Protein AF-A0A1D3K6R0-F1 (afdb_monomer_lite)

pLDDT: mean 82.84, std 15.52, range [29.83, 98.75]

Organism: NCBI:txid1295141

Radius of gyration: 38.68 Å; chains: 1; bounding box: 105×64×89 Å

Structure (mmCIF, N/CA/C/O backbone):
data_AF-A0A1D3K6R0-F1
#
_entry.id   AF-A0A1D3K6R0-F1
#
loop_
_atom_site.group_PDB
_atom_site.id
_atom_site.type_symbol
_atom_site.label_atom_id
_atom_site.label_alt_id
_atom_site.label_comp_id
_atom_site.label_asym_id
_atom_site.label_entity_id
_atom_site.label_seq_id
_atom_site.pdbx_PDB_ins_code
_atom_site.Cartn_x
_atom_site.Cartn_y
_atom_site.Cartn_z
_atom_site.occupancy
_atom_site.B_iso_or_equiv
_atom_site.auth_seq_id
_atom_site.auth_comp_id
_atom_site.auth_asym_id
_atom_site.auth_atom_id
_atom_site.pdbx_PDB_model_num
ATOM 1 N N . MET A 1 1 ? 66.213 -3.043 39.499 1.00 48.00 1 MET A N 1
ATOM 2 C CA . MET A 1 1 ? 66.005 -4.502 39.394 1.00 48.00 1 MET A CA 1
ATOM 3 C C . MET A 1 1 ? 66.236 -4.867 37.939 1.00 48.00 1 MET A C 1
ATOM 5 O O . MET A 1 1 ? 65.585 -4.260 37.102 1.00 48.00 1 MET A O 1
ATOM 9 N N . LYS A 1 2 ? 67.214 -5.726 37.615 1.00 49.34 2 LYS A N 1
ATOM 10 C CA . LYS A 1 2 ? 67.353 -6.241 36.241 1.00 49.34 2 LYS A CA 1
ATOM 11 C C . LYS A 1 2 ? 66.073 -7.022 35.928 1.00 49.34 2 LYS A C 1
ATOM 13 O O . LYS A 1 2 ? 65.705 -7.872 36.737 1.00 49.34 2 LYS A O 1
ATOM 18 N N . ASN A 1 3 ? 65.381 -6.691 34.837 1.00 55.34 3 ASN A N 1
ATOM 19 C CA . ASN A 1 3 ? 64.232 -7.475 34.389 1.00 55.34 3 ASN A CA 1
ATOM 20 C C . ASN A 1 3 ? 64.679 -8.933 34.214 1.00 55.34 3 ASN A C 1
ATOM 22 O O . ASN A 1 3 ? 65.740 -9.199 33.649 1.00 55.34 3 ASN A O 1
ATOM 26 N N . THR A 1 4 ? 63.906 -9.869 34.758 1.00 80.00 4 THR A N 1
ATOM 27 C CA . THR A 1 4 ? 64.206 -11.307 34.707 1.00 80.00 4 THR A CA 1
ATOM 28 C C . THR A 1 4 ? 64.130 -11.865 33.287 1.00 80.00 4 THR A C 1
ATOM 30 O O . THR A 1 4 ? 64.812 -12.842 32.998 1.00 80.00 4 THR A O 1
ATOM 33 N N . PHE A 1 5 ? 63.370 -11.218 32.401 1.00 86.38 5 PHE A N 1
ATOM 34 C CA . PHE A 1 5 ? 63.304 -11.503 30.970 1.00 86.38 5 PHE A CA 1
ATOM 35 C C . PHE A 1 5 ? 62.966 -10.226 30.172 1.00 86.38 5 PHE A C 1
ATOM 37 O O . PHE A 1 5 ? 62.447 -9.267 30.752 1.00 86.38 5 PHE A O 1
ATOM 44 N N . ASP A 1 6 ? 63.238 -10.211 28.866 1.00 89.50 6 ASP A N 1
ATOM 45 C CA . ASP A 1 6 ? 62.620 -9.268 27.916 1.00 89.50 6 ASP A CA 1
ATOM 46 C C . ASP A 1 6 ? 61.654 -10.028 26.998 1.00 89.50 6 ASP A C 1
ATOM 48 O O . ASP A 1 6 ? 61.965 -11.134 26.553 1.00 89.50 6 ASP A O 1
ATOM 52 N N . ASP A 1 7 ? 60.464 -9.478 26.760 1.00 90.88 7 ASP A N 1
ATOM 53 C CA . ASP A 1 7 ? 59.445 -10.119 25.923 1.00 90.88 7 ASP A CA 1
ATOM 54 C C . ASP A 1 7 ? 59.658 -9.741 24.457 1.00 90.88 7 ASP A C 1
ATOM 56 O O . ASP A 1 7 ? 59.652 -8.559 24.099 1.00 90.88 7 ASP A O 1
ATOM 60 N N . VAL A 1 8 ? 59.883 -10.753 23.616 1.00 89.00 8 VAL A N 1
ATOM 61 C CA . VAL A 1 8 ? 60.192 -10.545 22.197 1.00 89.00 8 VAL A CA 1
ATOM 62 C C . VAL A 1 8 ? 58.989 -9.971 21.458 1.00 89.00 8 VAL A C 1
ATOM 64 O O . VAL A 1 8 ? 59.154 -9.103 20.602 1.00 89.00 8 VAL A O 1
ATOM 67 N N . GLY A 1 9 ? 57.778 -10.382 21.832 1.00 86.62 9 GLY A N 1
ATOM 68 C CA . GLY A 1 9 ? 56.550 -9.877 21.233 1.00 86.62 9 GLY A CA 1
ATOM 69 C C . GLY A 1 9 ? 56.269 -8.421 21.580 1.00 86.62 9 GLY A C 1
ATOM 70 O O . GLY A 1 9 ? 55.884 -7.639 20.709 1.00 86.62 9 GLY A O 1
ATOM 71 N N . ASP A 1 10 ? 56.496 -8.027 22.836 1.00 87.44 10 ASP A N 1
ATOM 72 C CA . ASP A 1 10 ? 56.376 -6.619 23.239 1.00 87.44 10 ASP A CA 1
ATOM 73 C C . ASP A 1 10 ? 57.410 -5.746 22.527 1.00 87.44 10 ASP A C 1
ATOM 75 O O . ASP A 1 10 ? 57.067 -4.673 22.038 1.00 87.44 10 ASP A O 1
ATOM 79 N N . ALA A 1 11 ? 58.656 -6.213 22.408 1.00 86.31 11 ALA A N 1
ATOM 80 C CA . ALA A 1 11 ? 59.698 -5.473 21.702 1.00 86.31 11 ALA A CA 1
ATOM 81 C C . ALA A 1 11 ? 59.359 -5.244 20.218 1.00 86.31 11 ALA A C 1
ATOM 83 O O . ALA A 1 11 ? 59.561 -4.138 19.718 1.00 86.31 11 ALA A O 1
ATOM 84 N N . ILE A 1 12 ? 58.791 -6.252 19.543 1.00 83.81 12 ILE A N 1
ATOM 85 C CA . ILE A 1 12 ? 58.320 -6.139 18.154 1.00 83.81 12 ILE A CA 1
ATOM 86 C C . ILE A 1 12 ? 57.152 -5.149 18.048 1.00 83.81 12 ILE A C 1
ATOM 88 O O . ILE A 1 12 ? 57.172 -4.277 17.183 1.00 83.81 12 ILE A O 1
ATOM 92 N N . ARG A 1 13 ? 56.144 -5.239 18.929 1.00 85.50 13 ARG A N 1
ATOM 93 C CA . ARG A 1 13 ? 54.983 -4.323 18.923 1.00 85.50 13 ARG A CA 1
ATOM 94 C C . ARG A 1 13 ? 55.358 -2.870 19.222 1.00 85.50 13 ARG A C 1
ATOM 96 O O . ARG A 1 13 ? 54.726 -1.960 18.694 1.00 85.50 13 ARG A O 1
ATOM 103 N N . GLU A 1 14 ? 56.350 -2.659 20.081 1.00 86.75 14 GLU A N 1
ATOM 104 C CA . GLU A 1 14 ? 56.861 -1.337 20.464 1.00 86.75 14 GLU A CA 1
ATOM 105 C C . GLU A 1 14 ? 57.912 -0.782 19.482 1.00 86.75 14 GLU A C 1
ATOM 107 O O . GLU A 1 14 ? 58.431 0.307 19.724 1.00 86.75 14 GLU A O 1
ATOM 112 N N . ASP A 1 15 ? 58.239 -1.517 18.409 1.00 83.12 15 ASP A N 1
ATOM 113 C CA . ASP A 1 15 ? 59.296 -1.196 17.434 1.00 83.12 15 ASP A CA 1
ATOM 114 C C . ASP A 1 15 ? 60.628 -0.811 18.107 1.00 83.12 15 ASP A C 1
ATOM 116 O O . ASP A 1 15 ? 61.254 0.216 17.826 1.00 83.12 15 ASP A O 1
ATOM 120 N N . ARG A 1 16 ? 61.053 -1.628 19.079 1.00 87.38 16 ARG A N 1
ATOM 121 C CA . ARG A 1 16 ? 62.276 -1.395 19.858 1.00 87.38 16 ARG A CA 1
ATOM 122 C C . ARG A 1 16 ? 63.221 -2.595 19.814 1.00 87.38 16 ARG A C 1
ATOM 124 O O . ARG A 1 16 ? 62.774 -3.738 19.737 1.00 87.38 16 ARG A O 1
ATOM 131 N N . PRO A 1 17 ? 64.539 -2.381 19.976 1.00 85.31 17 PRO A N 1
ATOM 132 C CA . PRO A 1 17 ? 65.470 -3.488 20.151 1.00 85.31 17 PRO A CA 1
ATOM 133 C C . PRO A 1 17 ? 65.205 -4.250 21.460 1.00 85.31 17 PRO A C 1
ATOM 135 O O . PRO A 1 17 ? 64.737 -3.680 22.459 1.00 85.31 17 PRO A O 1
ATOM 138 N N . LEU A 1 18 ? 65.568 -5.537 21.468 1.00 85.81 18 LEU A N 1
ATOM 139 C CA . LEU A 1 18 ? 65.603 -6.338 22.691 1.00 85.81 18 LEU A CA 1
ATOM 140 C C . LEU A 1 18 ? 66.608 -5.745 23.682 1.00 85.81 18 LEU A C 1
ATOM 142 O O . LEU A 1 18 ? 67.741 -5.400 23.337 1.00 85.81 18 LEU A O 1
ATOM 146 N N . ARG A 1 19 ? 66.177 -5.631 24.932 1.00 87.75 19 ARG A N 1
ATOM 147 C CA . ARG A 1 19 ? 66.988 -5.217 26.072 1.00 87.75 19 ARG A CA 1
ATOM 148 C C . ARG A 1 19 ? 67.791 -6.412 26.561 1.00 87.75 19 ARG A C 1
ATOM 150 O O . ARG A 1 19 ? 67.327 -7.546 26.526 1.00 87.75 19 ARG A O 1
ATOM 157 N N . GLU A 1 20 ? 68.979 -6.143 27.085 1.00 87.00 20 GLU A N 1
ATOM 158 C CA . GLU A 1 20 ? 69.785 -7.173 27.733 1.00 87.00 20 GLU A CA 1
ATOM 159 C C . GLU A 1 20 ? 69.036 -7.743 28.952 1.00 87.00 20 GLU A C 1
ATOM 161 O O . GLU A 1 20 ? 68.732 -7.021 29.909 1.00 87.00 20 GLU A O 1
ATOM 166 N N . ALA A 1 21 ? 68.740 -9.042 28.911 1.00 86.88 21 ALA A N 1
ATOM 167 C CA . ALA A 1 21 ? 68.003 -9.756 29.947 1.00 86.88 21 ALA A CA 1
ATOM 168 C C . ALA A 1 21 ? 68.593 -11.154 30.197 1.00 86.88 21 ALA A C 1
ATOM 170 O O . ALA A 1 21 ? 69.381 -11.662 29.402 1.00 86.88 21 ALA A O 1
ATOM 171 N N . LEU A 1 22 ? 68.217 -11.773 31.324 1.00 88.00 22 LEU A N 1
ATOM 172 C CA . LEU A 1 22 ? 68.637 -13.143 31.668 1.00 88.00 22 LEU A CA 1
ATOM 173 C C . LEU A 1 22 ? 67.940 -14.213 30.817 1.00 88.00 22 LEU A C 1
ATOM 175 O O . LEU A 1 22 ? 68.424 -15.339 30.739 1.00 88.00 22 LEU A O 1
ATOM 179 N N . ALA A 1 23 ? 66.804 -13.865 30.217 1.00 91.38 23 ALA A N 1
ATOM 180 C CA . ALA A 1 23 ? 66.082 -14.690 29.269 1.00 91.38 23 ALA A CA 1
ATOM 181 C C . ALA A 1 23 ? 65.251 -13.816 28.321 1.00 91.38 23 ALA A C 1
ATOM 183 O O . ALA A 1 23 ? 64.938 -12.663 28.626 1.00 91.38 23 ALA A O 1
ATOM 184 N N . TYR A 1 24 ? 64.862 -14.391 27.194 1.00 92.00 24 TYR A N 1
ATOM 185 C CA . TYR A 1 24 ? 64.034 -13.774 26.170 1.00 92.00 24 TYR A CA 1
ATOM 186 C C . TYR A 1 24 ? 62.774 -14.611 26.022 1.00 92.00 24 TYR A C 1
ATOM 188 O O . TYR A 1 24 ? 62.844 -15.821 25.787 1.00 92.00 24 TYR A O 1
ATOM 196 N N . ARG A 1 25 ? 61.623 -13.977 26.228 1.00 93.62 25 ARG A N 1
ATOM 197 C CA . ARG A 1 25 ? 60.336 -14.662 26.213 1.00 93.62 25 ARG A CA 1
ATOM 198 C C . ARG A 1 25 ? 59.778 -14.705 24.801 1.00 93.62 25 ARG A C 1
ATOM 200 O O . ARG A 1 25 ? 59.581 -13.660 24.185 1.00 93.62 25 ARG A O 1
ATOM 207 N N . ILE A 1 26 ? 59.497 -15.915 24.332 1.00 94.06 26 ILE A N 1
ATOM 208 C CA . ILE A 1 26 ? 58.866 -16.197 23.039 1.00 94.06 26 ILE A CA 1
ATOM 209 C C . ILE A 1 26 ? 57.601 -17.032 23.241 1.00 94.06 26 ILE A C 1
ATOM 211 O O . ILE A 1 26 ? 57.386 -17.636 24.298 1.00 94.06 26 ILE A O 1
ATOM 215 N N . ARG A 1 27 ? 56.760 -17.091 22.211 1.00 94.50 27 ARG A N 1
ATOM 216 C CA . ARG A 1 27 ? 55.559 -17.925 22.169 1.00 94.50 27 ARG A CA 1
ATOM 217 C C . ARG A 1 27 ? 55.847 -19.226 21.436 1.00 94.50 27 ARG A C 1
ATOM 219 O O . ARG A 1 27 ? 56.318 -19.215 20.306 1.00 94.50 27 ARG A O 1
ATOM 226 N N . PHE A 1 28 ? 55.528 -20.348 22.066 1.00 95.19 28 PHE A N 1
ATOM 227 C CA . PHE A 1 28 ? 55.797 -21.682 21.545 1.00 95.19 28 PHE A CA 1
ATOM 228 C C . PHE A 1 28 ? 54.526 -22.530 21.489 1.00 95.19 28 PHE A C 1
ATOM 230 O O . PHE A 1 28 ? 53.838 -22.679 22.503 1.00 95.19 28 PHE A O 1
ATOM 237 N N . GLY A 1 29 ? 54.231 -23.088 20.318 1.00 94.19 29 GLY A N 1
ATOM 238 C CA . GLY A 1 29 ? 53.160 -24.050 20.073 1.00 94.19 29 GLY A CA 1
ATOM 239 C C . GLY A 1 29 ? 53.719 -25.454 19.838 1.00 94.19 29 GLY A C 1
ATOM 240 O O . GLY A 1 29 ? 54.780 -25.616 19.237 1.00 94.19 29 GLY A O 1
ATOM 241 N N . LEU A 1 30 ? 53.008 -26.474 20.318 1.00 92.94 30 LEU A N 1
ATOM 242 C CA . LEU A 1 30 ? 53.326 -27.884 20.079 1.00 92.94 30 LEU A CA 1
ATOM 243 C C . LEU A 1 30 ? 52.147 -28.532 19.352 1.00 92.94 30 LEU A C 1
ATOM 245 O O . LEU A 1 30 ? 51.028 -28.493 19.862 1.00 92.94 30 LEU A O 1
ATOM 249 N N . GLU A 1 31 ? 52.401 -29.101 18.176 1.00 91.25 31 GLU A N 1
ATOM 250 C CA . GLU A 1 31 ? 51.401 -29.703 17.277 1.00 91.25 31 GLU A CA 1
ATOM 251 C C . GLU A 1 31 ? 50.277 -28.758 16.808 1.00 91.25 31 GLU A C 1
ATOM 253 O O . GLU A 1 31 ? 49.265 -29.207 16.269 1.00 91.25 31 GLU A O 1
ATOM 258 N N . GLY A 1 32 ? 50.420 -27.444 17.000 1.00 90.75 32 GLY A N 1
ATOM 259 C CA . GLY A 1 32 ? 49.407 -26.471 16.601 1.00 90.75 32 GLY A CA 1
ATOM 260 C C . GLY A 1 32 ? 49.644 -25.062 17.139 1.00 90.75 32 GLY A C 1
ATOM 261 O O . GLY A 1 32 ? 50.693 -24.757 17.704 1.00 90.75 32 GLY A O 1
ATOM 262 N N . LEU A 1 33 ? 48.630 -24.203 16.985 1.00 89.75 33 LEU A N 1
ATOM 263 C CA . LEU A 1 33 ? 48.684 -22.763 17.291 1.00 89.75 33 LEU A CA 1
ATOM 264 C C . LEU A 1 33 ? 48.341 -22.406 18.746 1.00 89.75 33 LEU A C 1
ATOM 266 O O . LEU A 1 33 ? 48.186 -21.236 19.091 1.00 89.75 33 LEU A O 1
ATOM 270 N N . ASN A 1 34 ? 48.243 -23.399 19.631 1.00 90.06 34 ASN A N 1
ATOM 271 C CA . ASN A 1 34 ? 48.051 -23.164 21.060 1.00 90.06 34 ASN A CA 1
ATOM 272 C C . ASN A 1 34 ? 49.378 -22.740 21.699 1.00 90.06 34 ASN A C 1
ATOM 274 O O . ASN A 1 34 ? 50.124 -23.560 22.238 1.00 90.06 34 ASN A O 1
ATOM 278 N N . PHE A 1 35 ? 49.684 -21.448 21.606 1.00 92.38 35 PHE A N 1
ATOM 279 C CA . PHE A 1 35 ? 50.942 -20.894 22.085 1.00 92.38 35 PHE A CA 1
ATOM 280 C C . PHE A 1 35 ? 50.978 -20.733 23.606 1.00 92.38 35 PHE A C 1
ATOM 282 O O . PHE A 1 35 ? 50.059 -20.194 24.224 1.00 92.38 35 PHE A O 1
ATOM 289 N N . ARG A 1 36 ? 52.111 -21.103 24.202 1.00 93.88 36 ARG A N 1
ATOM 290 C CA . ARG A 1 36 ? 52.482 -20.756 25.579 1.00 93.88 36 ARG A CA 1
ATOM 291 C C . ARG A 1 36 ? 53.799 -19.995 25.605 1.00 93.88 36 ARG A C 1
ATOM 293 O O . ARG A 1 36 ? 54.621 -20.140 24.706 1.00 93.88 36 ARG A O 1
ATOM 300 N N . ASN A 1 37 ? 54.021 -19.224 26.660 1.00 94.44 37 ASN A N 1
ATOM 301 C CA . ASN A 1 37 ? 55.286 -18.520 26.838 1.00 94.44 37 ASN A CA 1
ATOM 302 C C . ASN A 1 37 ? 56.386 -19.499 27.267 1.00 94.44 37 ASN A C 1
ATOM 304 O O . ASN A 1 37 ? 56.176 -20.300 28.184 1.00 94.44 37 ASN A O 1
ATOM 308 N N . ILE A 1 38 ? 57.549 -19.402 26.631 1.00 94.56 38 ILE A N 1
ATOM 309 C CA . ILE A 1 38 ? 58.787 -20.059 27.059 1.00 94.56 38 ILE A CA 1
ATOM 310 C C . ILE A 1 38 ? 59.907 -19.023 27.131 1.00 94.56 38 ILE A C 1
ATOM 312 O O . ILE A 1 38 ? 59.905 -18.045 26.384 1.00 94.56 38 ILE A O 1
ATOM 316 N N . ASP A 1 39 ? 60.861 -19.258 28.027 1.00 94.06 39 ASP A N 1
ATOM 317 C CA . ASP A 1 39 ? 61.979 -18.355 28.273 1.00 94.06 39 ASP A CA 1
ATOM 318 C C . ASP A 1 39 ? 63.267 -18.992 27.726 1.00 94.06 39 ASP A C 1
ATOM 320 O O . ASP A 1 39 ? 63.648 -20.108 28.103 1.00 94.06 39 ASP A O 1
ATOM 324 N N . VAL A 1 40 ? 63.928 -18.294 26.804 1.00 92.31 40 VAL A N 1
ATOM 325 C CA . VAL A 1 40 ? 65.156 -18.753 26.144 1.00 92.31 40 VAL A CA 1
ATOM 326 C C . VAL A 1 40 ? 66.347 -17.948 26.668 1.00 92.31 40 VAL A C 1
ATOM 328 O O . VAL A 1 40 ? 66.276 -16.723 26.702 1.00 92.31 40 VAL A O 1
ATOM 331 N N . PRO A 1 41 ? 67.443 -18.587 27.112 1.00 89.19 41 PRO A N 1
ATOM 332 C CA . PRO A 1 41 ? 68.535 -17.884 27.795 1.00 89.19 41 PRO A CA 1
ATOM 333 C C . PRO A 1 41 ? 69.440 -17.061 26.861 1.00 89.19 41 PRO A C 1
ATOM 335 O O . PRO A 1 41 ? 70.173 -16.195 27.329 1.00 89.19 41 PRO A O 1
ATOM 338 N N . ASP A 1 42 ? 69.409 -17.336 25.557 1.00 87.56 42 ASP A N 1
ATOM 339 C CA . ASP A 1 42 ? 70.242 -16.702 24.529 1.00 87.56 42 ASP A CA 1
ATOM 340 C C . ASP A 1 42 ? 69.330 -15.943 23.546 1.00 87.56 42 ASP A C 1
ATOM 342 O O . ASP A 1 42 ? 68.301 -16.505 23.163 1.00 87.56 42 ASP A O 1
ATOM 346 N N . PRO A 1 43 ? 69.639 -14.692 23.141 1.00 87.56 43 PRO A N 1
ATOM 347 C CA . PRO A 1 43 ? 68.876 -13.982 22.109 1.00 87.56 43 PRO A CA 1
ATOM 348 C C . PRO A 1 43 ? 69.129 -14.507 20.685 1.00 87.56 43 PRO A C 1
ATOM 350 O O . PRO A 1 43 ? 68.449 -14.075 19.754 1.00 87.56 43 PRO A O 1
ATOM 353 N N . VAL A 1 44 ? 70.104 -15.401 20.496 1.00 91.50 44 VAL A N 1
ATOM 354 C CA . VAL A 1 44 ? 70.429 -16.048 19.218 1.00 91.50 44 VAL A CA 1
ATOM 355 C C . VAL A 1 44 ? 70.412 -17.582 19.371 1.00 91.50 44 VAL A C 1
ATOM 357 O O . VAL A 1 44 ? 71.423 -18.246 19.123 1.00 91.50 44 VAL A O 1
ATOM 360 N N . PRO A 1 45 ? 69.299 -18.182 19.839 1.00 92.50 45 PRO A N 1
ATOM 361 C CA . PRO A 1 45 ? 69.264 -19.603 20.154 1.00 92.50 45 PRO A CA 1
ATOM 362 C C . PRO A 1 45 ? 69.308 -20.471 18.897 1.00 92.50 45 PRO A C 1
ATOM 364 O O . PRO A 1 45 ? 68.814 -20.089 17.837 1.00 92.50 45 PRO A O 1
ATOM 367 N N . THR A 1 46 ? 69.829 -21.688 19.019 1.00 92.94 46 THR A N 1
ATOM 368 C CA . THR A 1 46 ? 69.606 -22.725 18.010 1.00 92.94 46 THR A CA 1
ATOM 369 C C . THR A 1 46 ? 68.190 -23.283 18.089 1.00 92.94 46 THR A C 1
ATOM 371 O O . THR A 1 46 ? 67.554 -23.244 19.149 1.00 92.94 46 THR A O 1
ATOM 374 N N . GLY A 1 47 ? 67.701 -23.882 17.001 1.00 91.31 47 GLY A N 1
ATOM 375 C CA . GLY A 1 47 ? 66.415 -24.585 17.016 1.00 91.31 47 GLY A CA 1
ATOM 376 C C . GLY A 1 47 ? 66.311 -25.620 18.148 1.00 91.31 47 GLY A C 1
ATOM 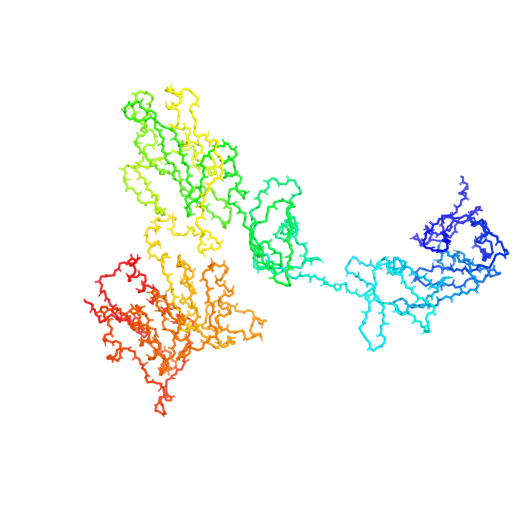377 O O . GLY A 1 47 ? 65.297 -25.674 18.844 1.00 91.31 47 GLY A O 1
ATOM 378 N N . ARG A 1 48 ? 67.390 -26.369 18.436 1.00 91.69 48 ARG A N 1
ATOM 379 C CA . ARG A 1 48 ? 67.454 -27.276 19.600 1.00 91.69 48 ARG A CA 1
ATOM 380 C C . ARG A 1 48 ? 67.210 -26.535 20.908 1.00 91.69 48 ARG A C 1
ATOM 382 O O . ARG A 1 48 ? 66.361 -26.966 21.676 1.00 91.69 48 ARG A O 1
ATOM 389 N N . GLN A 1 49 ? 67.909 -25.423 21.138 1.00 92.44 49 GLN A N 1
ATOM 390 C CA . GLN A 1 49 ? 67.766 -24.641 22.370 1.00 92.44 49 GLN A CA 1
ATOM 391 C C . GLN A 1 49 ? 66.333 -24.128 22.569 1.00 92.44 49 GLN A C 1
ATOM 393 O O . GLN A 1 49 ? 65.865 -24.084 23.706 1.00 92.44 49 GLN A O 1
ATOM 398 N N . ILE A 1 50 ? 65.613 -23.809 21.489 1.00 93.19 50 ILE A N 1
ATOM 399 C CA . ILE A 1 50 ? 64.188 -23.453 21.561 1.00 93.19 50 ILE A CA 1
ATOM 400 C C . ILE A 1 50 ? 63.345 -24.655 22.024 1.00 93.19 50 ILE A C 1
ATOM 402 O O . ILE A 1 50 ? 62.552 -24.520 22.959 1.00 93.19 50 ILE A O 1
ATOM 406 N N . LEU A 1 51 ? 63.552 -25.843 21.440 1.00 93.12 51 LEU A N 1
ATOM 407 C CA . LEU A 1 51 ? 62.866 -27.076 21.863 1.00 93.12 51 LEU A CA 1
ATOM 408 C C . LEU A 1 51 ? 63.169 -27.437 23.329 1.00 93.12 51 LEU A C 1
ATOM 410 O O . LEU A 1 51 ? 62.276 -27.857 24.067 1.00 93.12 51 LEU A O 1
ATOM 414 N N . ASP A 1 52 ? 64.405 -27.224 23.778 1.00 91.88 52 ASP A N 1
ATOM 415 C CA . ASP A 1 52 ? 64.822 -27.460 25.164 1.00 91.88 52 ASP A CA 1
ATOM 416 C C . ASP A 1 52 ? 64.147 -26.533 26.160 1.00 91.88 52 ASP A C 1
ATOM 418 O O . ASP A 1 52 ? 63.685 -26.983 27.209 1.00 91.88 52 ASP A O 1
ATOM 422 N N . SER A 1 53 ? 64.074 -25.242 25.832 1.00 93.56 53 SER A N 1
ATOM 423 C CA . SER A 1 53 ? 63.338 -24.256 26.626 1.00 93.56 53 SER A CA 1
ATOM 424 C C . SER A 1 53 ? 61.842 -24.579 26.678 1.00 93.56 53 SER A C 1
ATOM 426 O O . SER A 1 53 ? 61.177 -24.253 27.661 1.00 93.56 53 SER A O 1
ATOM 428 N N . ALA A 1 54 ? 61.312 -25.282 25.672 1.00 91.81 54 ALA A N 1
ATOM 429 C CA . ALA A 1 54 ? 59.968 -25.850 25.700 1.00 91.81 54 ALA A CA 1
ATOM 430 C C . ALA A 1 54 ? 59.865 -27.170 26.497 1.00 91.81 54 ALA A C 1
ATOM 432 O O . ALA A 1 54 ? 58.757 -27.658 26.724 1.00 91.81 54 ALA A O 1
ATOM 433 N N . GLY A 1 55 ? 60.969 -27.747 26.972 1.00 91.00 55 GLY A N 1
ATOM 434 C CA . GLY A 1 55 ? 60.984 -29.009 27.716 1.00 91.00 55 GLY A CA 1
ATOM 435 C C . GLY A 1 55 ? 60.824 -30.255 26.839 1.00 91.00 55 GLY A C 1
ATOM 436 O O . GLY A 1 55 ? 60.342 -31.278 27.326 1.00 91.00 55 GLY A O 1
ATOM 437 N N . LEU A 1 56 ? 61.188 -30.172 25.557 1.00 90.75 56 LEU A N 1
ATOM 438 C CA . LEU A 1 56 ? 61.150 -31.289 24.608 1.00 90.75 56 LEU A CA 1
ATOM 439 C C . LEU A 1 56 ? 62.523 -31.975 24.491 1.00 90.75 56 LEU A C 1
ATOM 441 O O . LEU A 1 56 ? 63.561 -31.376 24.758 1.00 90.75 56 LEU A O 1
ATOM 445 N N . ASP A 1 57 ? 62.536 -33.252 24.095 1.00 80.88 57 ASP A N 1
ATOM 446 C CA . ASP A 1 57 ? 63.774 -34.025 23.912 1.00 80.88 57 ASP A CA 1
ATOM 447 C C . ASP A 1 57 ? 64.530 -33.601 22.639 1.00 80.88 57 ASP A C 1
ATOM 449 O O . ASP A 1 57 ? 64.013 -33.741 21.529 1.00 80.88 57 ASP A O 1
ATOM 453 N N . ARG A 1 58 ? 65.795 -33.179 22.798 1.00 68.06 58 ARG A N 1
ATOM 454 C CA . ARG A 1 58 ? 66.745 -32.818 21.722 1.00 68.06 58 ARG A CA 1
ATOM 455 C C . ARG A 1 58 ? 66.962 -33.900 20.663 1.00 68.06 58 ARG A C 1
ATOM 457 O O . ARG A 1 58 ? 67.550 -33.597 19.623 1.00 68.06 58 ARG A O 1
ATOM 464 N N . ARG A 1 59 ? 66.635 -35.160 20.965 1.00 68.44 59 ARG A N 1
ATOM 465 C CA . ARG A 1 59 ? 66.794 -36.314 20.063 1.00 68.44 59 ARG A CA 1
ATOM 466 C C . ARG A 1 59 ? 65.507 -36.710 19.345 1.00 68.44 59 ARG A C 1
ATOM 468 O O . ARG A 1 59 ? 65.546 -37.656 18.567 1.00 68.44 59 ARG A O 1
ATOM 475 N N . GLY A 1 60 ? 64.390 -36.047 19.634 1.00 69.94 60 GLY A N 1
ATOM 476 C CA . GLY A 1 60 ? 63.139 -36.306 18.935 1.00 69.94 60 GLY A CA 1
ATOM 477 C C . GLY A 1 60 ? 63.182 -35.801 17.496 1.00 69.94 60 GLY A C 1
ATOM 478 O O . GLY A 1 60 ? 63.802 -34.775 17.214 1.00 69.94 60 GLY A O 1
ATOM 479 N N . ASP A 1 61 ? 62.486 -36.510 16.613 1.00 83.56 61 ASP A N 1
ATOM 480 C CA . ASP A 1 61 ? 62.230 -36.071 15.244 1.00 83.56 61 ASP A CA 1
ATOM 481 C C . ASP A 1 61 ? 61.193 -34.939 15.290 1.00 83.56 61 ASP A C 1
ATOM 483 O O . ASP A 1 61 ? 59.984 -35.180 15.345 1.00 83.56 61 ASP A O 1
ATOM 487 N N . TYR A 1 62 ? 61.686 -33.703 15.396 1.00 91.44 62 TYR A N 1
ATOM 488 C CA . TYR A 1 62 ? 60.872 -32.493 15.407 1.00 91.44 62 TYR A CA 1
ATOM 489 C C . TYR A 1 62 ? 61.173 -31.624 14.191 1.00 91.44 62 TYR A C 1
ATOM 491 O O . TYR A 1 62 ? 62.333 -31.346 13.883 1.00 91.44 62 TYR A O 1
ATOM 499 N N . LEU A 1 63 ? 60.108 -31.119 13.582 1.00 92.75 63 LEU A N 1
ATOM 500 C CA . LEU A 1 63 ? 60.139 -29.978 12.677 1.00 92.75 63 LEU A CA 1
ATOM 501 C C . LEU A 1 63 ? 59.895 -28.714 13.494 1.00 92.75 63 LEU A C 1
ATOM 503 O O . LEU A 1 63 ? 59.038 -28.726 14.382 1.00 92.75 63 LEU A O 1
ATOM 507 N N . LEU A 1 64 ? 60.623 -27.639 13.207 1.00 92.88 64 LEU A N 1
ATOM 508 C CA . LEU A 1 64 ? 60.488 -26.365 13.906 1.00 92.88 64 LEU A CA 1
ATOM 509 C C . LEU A 1 64 ? 60.296 -25.245 12.891 1.00 92.88 64 LEU A C 1
ATOM 511 O O . LEU A 1 64 ? 61.132 -25.054 12.016 1.00 92.88 64 LEU A O 1
ATOM 515 N N . TYR A 1 65 ? 59.228 -24.474 13.058 1.00 92.69 65 TYR A N 1
ATOM 516 C CA . TYR A 1 65 ? 58.932 -23.323 12.213 1.00 92.69 65 TYR A CA 1
ATOM 517 C C . TYR A 1 65 ? 58.845 -22.045 13.041 1.00 92.69 65 TYR A C 1
ATOM 519 O O . TYR A 1 65 ? 58.270 -22.049 14.133 1.00 92.69 65 TYR A O 1
ATOM 527 N N . ALA A 1 66 ? 59.372 -20.946 12.507 1.00 90.56 66 ALA A N 1
ATOM 528 C CA . ALA A 1 66 ? 59.061 -19.598 12.969 1.00 90.56 66 ALA A CA 1
ATOM 529 C C . ALA A 1 66 ? 57.878 -19.044 12.174 1.00 90.56 66 ALA A C 1
ATOM 531 O O . ALA A 1 66 ? 57.870 -19.107 10.946 1.00 90.56 66 ALA A O 1
ATOM 532 N N . LEU A 1 67 ? 56.902 -18.473 12.877 1.00 87.62 67 LEU A N 1
ATOM 533 C CA . LEU A 1 67 ? 55.817 -17.706 12.279 1.00 87.62 67 LEU A CA 1
ATOM 534 C C . LEU A 1 67 ? 56.219 -16.228 12.271 1.00 87.62 67 LEU A C 1
ATOM 536 O O . LEU A 1 67 ? 56.287 -15.587 13.326 1.00 87.62 67 LEU A O 1
ATOM 540 N N . LEU A 1 68 ? 56.527 -15.714 11.082 1.00 83.88 68 LEU A N 1
ATOM 541 C CA . LEU A 1 68 ? 56.954 -14.330 10.875 1.00 83.88 68 LEU A CA 1
ATOM 542 C C . LEU A 1 68 ? 55.768 -13.360 10.964 1.00 83.88 68 LEU A C 1
ATOM 544 O O . LEU A 1 68 ? 54.613 -13.761 10.836 1.00 83.88 68 LEU A O 1
ATOM 548 N N . VAL A 1 69 ? 56.044 -12.058 11.108 1.00 76.06 69 VAL A N 1
ATOM 549 C CA . VAL A 1 69 ? 55.003 -11.004 11.082 1.00 76.06 69 VAL A CA 1
ATOM 550 C C . VAL A 1 69 ? 54.232 -10.988 9.755 1.00 76.06 69 VAL A C 1
ATOM 552 O O . VAL A 1 69 ? 53.057 -10.641 9.736 1.00 76.06 69 VAL A O 1
ATOM 555 N N . SER A 1 70 ? 54.855 -11.408 8.647 1.00 74.56 70 SER A N 1
ATOM 556 C CA . SER A 1 70 ? 54.174 -11.587 7.353 1.00 74.56 70 SER A CA 1
ATOM 557 C C . SER A 1 70 ? 53.143 -12.727 7.353 1.00 74.56 70 SER A C 1
ATOM 559 O O . SER A 1 70 ? 52.365 -12.861 6.407 1.00 74.56 70 SER A O 1
ATOM 561 N N . GLY A 1 71 ? 53.142 -13.560 8.397 1.00 75.62 71 GLY A N 1
ATOM 562 C CA . GLY A 1 71 ? 52.379 -14.799 8.514 1.00 75.62 71 GLY A CA 1
ATOM 563 C C . GLY A 1 71 ? 52.987 -15.984 7.757 1.00 75.62 71 GLY A C 1
ATOM 564 O O . GLY A 1 71 ? 52.365 -17.042 7.702 1.00 75.62 71 GLY A O 1
ATOM 565 N N . ASP A 1 72 ? 54.192 -15.834 7.197 1.00 79.25 72 ASP A N 1
ATOM 566 C CA . ASP A 1 72 ? 54.927 -16.936 6.571 1.00 79.25 72 ASP A CA 1
ATOM 567 C C . ASP A 1 72 ? 55.551 -17.868 7.618 1.00 79.25 72 ASP A C 1
ATOM 569 O O . ASP A 1 72 ? 55.946 -17.441 8.708 1.00 79.25 72 ASP A O 1
ATOM 573 N N . PHE A 1 73 ? 55.674 -19.146 7.252 1.00 85.94 73 PHE A N 1
ATOM 574 C CA . PHE A 1 73 ? 56.404 -20.148 8.025 1.00 85.94 73 PHE A CA 1
ATOM 575 C C . PHE A 1 73 ? 57.841 -20.234 7.509 1.00 85.94 73 PHE A C 1
ATOM 577 O O . PHE A 1 73 ? 58.074 -20.633 6.367 1.00 85.94 73 PHE A O 1
ATOM 584 N N . GLU A 1 74 ? 58.809 -19.912 8.360 1.00 87.75 74 GLU A N 1
ATOM 585 C CA . GLU A 1 74 ? 60.231 -20.133 8.094 1.00 87.75 74 GLU A CA 1
ATOM 586 C C . GLU A 1 74 ? 60.667 -21.448 8.751 1.00 87.75 74 GLU A C 1
ATOM 588 O O . GLU A 1 74 ? 60.541 -21.605 9.965 1.00 87.75 74 GLU A O 1
ATOM 593 N N . ASP A 1 75 ? 61.155 -22.401 7.952 1.00 89.88 75 ASP A N 1
ATOM 594 C CA . ASP A 1 75 ? 61.733 -23.657 8.451 1.00 89.88 75 ASP A CA 1
ATOM 595 C C . ASP A 1 75 ? 63.050 -23.380 9.183 1.00 89.88 75 ASP A C 1
ATOM 597 O O . ASP A 1 75 ? 63.957 -22.757 8.627 1.00 89.88 75 ASP A O 1
ATOM 601 N N . ILE A 1 76 ? 63.159 -23.852 10.424 1.00 90.56 76 ILE A N 1
ATOM 602 C CA . ILE A 1 76 ? 64.343 -23.688 11.262 1.00 90.56 76 ILE A CA 1
ATOM 603 C C . ILE A 1 76 ? 64.988 -25.047 11.461 1.00 90.56 76 ILE A C 1
ATOM 605 O O . ILE A 1 76 ? 64.503 -25.910 12.202 1.00 90.56 76 ILE A O 1
ATOM 609 N N . ARG A 1 77 ? 66.178 -25.203 10.884 1.00 90.19 77 ARG A N 1
ATOM 610 C CA . ARG A 1 77 ? 67.007 -26.375 11.155 1.00 90.19 77 ARG A CA 1
ATOM 611 C C . ARG A 1 77 ? 67.425 -26.374 12.620 1.00 90.19 77 ARG A C 1
ATOM 613 O O . ARG A 1 77 ? 67.846 -25.359 13.164 1.00 90.19 77 ARG A O 1
ATOM 620 N N . LEU A 1 78 ? 67.384 -27.540 13.259 1.00 89.00 78 LEU A N 1
ATOM 621 C CA . LEU A 1 78 ? 67.631 -27.645 14.701 1.00 89.00 78 LEU A CA 1
ATOM 622 C C . LEU A 1 78 ? 69.027 -27.148 15.127 1.00 89.00 78 LEU A C 1
ATOM 624 O O . LEU A 1 78 ? 69.184 -26.635 16.234 1.00 89.00 78 LEU A O 1
ATOM 628 N N . ASP A 1 79 ? 70.025 -27.269 14.252 1.00 89.38 79 ASP A N 1
ATOM 629 C CA . ASP A 1 79 ? 71.400 -26.813 14.500 1.00 89.38 79 ASP A CA 1
ATOM 630 C C . ASP A 1 79 ? 71.679 -25.388 13.973 1.00 89.38 79 ASP A C 1
ATOM 632 O O . ASP A 1 79 ? 72.782 -24.871 14.143 1.00 89.38 79 ASP A O 1
ATOM 636 N N . GLU A 1 80 ? 70.694 -24.738 13.349 1.00 89.31 80 GLU A N 1
ATOM 637 C CA . GLU A 1 80 ? 70.778 -23.347 12.900 1.00 89.31 80 GLU A CA 1
ATOM 638 C C . GLU A 1 80 ? 70.403 -22.384 14.029 1.00 89.31 80 GLU A C 1
ATOM 640 O O . GLU A 1 80 ? 69.505 -22.656 14.827 1.00 89.31 80 GLU A O 1
ATOM 645 N N . THR A 1 81 ? 71.103 -21.251 14.091 1.00 89.81 81 THR A N 1
ATOM 646 C CA . THR A 1 81 ? 70.833 -20.156 15.026 1.00 89.81 81 THR A CA 1
ATOM 647 C C . THR A 1 81 ? 69.769 -19.202 14.494 1.00 89.81 81 THR A C 1
ATOM 649 O O . THR A 1 81 ? 69.859 -18.741 13.355 1.00 89.81 81 THR A O 1
ATOM 652 N N . VAL A 1 82 ? 68.830 -18.811 15.348 1.00 88.25 82 VAL A N 1
ATOM 653 C CA . VAL A 1 82 ? 67.766 -17.850 15.050 1.00 88.25 82 VAL A CA 1
ATOM 654 C C . VAL A 1 82 ? 68.046 -16.556 15.797 1.00 88.25 82 VAL A C 1
ATOM 656 O O . VAL A 1 82 ? 68.082 -16.560 17.017 1.00 88.25 82 VAL A O 1
ATOM 659 N N . ASP A 1 83 ? 68.223 -15.432 15.103 1.00 88.31 83 ASP A N 1
ATOM 660 C CA . ASP A 1 83 ? 68.415 -14.141 15.775 1.00 88.31 83 ASP A CA 1
ATOM 661 C C . ASP A 1 83 ? 67.066 -13.506 16.151 1.00 88.31 83 ASP A C 1
ATOM 663 O O . ASP A 1 83 ? 66.387 -12.906 15.307 1.00 88.31 83 ASP A O 1
ATOM 667 N N . LEU A 1 84 ? 66.695 -13.598 17.432 1.00 85.62 84 LEU A N 1
ATOM 668 C CA . LEU A 1 84 ? 65.455 -13.019 17.965 1.00 85.62 84 LEU A CA 1
ATOM 669 C C . LEU A 1 84 ? 65.460 -11.482 17.930 1.00 85.62 84 LEU A C 1
ATOM 671 O O . LEU A 1 84 ? 64.408 -10.864 18.072 1.00 85.62 84 LEU A O 1
ATOM 675 N N . ARG A 1 85 ? 66.620 -10.844 17.721 1.00 80.00 85 ARG A N 1
ATOM 676 C CA . ARG A 1 85 ? 66.756 -9.378 17.679 1.00 80.00 85 ARG A CA 1
ATOM 677 C C . ARG A 1 85 ? 66.419 -8.787 16.311 1.00 80.00 85 ARG A C 1
ATOM 679 O O . ARG A 1 85 ? 66.175 -7.588 16.236 1.00 80.00 85 ARG A O 1
ATOM 686 N N . GLY A 1 86 ? 66.469 -9.588 15.242 1.00 65.06 86 GLY A N 1
ATOM 687 C CA . GLY A 1 86 ? 66.418 -9.091 13.860 1.00 65.06 86 GLY A CA 1
ATOM 688 C C . GLY A 1 86 ? 65.358 -9.718 12.953 1.00 65.06 86 GLY A C 1
ATOM 689 O O . GLY A 1 86 ? 65.028 -9.114 11.937 1.00 65.06 86 GLY A O 1
ATOM 690 N N . LYS A 1 87 ? 64.816 -10.900 13.283 1.00 60.00 87 LYS A N 1
ATOM 691 C CA . LYS A 1 87 ? 63.905 -11.637 12.381 1.00 60.00 87 LYS A CA 1
ATOM 692 C C . LYS A 1 87 ? 62.404 -11.401 12.612 1.00 60.00 87 LYS A C 1
ATOM 694 O O . LYS A 1 87 ? 61.595 -11.922 11.857 1.00 60.00 87 LYS A O 1
ATOM 699 N N . GLY A 1 88 ? 62.006 -10.636 13.631 1.00 63.50 88 GLY A N 1
ATOM 700 C CA . GLY A 1 88 ? 60.586 -10.343 13.888 1.00 63.50 88 GLY A CA 1
ATOM 701 C C . GLY A 1 88 ? 59.722 -11.571 14.227 1.00 63.50 88 GLY A C 1
ATOM 702 O O . GLY A 1 88 ? 58.500 -11.491 14.176 1.00 63.50 88 GLY A O 1
ATOM 703 N N . ALA A 1 89 ? 60.326 -12.713 14.568 1.00 73.38 89 ALA A N 1
ATOM 704 C CA . ALA A 1 89 ? 59.608 -13.933 14.921 1.00 73.38 89 ALA A CA 1
ATOM 705 C C . ALA A 1 89 ? 59.401 -14.020 16.442 1.00 73.38 89 ALA A C 1
ATOM 707 O O . ALA A 1 89 ? 60.321 -14.373 17.181 1.00 73.38 89 ALA A O 1
ATOM 708 N N . GLU A 1 90 ? 58.190 -13.716 16.921 1.00 85.19 90 GLU A N 1
ATOM 709 C CA . GLU A 1 90 ? 57.800 -13.968 18.323 1.00 85.19 90 GLU A CA 1
ATOM 710 C C . GLU A 1 90 ? 57.239 -15.382 18.549 1.00 85.19 90 GLU A C 1
ATOM 712 O O . GLU A 1 90 ? 57.173 -15.835 19.694 1.00 85.19 90 GLU A O 1
ATOM 717 N N . ARG A 1 91 ? 56.810 -16.076 17.485 1.00 91.81 91 ARG A N 1
ATOM 718 C CA . ARG A 1 91 ? 56.055 -17.335 17.550 1.00 91.81 91 ARG A CA 1
ATOM 719 C C . ARG A 1 91 ? 56.800 -18.470 16.861 1.00 91.81 91 ARG A C 1
ATOM 721 O O . ARG A 1 91 ? 57.211 -18.342 15.713 1.00 91.81 91 ARG A O 1
ATOM 728 N N . PHE A 1 92 ? 56.897 -19.598 17.552 1.00 93.81 92 PHE A N 1
ATOM 729 C CA . PHE A 1 92 ? 57.533 -20.819 17.071 1.00 93.81 92 PHE A CA 1
ATOM 730 C C . PHE A 1 92 ? 56.584 -21.998 17.242 1.00 93.81 92 PHE A C 1
ATOM 732 O O . PHE A 1 92 ? 55.896 -22.095 18.259 1.00 93.81 92 PHE A O 1
ATOM 739 N N . ILE A 1 93 ? 56.545 -22.899 16.266 1.00 93.88 93 ILE A N 1
ATOM 740 C CA . ILE A 1 93 ? 55.692 -24.089 16.297 1.00 93.88 93 ILE A CA 1
ATOM 741 C C . ILE A 1 93 ? 56.563 -25.307 16.034 1.00 93.88 93 ILE A C 1
ATOM 743 O O . ILE A 1 93 ? 57.296 -25.340 15.045 1.00 93.88 93 ILE A O 1
ATOM 747 N N . ALA A 1 94 ? 56.468 -26.303 16.910 1.00 93.88 94 ALA A N 1
ATOM 748 C CA . ALA A 1 94 ? 57.113 -27.590 16.714 1.00 93.88 94 ALA A CA 1
ATOM 749 C C . ALA A 1 94 ? 56.091 -28.687 16.419 1.00 93.88 94 ALA A C 1
ATOM 751 O O . ALA A 1 94 ? 55.042 -28.756 17.066 1.00 93.88 94 ALA A O 1
ATOM 752 N N . PHE A 1 95 ? 56.448 -29.581 15.503 1.00 93.62 95 PHE A N 1
ATOM 753 C CA . PHE A 1 95 ? 55.689 -30.790 15.200 1.00 93.62 95 PHE A CA 1
ATOM 754 C C . PHE A 1 95 ? 56.575 -32.007 15.382 1.00 93.62 95 PHE A C 1
ATOM 756 O O . PHE A 1 95 ? 57.686 -32.035 14.850 1.00 93.62 95 PHE A O 1
ATOM 763 N N . LYS A 1 96 ? 56.104 -33.020 16.105 1.00 91.88 96 LYS A N 1
ATOM 764 C CA . LYS A 1 96 ? 56.798 -34.302 16.199 1.00 91.88 96 LYS A CA 1
ATOM 765 C C . LYS A 1 96 ? 56.473 -35.136 14.963 1.00 91.88 96 LYS A C 1
ATOM 767 O O . LYS A 1 96 ? 55.510 -35.902 14.957 1.00 91.88 96 LYS A O 1
ATOM 772 N N . SER A 1 97 ? 57.265 -34.959 13.915 1.00 89.81 97 SER A N 1
ATOM 773 C CA . SER A 1 97 ? 57.049 -35.582 12.612 1.00 89.81 97 SER A CA 1
ATOM 774 C C . SER A 1 97 ? 58.365 -35.750 11.856 1.00 89.81 97 SER A C 1
ATOM 776 O O . SER A 1 97 ? 59.322 -35.008 12.078 1.00 89.81 97 SER A O 1
ATOM 778 N N . ASP A 1 98 ? 58.398 -36.725 10.947 1.00 83.75 98 ASP A N 1
ATOM 779 C CA . ASP A 1 98 ? 59.510 -36.968 10.022 1.00 83.75 98 ASP A CA 1
ATOM 780 C C . ASP A 1 98 ? 59.372 -36.190 8.701 1.00 83.75 98 ASP A C 1
ATOM 782 O O . ASP A 1 98 ? 60.305 -36.175 7.895 1.00 83.75 98 ASP A O 1
ATOM 786 N N . ARG A 1 99 ? 58.209 -35.569 8.461 1.00 87.19 99 ARG A N 1
ATOM 787 C CA . ARG A 1 99 ? 57.863 -34.891 7.206 1.00 87.19 99 ARG A CA 1
ATOM 788 C C . ARG A 1 99 ? 56.873 -33.754 7.409 1.00 87.19 99 ARG A C 1
ATOM 790 O O . ARG A 1 99 ? 56.074 -33.766 8.346 1.00 87.19 99 ARG A O 1
ATOM 797 N N . ASP A 1 100 ? 56.892 -32.814 6.479 1.00 90.50 100 ASP A N 1
ATOM 798 C CA . ASP A 1 100 ? 55.933 -31.727 6.393 1.00 90.50 100 ASP A CA 1
ATOM 799 C C . ASP A 1 100 ? 55.017 -31.854 5.174 1.00 90.50 100 ASP A C 1
ATOM 801 O O . ASP A 1 100 ? 55.369 -32.425 4.141 1.00 90.50 100 ASP A O 1
ATOM 805 N N . PHE A 1 101 ? 53.827 -31.282 5.304 1.00 93.38 101 PHE A N 1
ATOM 806 C CA . PHE A 1 101 ? 52.800 -31.232 4.275 1.00 93.38 101 PHE A CA 1
ATOM 807 C C . PHE A 1 101 ? 52.621 -29.780 3.844 1.00 93.38 101 PHE A C 1
ATOM 809 O O . PHE A 1 101 ? 52.337 -28.905 4.667 1.00 93.38 101 PHE A O 1
ATOM 816 N N . LYS A 1 102 ? 52.848 -29.503 2.558 1.00 91.50 102 LYS A N 1
ATOM 817 C CA . LYS A 1 102 ? 52.787 -28.143 2.013 1.00 91.50 102 LYS A CA 1
ATOM 818 C C . LYS A 1 102 ? 51.359 -27.793 1.610 1.00 91.50 102 LYS A C 1
ATOM 820 O O . LYS A 1 102 ? 50.720 -28.553 0.897 1.00 91.50 102 LYS A O 1
ATOM 825 N N . PHE A 1 103 ? 50.920 -26.595 1.971 1.00 93.69 103 PHE A N 1
ATOM 826 C CA . PHE A 1 103 ? 49.668 -26.001 1.499 1.00 93.69 103 PHE A CA 1
ATOM 827 C C . PHE A 1 103 ? 49.899 -24.529 1.148 1.00 93.69 103 PHE A C 1
ATOM 829 O O . PHE A 1 103 ? 50.928 -23.957 1.512 1.00 93.69 103 PHE A O 1
ATOM 836 N N . ALA A 1 104 ? 48.975 -23.907 0.423 1.00 92.38 104 ALA A N 1
ATOM 837 C CA . ALA A 1 104 ? 49.001 -22.471 0.166 1.00 92.38 104 ALA A CA 1
ATOM 838 C C . ALA A 1 104 ? 47.799 -21.786 0.823 1.00 92.38 104 ALA A C 1
ATOM 840 O O . ALA A 1 104 ? 46.697 -22.315 0.749 1.00 92.38 104 ALA A O 1
ATOM 841 N N . LEU A 1 105 ? 47.991 -20.614 1.426 1.00 92.94 105 LEU A N 1
ATOM 842 C CA . LEU A 1 105 ? 46.927 -19.797 2.017 1.00 92.94 105 LEU A CA 1
ATOM 843 C C . LEU A 1 105 ? 47.114 -18.334 1.606 1.00 92.94 105 LEU A C 1
ATOM 845 O O . LEU A 1 105 ? 48.107 -17.712 1.988 1.00 92.94 105 LEU A O 1
ATOM 849 N N . ASN A 1 106 ? 46.171 -17.787 0.834 1.00 90.62 106 ASN A N 1
ATOM 850 C CA . ASN A 1 106 ? 46.273 -16.452 0.226 1.00 90.62 106 ASN A CA 1
ATOM 851 C C . ASN A 1 106 ? 47.600 -16.277 -0.535 1.00 90.62 106 ASN A C 1
ATOM 853 O O . ASN A 1 106 ? 48.358 -15.343 -0.289 1.00 90.62 106 ASN A O 1
ATOM 857 N N . ASP A 1 107 ? 47.910 -17.256 -1.391 1.00 84.88 107 ASP A N 1
ATOM 858 C CA . ASP A 1 107 ? 49.151 -17.388 -2.171 1.00 84.88 107 ASP A CA 1
ATOM 859 C C . ASP A 1 107 ? 50.461 -17.544 -1.373 1.00 84.88 107 ASP A C 1
ATOM 861 O O . ASP A 1 107 ? 51.515 -17.778 -1.972 1.00 84.88 107 ASP A O 1
ATOM 865 N N . ARG A 1 108 ? 50.419 -17.525 -0.034 1.00 86.06 108 ARG A N 1
ATOM 866 C CA . ARG A 1 108 ? 51.577 -17.843 0.817 1.00 86.06 108 ARG A CA 1
ATOM 867 C C . ARG A 1 108 ? 51.753 -19.349 0.917 1.00 86.06 108 ARG A C 1
ATOM 869 O O . ARG A 1 108 ? 50.810 -20.059 1.257 1.00 86.06 108 ARG A O 1
ATOM 876 N N . GLN A 1 109 ? 52.956 -19.846 0.643 1.00 86.19 109 GLN A N 1
ATOM 877 C CA . GLN A 1 109 ? 53.267 -21.267 0.777 1.00 86.19 109 GLN A CA 1
ATOM 878 C C . GLN A 1 109 ? 53.654 -21.586 2.225 1.00 86.19 109 GLN A C 1
ATOM 880 O O . GLN A 1 109 ? 54.616 -21.041 2.758 1.00 86.19 109 GLN A O 1
ATOM 885 N N . MET A 1 110 ? 52.910 -22.494 2.846 1.00 89.00 110 MET A N 1
ATOM 886 C CA . MET A 1 110 ? 53.029 -22.864 4.253 1.00 89.00 110 MET A CA 1
ATOM 887 C C . MET A 1 110 ? 53.311 -24.364 4.397 1.00 89.00 110 MET A C 1
ATOM 889 O O . MET A 1 110 ? 53.267 -25.123 3.423 1.00 89.00 110 MET A O 1
ATOM 893 N N . ALA A 1 111 ? 53.637 -24.788 5.616 1.00 89.31 111 ALA A N 1
ATOM 894 C CA . ALA A 1 111 ? 53.933 -26.175 5.945 1.00 89.31 111 ALA A CA 1
ATOM 895 C C . ALA A 1 111 ? 53.247 -26.578 7.253 1.00 89.31 111 ALA A C 1
ATOM 897 O O . ALA A 1 111 ? 53.210 -25.797 8.205 1.00 89.31 111 ALA A O 1
ATOM 898 N N . TRP A 1 112 ? 52.720 -27.799 7.300 1.00 93.00 112 TRP A N 1
ATOM 899 C CA . TRP A 1 112 ? 52.106 -28.387 8.486 1.00 93.00 112 TRP A CA 1
ATOM 900 C C . TRP A 1 112 ? 52.749 -29.735 8.807 1.00 93.00 112 TRP A C 1
ATOM 902 O O . TRP A 1 112 ? 53.087 -30.486 7.897 1.00 93.00 112 TRP A O 1
ATOM 912 N N . GLY A 1 113 ? 52.924 -30.065 10.087 1.00 90.12 113 GLY A N 1
ATOM 913 C CA . GLY A 1 113 ? 53.596 -31.311 10.480 1.00 90.12 113 GLY A CA 1
ATOM 914 C C . GLY A 1 113 ? 52.736 -32.574 10.411 1.00 90.12 113 GLY A C 1
ATOM 915 O O . GLY A 1 113 ? 53.263 -33.664 10.609 1.00 90.12 113 GLY A O 1
ATOM 916 N N . HIS A 1 114 ? 51.434 -32.446 10.131 1.00 91.62 114 HIS A N 1
ATOM 917 C CA . HIS A 1 114 ? 50.484 -33.563 10.072 1.00 91.62 114 HIS A CA 1
ATOM 918 C C . HIS A 1 114 ? 49.734 -33.608 8.740 1.00 91.62 114 HIS A C 1
ATOM 920 O O . HIS A 1 114 ? 49.468 -32.555 8.163 1.00 91.62 114 HIS A O 1
ATOM 926 N N . PRO A 1 115 ? 49.323 -34.805 8.283 1.00 91.69 115 PRO A N 1
ATOM 927 C CA . PRO A 1 115 ? 48.534 -34.950 7.061 1.00 91.69 115 PRO A CA 1
ATOM 928 C C . PRO A 1 115 ? 47.105 -34.412 7.214 1.00 91.69 115 PRO A C 1
ATOM 930 O O . PRO A 1 115 ? 46.452 -34.136 6.217 1.00 91.69 115 PRO A O 1
ATOM 933 N N . GLU A 1 116 ? 46.599 -34.266 8.444 1.00 92.38 116 GLU A N 1
ATOM 934 C CA . GLU A 1 116 ? 45.284 -33.683 8.722 1.00 92.38 116 GLU A CA 1
ATOM 935 C C . GLU A 1 116 ? 45.436 -32.273 9.315 1.00 92.38 116 GLU A C 1
ATOM 937 O O . GLU A 1 116 ? 46.118 -32.078 10.325 1.00 92.38 116 GLU A O 1
ATOM 942 N N . LEU A 1 117 ? 44.769 -31.297 8.699 1.00 92.94 117 LEU A N 1
ATOM 943 C CA . LEU A 1 117 ? 44.699 -29.906 9.140 1.00 92.94 117 LEU A CA 1
ATOM 944 C C . LEU A 1 117 ? 43.248 -29.555 9.483 1.00 92.94 117 LEU A C 1
ATOM 946 O O . LEU A 1 117 ? 42.341 -29.819 8.699 1.00 92.94 117 LEU A O 1
ATOM 950 N N . ASN A 1 118 ? 43.010 -28.964 10.654 1.00 92.56 118 ASN A N 1
ATOM 951 C CA . ASN A 1 118 ? 41.672 -28.508 11.028 1.00 92.56 118 ASN A CA 1
ATOM 952 C C . ASN A 1 118 ? 41.373 -27.139 10.394 1.00 92.56 118 ASN A C 1
ATOM 954 O O . ASN A 1 118 ? 42.249 -26.275 10.368 1.00 92.56 118 ASN A O 1
ATOM 958 N N . GLY A 1 119 ? 40.141 -26.926 9.931 1.00 92.06 119 GLY A N 1
ATOM 959 C CA . GLY A 1 119 ? 39.690 -25.663 9.353 1.00 92.06 119 GLY A CA 1
ATOM 960 C C . GLY A 1 119 ? 39.962 -24.466 10.261 1.00 92.06 119 GLY A C 1
ATOM 961 O O . GLY A 1 119 ? 40.449 -23.450 9.774 1.00 92.06 119 GLY A O 1
ATOM 962 N N . SER A 1 120 ? 39.765 -24.586 11.579 1.00 91.62 120 SER A N 1
ATOM 963 C CA . SER A 1 120 ? 40.030 -23.492 12.527 1.00 91.62 120 SER A CA 1
ATOM 964 C C . SER A 1 120 ? 41.464 -22.958 12.450 1.00 91.62 120 SER A C 1
ATOM 966 O O . SER A 1 120 ? 41.673 -21.756 12.568 1.00 91.62 120 SER A O 1
ATOM 968 N N . VAL A 1 121 ? 42.440 -23.826 12.165 1.00 91.50 121 VAL A N 1
ATOM 969 C CA . VAL A 1 121 ? 43.847 -23.436 12.006 1.00 91.50 121 VAL A CA 1
ATOM 970 C C . VAL A 1 121 ? 44.024 -22.514 10.801 1.00 91.50 121 VAL A C 1
ATOM 972 O O . VAL A 1 121 ? 44.767 -21.543 10.883 1.00 91.50 121 VAL A O 1
ATOM 975 N N . LEU A 1 122 ? 43.329 -22.775 9.691 1.00 93.12 122 LEU A N 1
ATOM 976 C CA . LEU A 1 122 ? 43.374 -21.901 8.516 1.00 93.12 122 LEU A CA 1
ATOM 977 C C . LEU A 1 122 ? 42.791 -20.517 8.837 1.00 93.12 122 LEU A C 1
ATOM 979 O O . LEU A 1 122 ? 43.359 -19.513 8.414 1.00 93.12 122 LEU A O 1
ATOM 983 N N . TYR A 1 123 ? 41.703 -20.461 9.614 1.00 91.75 123 TYR A N 1
ATOM 984 C CA . TYR A 1 123 ? 41.088 -19.201 10.054 1.00 91.75 123 TYR A CA 1
ATOM 985 C C . TYR A 1 123 ? 42.023 -18.391 10.957 1.00 91.75 123 TYR A C 1
ATOM 987 O O . TYR A 1 123 ? 42.174 -17.188 10.746 1.00 91.75 123 TYR A O 1
ATOM 995 N N . ASP A 1 124 ? 42.698 -19.054 11.897 1.00 88.25 124 ASP A N 1
ATOM 996 C CA . ASP A 1 124 ? 43.681 -18.421 12.781 1.00 88.25 124 ASP A CA 1
ATOM 997 C C . ASP A 1 124 ? 44.903 -17.895 12.002 1.00 88.25 124 ASP A C 1
ATOM 999 O O . ASP A 1 124 ? 45.416 -16.822 12.313 1.00 88.25 124 ASP A O 1
ATOM 1003 N N . LEU A 1 125 ? 45.368 -18.617 10.972 1.00 88.69 125 LEU A N 1
ATOM 1004 C CA . LEU A 1 125 ? 46.515 -18.217 10.136 1.00 88.69 125 LEU A CA 1
ATOM 1005 C C . LEU A 1 125 ? 46.192 -17.112 9.118 1.00 88.69 125 LEU A C 1
ATOM 1007 O O . LEU A 1 125 ? 47.090 -16.373 8.699 1.00 88.69 125 LEU A O 1
ATOM 1011 N N . ALA A 1 126 ? 44.939 -17.030 8.666 1.00 88.00 126 ALA A N 1
ATOM 1012 C CA . ALA A 1 126 ? 44.483 -16.011 7.722 1.00 88.00 126 ALA A CA 1
ATOM 1013 C C . ALA A 1 126 ? 43.961 -14.736 8.398 1.00 88.00 126 ALA A C 1
ATOM 1015 O O . ALA A 1 126 ? 43.742 -13.762 7.686 1.00 88.00 126 ALA A O 1
ATOM 1016 N N . GLU A 1 127 ? 43.764 -14.737 9.723 1.00 84.94 127 GLU A N 1
ATOM 1017 C CA . GLU A 1 127 ? 43.170 -13.618 10.478 1.00 84.94 127 GLU A CA 1
ATOM 1018 C C . GLU A 1 127 ? 41.842 -13.129 9.855 1.00 84.94 127 GLU A C 1
ATOM 1020 O O . GLU A 1 127 ? 41.605 -11.937 9.679 1.00 84.94 127 GLU A O 1
ATOM 1025 N N . VAL A 1 128 ? 40.977 -14.083 9.488 1.00 85.06 128 VAL A N 1
ATOM 1026 C CA . VAL A 1 128 ? 39.752 -13.863 8.693 1.00 85.06 128 VAL A CA 1
ATOM 1027 C C . VAL A 1 128 ? 38.755 -12.936 9.403 1.00 85.06 128 VAL A C 1
ATOM 1029 O O . VAL A 1 128 ? 38.423 -13.154 10.573 1.00 85.06 128 VAL A O 1
ATOM 1032 N N . LEU A 1 129 ? 38.210 -11.948 8.683 1.00 82.88 129 LEU A N 1
ATOM 1033 C CA . LEU A 1 129 ? 37.167 -11.051 9.201 1.00 82.88 129 LEU A CA 1
ATOM 1034 C C . LEU A 1 129 ? 35.795 -11.758 9.330 1.00 82.88 129 LEU A C 1
ATOM 1036 O O . LEU A 1 129 ? 35.540 -12.751 8.645 1.00 82.88 129 LEU A O 1
ATOM 1040 N N . PRO A 1 130 ? 34.862 -11.273 10.179 1.00 74.19 130 PRO A N 1
ATOM 1041 C CA . PRO A 1 130 ? 33.547 -11.907 10.379 1.00 74.19 130 PRO A CA 1
ATOM 1042 C C . PRO A 1 130 ? 32.728 -12.150 9.097 1.00 74.19 130 PRO A C 1
ATOM 1044 O O . PRO A 1 130 ? 31.965 -13.118 9.017 1.00 74.19 130 PRO A O 1
ATOM 1047 N N . GLU A 1 131 ? 32.879 -11.276 8.108 1.00 78.06 131 GLU A N 1
ATOM 1048 C CA . GLU A 1 131 ? 32.219 -11.286 6.802 1.00 78.06 131 GLU A CA 1
ATOM 1049 C C . GLU A 1 131 ? 32.922 -12.153 5.744 1.00 78.06 131 GLU A C 1
ATOM 1051 O O . GLU A 1 131 ? 32.396 -12.337 4.644 1.00 78.06 131 GLU A O 1
ATOM 1056 N N . GLU A 1 132 ? 34.079 -12.723 6.069 1.00 87.12 132 GLU A N 1
ATOM 1057 C CA . GLU A 1 132 ? 34.885 -13.550 5.178 1.00 87.12 132 GLU A CA 1
ATOM 1058 C C . GLU A 1 132 ? 34.799 -15.043 5.553 1.00 87.12 132 GLU A C 1
ATOM 1060 O O . GLU A 1 132 ? 34.326 -15.452 6.627 1.00 87.12 132 GLU A O 1
ATOM 1065 N N . ALA A 1 133 ? 35.207 -15.895 4.617 1.00 89.88 133 ALA A N 1
ATOM 1066 C CA . ALA A 1 133 ? 35.359 -17.327 4.816 1.00 89.88 133 ALA A CA 1
ATOM 1067 C C . ALA A 1 133 ? 36.526 -17.880 3.992 1.00 89.88 133 ALA A C 1
ATOM 1069 O O . ALA A 1 133 ? 36.996 -17.237 3.051 1.00 89.88 133 ALA A O 1
ATOM 1070 N N . ILE A 1 134 ? 36.984 -19.077 4.358 1.00 93.56 134 ILE A N 1
ATOM 1071 C CA . ILE A 1 134 ? 38.073 -19.765 3.664 1.00 93.56 134 ILE A CA 1
ATOM 1072 C C . ILE A 1 134 ? 37.502 -20.743 2.649 1.00 93.56 134 ILE A C 1
ATOM 1074 O O . ILE A 1 134 ? 36.574 -21.497 2.940 1.00 93.56 134 ILE A O 1
ATOM 1078 N N . PHE A 1 135 ? 38.097 -20.756 1.465 1.00 93.88 135 PHE A N 1
ATOM 1079 C CA . PHE A 1 135 ? 37.747 -21.652 0.376 1.00 93.88 135 PHE A CA 1
ATOM 1080 C C . PHE A 1 135 ? 38.950 -22.478 -0.035 1.00 93.88 135 PHE A C 1
ATOM 1082 O O . PHE A 1 135 ? 40.054 -21.953 -0.119 1.00 93.88 135 PHE A O 1
ATOM 1089 N N . LEU A 1 136 ? 38.731 -23.757 -0.321 1.00 94.25 136 LEU A N 1
ATOM 1090 C CA . LEU A 1 136 ? 39.674 -24.610 -1.031 1.00 94.25 136 LEU A CA 1
ATOM 1091 C C . LEU A 1 136 ? 39.459 -24.435 -2.536 1.00 94.25 136 LEU A C 1
ATOM 1093 O O . LEU A 1 136 ? 38.378 -24.744 -3.041 1.00 94.25 136 LEU A O 1
ATOM 1097 N N . GLU A 1 137 ? 40.496 -23.983 -3.235 1.00 92.12 137 GLU A N 1
ATOM 1098 C CA . GLU A 1 137 ? 40.501 -23.797 -4.684 1.00 92.12 137 GLU A CA 1
ATOM 1099 C C . GLU A 1 137 ? 40.448 -25.159 -5.390 1.00 92.12 137 GLU A C 1
ATOM 1101 O O . GLU A 1 137 ? 41.335 -26.007 -5.226 1.00 92.12 137 GLU A O 1
ATOM 1106 N N . VAL A 1 138 ? 39.409 -25.380 -6.199 1.00 88.06 138 VAL A N 1
ATOM 1107 C CA . VAL A 1 138 ? 39.232 -26.630 -6.955 1.00 88.06 138 VAL A CA 1
ATOM 1108 C C . VAL A 1 138 ? 39.484 -26.358 -8.433 1.00 88.06 138 VAL A C 1
ATOM 1110 O O . VAL A 1 138 ? 38.659 -25.777 -9.133 1.00 88.06 138 VAL A O 1
ATOM 1113 N N . ARG A 1 139 ? 40.627 -26.822 -8.952 1.00 77.94 139 ARG A N 1
ATOM 1114 C CA . ARG A 1 139 ? 41.001 -26.602 -10.360 1.00 77.94 139 ARG A CA 1
ATOM 1115 C C . ARG A 1 139 ? 39.941 -27.144 -11.323 1.00 77.94 139 ARG A C 1
ATOM 1117 O O . ARG A 1 139 ? 39.749 -28.354 -11.423 1.00 77.94 139 ARG A O 1
ATOM 1124 N N . GLY A 1 140 ? 39.317 -26.242 -12.082 1.00 75.25 140 GLY A N 1
ATOM 1125 C CA . GLY A 1 140 ? 38.280 -26.577 -13.063 1.00 75.25 140 GLY A CA 1
ATOM 1126 C C . GLY A 1 140 ? 36.905 -26.889 -12.458 1.00 75.25 140 GLY A C 1
ATOM 1127 O O . GLY A 1 140 ? 36.046 -27.391 -13.181 1.00 75.25 140 GLY A O 1
ATOM 1128 N N . GLY A 1 141 ? 36.699 -26.612 -11.166 1.00 79.25 141 GLY A N 1
ATOM 1129 C CA . GLY A 1 141 ? 35.434 -26.771 -10.448 1.00 79.25 141 GLY A CA 1
ATOM 1130 C C . GLY A 1 141 ? 35.063 -25.521 -9.645 1.00 79.25 141 GLY A C 1
ATOM 1131 O O . GLY A 1 141 ? 35.676 -24.471 -9.806 1.00 79.25 141 GLY A O 1
ATOM 1132 N N . GLU A 1 142 ? 34.037 -25.637 -8.802 1.00 80.19 142 GLU A N 1
ATOM 1133 C CA . GLU A 1 142 ? 33.667 -24.588 -7.844 1.00 80.19 142 GLU A CA 1
ATOM 1134 C C . GLU A 1 142 ? 34.502 -24.709 -6.565 1.00 80.19 142 GLU A C 1
ATOM 1136 O O . GLU A 1 142 ? 34.686 -25.812 -6.041 1.00 80.19 142 GLU A O 1
ATOM 1141 N N . ASP A 1 143 ? 34.959 -23.571 -6.044 1.00 88.44 143 ASP A N 1
ATOM 1142 C CA . ASP A 1 143 ? 35.722 -23.518 -4.802 1.00 88.44 143 ASP A CA 1
ATOM 1143 C C . ASP A 1 143 ? 34.884 -23.997 -3.612 1.00 88.44 143 ASP A C 1
ATOM 1145 O O . ASP A 1 143 ? 33.714 -23.636 -3.431 1.00 88.44 143 ASP A O 1
ATOM 1149 N N . ARG A 1 144 ? 35.488 -24.832 -2.768 1.00 91.31 144 ARG A N 1
ATOM 1150 C CA . ARG A 1 144 ? 34.796 -25.470 -1.646 1.00 91.31 144 ARG A CA 1
ATOM 1151 C C . ARG A 1 144 ? 34.956 -24.634 -0.381 1.00 91.31 144 ARG A C 1
ATOM 1153 O O . ARG A 1 144 ? 36.067 -24.514 0.120 1.00 91.31 144 ARG A O 1
ATOM 1160 N N . LEU A 1 145 ? 33.850 -24.139 0.175 1.00 89.62 145 LEU A N 1
ATOM 1161 C CA . LEU A 1 145 ? 33.824 -23.511 1.503 1.00 89.62 145 LEU A CA 1
ATOM 1162 C C . LEU A 1 145 ? 34.382 -24.473 2.566 1.00 89.62 145 LEU A C 1
ATOM 1164 O O . LEU A 1 145 ? 33.985 -25.639 2.601 1.00 89.62 145 LEU A O 1
ATOM 1168 N N . ILE A 1 146 ? 35.289 -23.976 3.403 1.00 92.88 146 ILE A N 1
ATOM 1169 C CA . ILE A 1 146 ? 35.885 -24.687 4.533 1.00 92.88 146 ILE A CA 1
ATOM 1170 C C . ILE A 1 146 ? 35.317 -24.107 5.819 1.00 92.88 146 ILE A C 1
ATOM 1172 O O . ILE A 1 146 ? 35.525 -22.935 6.116 1.00 92.88 146 ILE A O 1
ATOM 1176 N N . GLU A 1 147 ? 34.626 -24.928 6.598 1.00 88.69 147 GLU A N 1
ATOM 1177 C CA . GLU A 1 147 ? 34.121 -24.533 7.908 1.00 88.69 147 GLU A CA 1
ATOM 1178 C C . GLU A 1 147 ? 35.193 -24.733 8.998 1.00 88.69 147 GLU A C 1
ATOM 1180 O O . GLU A 1 147 ? 36.030 -25.633 8.888 1.00 88.69 147 GLU A O 1
ATOM 1185 N N . PRO A 1 148 ? 35.163 -23.984 10.120 1.00 87.50 148 PRO A N 1
ATOM 1186 C CA . PRO A 1 148 ? 36.169 -24.102 11.183 1.00 87.50 148 PRO A CA 1
ATOM 1187 C C . PRO A 1 148 ? 36.294 -25.483 11.841 1.00 87.50 148 PRO A C 1
ATOM 1189 O O . PRO A 1 148 ? 37.224 -25.701 12.600 1.00 87.50 148 PRO A O 1
ATOM 1192 N N . HIS A 1 149 ? 35.350 -26.394 11.614 1.00 88.12 149 HIS A N 1
ATOM 1193 C CA . HIS A 1 149 ? 35.347 -27.749 12.168 1.00 88.12 149 HIS A CA 1
ATOM 1194 C C . HIS A 1 149 ? 35.713 -28.816 11.126 1.00 88.12 149 HIS A C 1
ATOM 1196 O O . HIS A 1 149 ? 35.791 -30.001 11.468 1.00 88.12 149 HIS A O 1
ATOM 1202 N N . ASP A 1 150 ? 35.944 -28.411 9.875 1.00 90.88 150 ASP A N 1
ATOM 1203 C CA . ASP A 1 150 ? 36.320 -29.319 8.804 1.00 90.88 150 ASP A CA 1
ATOM 1204 C C . ASP A 1 150 ? 37.716 -29.897 9.032 1.00 90.88 150 ASP A C 1
ATOM 1206 O O . ASP A 1 150 ? 38.614 -29.264 9.591 1.00 90.88 150 ASP A O 1
ATOM 1210 N N . LYS A 1 151 ? 37.905 -31.123 8.551 1.00 92.25 151 LYS A N 1
ATOM 1211 C CA . LYS A 1 151 ? 39.195 -31.811 8.525 1.00 92.25 151 LYS A CA 1
ATOM 1212 C C . LYS A 1 151 ? 39.686 -31.877 7.088 1.00 92.25 151 LYS A C 1
ATOM 1214 O O . LYS A 1 151 ? 39.051 -32.493 6.231 1.00 92.25 151 LYS A O 1
ATOM 1219 N N . ILE A 1 152 ? 40.807 -31.224 6.824 1.00 94.56 152 ILE A N 1
ATOM 1220 C CA . ILE A 1 152 ? 41.460 -31.175 5.524 1.00 94.56 152 ILE A CA 1
ATOM 1221 C C . ILE A 1 152 ? 42.558 -32.237 5.489 1.00 94.56 152 ILE A C 1
ATOM 1223 O O . ILE A 1 152 ? 43.392 -32.288 6.386 1.00 94.56 152 ILE A O 1
ATOM 1227 N N . ASN A 1 153 ? 42.578 -33.046 4.429 1.00 92.81 153 ASN A N 1
ATOM 1228 C CA . ASN A 1 153 ? 43.690 -33.942 4.127 1.00 92.81 153 ASN A CA 1
ATOM 1229 C C . ASN A 1 153 ? 44.710 -33.222 3.228 1.00 92.81 153 ASN A C 1
ATOM 1231 O O . ASN A 1 153 ? 44.337 -32.812 2.132 1.00 92.81 153 ASN A O 1
ATOM 1235 N N . LEU A 1 154 ? 45.953 -33.097 3.691 1.00 93.88 154 LEU A N 1
ATOM 1236 C CA . LEU A 1 154 ? 47.101 -32.516 2.982 1.00 93.88 154 LEU A CA 1
ATOM 1237 C C . LEU A 1 154 ? 48.038 -33.578 2.367 1.00 93.88 154 LEU A C 1
ATOM 1239 O O . LEU A 1 154 ? 49.057 -33.238 1.776 1.00 93.88 154 LEU A O 1
ATOM 1243 N N . ASP A 1 155 ? 47.745 -34.872 2.537 1.00 91.62 155 ASP A N 1
ATOM 1244 C CA . ASP A 1 155 ? 48.543 -35.985 1.983 1.00 91.62 155 ASP A CA 1
ATOM 1245 C C . ASP A 1 155 ? 48.082 -36.395 0.569 1.00 91.62 155 ASP A C 1
ATOM 1247 O O . ASP A 1 155 ? 48.516 -37.402 0.005 1.00 91.62 155 ASP A O 1
ATOM 1251 N N . ALA A 1 156 ? 47.150 -35.644 -0.025 1.00 87.50 156 ALA A N 1
ATOM 1252 C CA . ALA A 1 156 ? 46.728 -35.887 -1.396 1.00 87.50 156 ALA A CA 1
ATOM 1253 C C . ALA A 1 156 ? 47.800 -35.398 -2.398 1.00 87.50 156 ALA A C 1
ATOM 1255 O O . ALA A 1 156 ? 48.558 -34.473 -2.111 1.00 87.50 156 ALA A O 1
ATOM 1256 N N . PRO A 1 157 ? 47.894 -35.989 -3.608 1.00 86.56 157 PRO A N 1
ATOM 1257 C CA . PRO A 1 157 ? 48.847 -35.524 -4.611 1.00 86.56 157 PRO A CA 1
ATOM 1258 C C . PRO A 1 157 ? 48.571 -34.076 -5.045 1.00 86.56 157 PRO A C 1
ATOM 1260 O O . PRO A 1 157 ? 47.590 -33.807 -5.740 1.00 86.56 157 PRO A O 1
ATOM 1263 N N . GLY A 1 158 ? 49.474 -33.158 -4.707 1.00 87.06 158 GLY A N 1
ATOM 1264 C CA . GLY A 1 158 ? 49.372 -31.749 -5.081 1.00 87.06 158 GLY A CA 1
ATOM 1265 C C . GLY A 1 158 ? 49.774 -30.822 -3.941 1.00 87.06 158 GLY A C 1
ATOM 1266 O O . GLY A 1 158 ? 50.490 -31.221 -3.033 1.00 87.06 158 GLY A O 1
ATOM 1267 N N . ILE A 1 159 ? 49.350 -29.565 -4.048 1.00 90.31 159 ILE A N 1
ATOM 1268 C CA . ILE A 1 159 ? 49.374 -28.594 -2.952 1.00 90.31 159 ILE A CA 1
ATOM 1269 C C . ILE A 1 159 ? 47.950 -28.058 -2.865 1.00 90.31 159 ILE A C 1
ATOM 1271 O O . ILE A 1 159 ? 47.472 -27.463 -3.838 1.00 90.31 159 ILE A O 1
ATOM 1275 N N . GLU A 1 160 ? 47.278 -28.268 -1.740 1.00 94.19 160 GLU A N 1
ATOM 1276 C CA . GLU A 1 160 ? 45.980 -27.664 -1.453 1.00 94.19 160 GLU A CA 1
ATOM 1277 C C . GLU A 1 160 ? 46.139 -26.143 -1.370 1.00 94.19 160 GLU A C 1
ATOM 1279 O O . GLU A 1 160 ? 47.034 -25.633 -0.690 1.00 94.19 160 GLU A O 1
ATOM 1284 N N . ARG A 1 161 ? 45.288 -25.404 -2.087 1.00 94.50 161 ARG A N 1
ATOM 1285 C CA . ARG A 1 161 ? 45.335 -23.939 -2.152 1.00 94.50 161 ARG A CA 1
ATOM 1286 C C . ARG A 1 161 ? 44.079 -23.372 -1.514 1.00 94.50 161 ARG A C 1
ATOM 1288 O O . ARG A 1 161 ? 42.975 -23.699 -1.934 1.00 94.50 161 ARG A O 1
ATOM 1295 N N . PHE A 1 162 ? 44.261 -22.536 -0.504 1.00 95.81 162 PHE A N 1
ATOM 1296 C CA . PHE A 1 162 ? 43.199 -21.884 0.240 1.00 95.81 162 PHE A CA 1
ATOM 1297 C C . PHE A 1 162 ? 43.203 -20.385 -0.028 1.00 95.81 162 PHE A C 1
ATOM 1299 O O . PHE A 1 162 ? 44.264 -19.755 -0.051 1.00 95.81 162 PHE A O 1
ATOM 1306 N N . ILE A 1 163 ? 42.017 -19.813 -0.190 1.00 93.62 163 ILE A N 1
ATOM 1307 C CA . ILE A 1 163 ? 41.820 -18.376 -0.375 1.00 93.62 163 ILE A CA 1
ATOM 1308 C C . ILE A 1 163 ? 40.779 -17.853 0.613 1.00 93.62 163 ILE A C 1
ATOM 1310 O O . ILE A 1 163 ? 39.817 -18.549 0.945 1.00 93.62 163 ILE A O 1
ATOM 1314 N N . THR A 1 164 ? 40.959 -16.620 1.065 1.00 92.56 164 THR A N 1
ATOM 1315 C CA . THR A 1 164 ? 39.941 -15.863 1.792 1.00 92.56 164 THR A CA 1
ATOM 1316 C C . THR A 1 164 ? 39.048 -15.139 0.785 1.00 92.56 164 THR A C 1
ATOM 1318 O O . THR A 1 164 ? 39.544 -14.448 -0.105 1.00 92.56 164 THR A O 1
ATOM 1321 N N . ALA A 1 165 ? 37.731 -15.285 0.913 1.00 87.19 165 ALA A N 1
ATOM 1322 C CA . ALA A 1 165 ? 36.757 -14.573 0.085 1.00 87.19 165 ALA A CA 1
ATOM 1323 C C . ALA A 1 165 ? 35.500 -14.207 0.900 1.00 87.19 165 ALA A C 1
ATOM 1325 O O . ALA A 1 165 ? 35.278 -14.786 1.970 1.00 87.19 165 ALA A O 1
ATOM 1326 N N . PRO A 1 166 ? 34.654 -13.269 0.422 1.00 81.94 166 PRO A N 1
ATOM 1327 C CA . PRO A 1 166 ? 33.414 -12.911 1.102 1.00 81.94 166 PRO A CA 1
ATOM 1328 C C . PRO A 1 166 ? 32.544 -14.139 1.358 1.00 81.94 166 PRO A C 1
ATOM 1330 O O . PRO A 1 166 ? 32.327 -14.961 0.464 1.00 81.94 166 PRO A O 1
ATOM 1333 N N . ARG A 1 167 ? 32.027 -14.263 2.580 1.00 76.62 167 ARG A N 1
ATOM 1334 C CA . ARG A 1 167 ? 31.208 -15.404 2.978 1.00 76.62 167 ARG A CA 1
ATOM 1335 C C . ARG A 1 167 ? 29.922 -15.436 2.137 1.00 76.62 167 ARG A C 1
ATOM 1337 O O . ARG A 1 167 ? 29.116 -14.507 2.231 1.00 76.62 167 ARG A O 1
ATOM 1344 N N . PRO A 1 168 ? 29.671 -16.492 1.341 1.00 61.22 168 PRO A N 1
ATOM 1345 C CA . PRO A 1 168 ? 28.456 -16.625 0.569 1.00 61.22 168 PRO A CA 1
ATOM 1346 C C . PRO A 1 168 ? 27.306 -16.767 1.553 1.00 61.22 168 PRO A C 1
ATOM 1348 O O . PRO A 1 168 ? 27.254 -17.707 2.347 1.00 61.22 168 PRO A O 1
ATOM 1351 N N . GLN A 1 169 ? 26.374 -15.822 1.499 1.00 54.06 169 GLN A N 1
ATOM 1352 C CA . GLN A 1 169 ? 25.132 -15.886 2.251 1.00 54.06 169 GLN A CA 1
ATOM 1353 C C . GLN A 1 169 ? 24.260 -17.008 1.669 1.00 54.06 169 GLN A C 1
ATOM 1355 O O . GLN A 1 169 ? 23.341 -16.769 0.889 1.00 54.06 169 GLN A O 1
ATOM 1360 N N . LYS A 1 170 ? 24.547 -18.269 2.012 1.00 50.41 170 LYS A N 1
ATOM 1361 C CA . LYS A 1 170 ? 23.625 -19.386 1.771 1.00 50.41 170 LYS A CA 1
ATOM 1362 C C . LYS A 1 170 ? 22.522 -19.336 2.825 1.00 50.41 170 LYS A C 1
ATOM 1364 O O . LYS A 1 170 ? 22.513 -20.121 3.764 1.00 50.41 170 LYS A O 1
ATOM 1369 N N . GLY A 1 171 ? 21.618 -18.377 2.668 1.00 59.19 171 GLY A N 1
ATOM 1370 C CA . GLY A 1 171 ? 20.379 -18.302 3.429 1.00 59.19 171 GLY A CA 1
ATOM 1371 C C . GLY A 1 171 ? 19.175 -18.748 2.604 1.00 59.19 171 GLY A C 1
ATOM 1372 O O . GLY A 1 171 ? 19.184 -18.692 1.372 1.00 59.19 171 GLY A O 1
ATOM 1373 N N . TYR A 1 172 ? 18.118 -19.186 3.281 1.00 64.06 172 TYR A N 1
ATOM 1374 C CA . TYR A 1 172 ? 16.782 -19.177 2.691 1.00 64.06 172 TYR A CA 1
ATOM 1375 C C . TYR A 1 172 ? 16.308 -17.722 2.651 1.00 64.06 172 TYR A C 1
ATOM 1377 O O . TYR A 1 172 ? 16.593 -16.954 3.566 1.00 64.06 172 TYR A O 1
ATOM 1385 N N . VAL A 1 173 ? 15.594 -17.339 1.596 1.00 65.56 173 VAL A N 1
ATOM 1386 C CA . VAL A 1 173 ? 14.961 -16.021 1.524 1.00 65.56 173 VAL A CA 1
ATOM 1387 C C . VAL A 1 173 ? 13.545 -16.158 2.065 1.00 65.56 173 VAL A C 1
ATOM 1389 O O . VAL A 1 173 ? 12.760 -16.994 1.605 1.00 65.56 173 VAL A O 1
ATOM 1392 N N . ILE A 1 174 ? 13.218 -15.364 3.074 1.00 73.75 174 ILE A N 1
ATOM 1393 C CA . ILE A 1 174 ? 11.852 -15.215 3.568 1.00 73.75 174 ILE A CA 1
ATOM 1394 C C . ILE A 1 174 ? 11.374 -13.800 3.298 1.00 73.75 174 ILE A C 1
ATOM 1396 O O . ILE A 1 174 ? 12.165 -12.870 3.233 1.00 73.75 174 ILE A O 1
ATOM 1400 N N . VAL A 1 175 ? 10.068 -13.623 3.144 1.00 63.28 175 VAL A N 1
ATOM 1401 C CA . VAL A 1 175 ? 9.476 -12.293 2.990 1.00 63.28 175 VAL A CA 1
ATOM 1402 C C . VAL A 1 175 ? 8.866 -11.889 4.322 1.00 63.28 175 VAL A C 1
ATOM 1404 O O . VAL A 1 175 ? 7.867 -12.486 4.721 1.00 63.28 175 VAL A O 1
ATOM 1407 N N . VAL A 1 176 ? 9.419 -10.883 4.992 1.00 65.44 176 VAL A N 1
ATOM 1408 C CA . VAL A 1 176 ? 8.900 -10.326 6.249 1.00 65.44 176 VAL A CA 1
ATOM 1409 C C . VAL A 1 176 ? 8.315 -8.946 5.962 1.00 65.44 176 VAL A C 1
ATOM 1411 O O . VAL A 1 176 ? 9.030 -8.046 5.544 1.00 65.44 176 VAL A O 1
ATOM 1414 N N . ASN A 1 177 ? 7.002 -8.757 6.147 1.00 50.34 177 ASN A N 1
ATOM 1415 C CA . ASN A 1 177 ? 6.329 -7.466 5.898 1.00 50.34 177 ASN A CA 1
ATOM 1416 C C . ASN A 1 177 ? 6.619 -6.855 4.506 1.00 50.34 177 ASN A C 1
ATOM 1418 O O . ASN A 1 177 ? 6.757 -5.643 4.370 1.00 50.34 177 ASN A O 1
ATOM 1422 N N . ALA A 1 178 ? 6.676 -7.711 3.478 1.00 48.94 178 ALA A N 1
ATOM 1423 C CA . ALA A 1 178 ? 7.001 -7.375 2.084 1.00 48.94 178 ALA A CA 1
ATOM 1424 C C . ALA A 1 178 ? 8.474 -7.011 1.796 1.00 48.94 178 ALA A C 1
ATOM 1426 O O . ALA A 1 178 ? 8.775 -6.591 0.683 1.00 48.94 178 ALA A O 1
ATOM 1427 N N . VAL A 1 179 ? 9.385 -7.235 2.747 1.00 54.28 179 VAL A N 1
ATOM 1428 C CA . VAL A 1 179 ? 10.840 -7.137 2.550 1.00 54.28 179 VAL A CA 1
ATOM 1429 C C . VAL A 1 179 ? 11.436 -8.541 2.473 1.00 54.28 179 VAL A C 1
ATOM 1431 O O . VAL A 1 179 ? 11.065 -9.410 3.262 1.00 54.28 179 VAL A O 1
ATOM 1434 N N . GLU A 1 180 ? 12.313 -8.788 1.500 1.00 66.00 180 GLU A N 1
ATOM 1435 C CA . GLU A 1 180 ? 13.072 -10.038 1.414 1.00 66.00 180 GLU A CA 1
ATOM 1436 C C . GLU A 1 180 ? 14.222 -10.025 2.420 1.00 66.00 180 GLU A C 1
ATOM 1438 O O . GLU A 1 180 ? 15.068 -9.137 2.403 1.00 66.00 180 GLU A O 1
ATOM 1443 N N . GLU A 1 181 ? 14.244 -11.025 3.293 1.00 72.12 181 GLU A N 1
ATOM 1444 C CA . GLU A 1 181 ? 15.197 -11.169 4.383 1.00 72.12 181 GLU A CA 1
ATOM 1445 C C . GLU A 1 181 ? 15.888 -12.531 4.293 1.00 72.12 181 GLU A C 1
ATOM 1447 O O . GLU A 1 181 ? 15.252 -13.569 4.074 1.00 72.12 181 GLU A O 1
ATOM 1452 N N . GLY A 1 182 ? 17.206 -12.534 4.478 1.00 69.06 182 GLY A N 1
ATOM 1453 C CA . GLY A 1 182 ? 18.003 -13.756 4.507 1.00 69.06 182 GLY A CA 1
ATOM 1454 C C . GLY A 1 182 ? 17.970 -14.412 5.885 1.00 69.06 182 GLY A C 1
ATOM 1455 O O . GLY A 1 182 ? 18.296 -13.779 6.888 1.00 69.06 182 GLY A O 1
ATOM 1456 N N . VAL A 1 183 ? 17.638 -15.702 5.943 1.00 73.94 183 VAL A N 1
ATOM 1457 C CA . VAL A 1 183 ? 17.740 -16.519 7.163 1.00 73.94 183 VAL A CA 1
ATOM 1458 C C . VAL A 1 183 ? 18.732 -17.668 6.979 1.00 73.94 183 VAL A C 1
ATOM 1460 O O . VAL A 1 183 ? 18.767 -18.280 5.912 1.00 73.94 183 VAL A O 1
ATOM 1463 N N . PRO A 1 184 ? 19.535 -17.997 8.005 1.00 62.38 184 PRO A N 1
ATOM 1464 C CA . PRO A 1 184 ? 20.608 -18.986 7.887 1.00 62.38 184 PRO A CA 1
ATOM 1465 C C . PRO A 1 184 ? 20.110 -20.440 7.822 1.00 62.38 184 PRO A C 1
ATOM 1467 O O . PRO A 1 184 ? 20.835 -21.301 7.338 1.00 62.38 184 PRO A O 1
ATOM 1470 N N . ASP A 1 185 ? 18.887 -20.723 8.289 1.00 74.38 185 ASP A N 1
ATOM 1471 C CA . ASP A 1 185 ? 18.294 -22.067 8.326 1.00 74.38 185 ASP A CA 1
ATOM 1472 C C . ASP A 1 185 ? 16.850 -22.051 7.796 1.00 74.38 185 ASP A C 1
ATOM 1474 O O . ASP A 1 185 ? 16.188 -21.011 7.772 1.00 74.38 185 ASP A O 1
ATOM 1478 N N . LYS A 1 186 ? 16.345 -23.219 7.383 1.00 76.69 186 LYS A N 1
ATOM 1479 C CA . LYS A 1 186 ? 14.941 -23.398 6.982 1.00 76.69 186 LYS A CA 1
ATOM 1480 C C . LYS A 1 186 ? 13.969 -23.357 8.161 1.00 76.69 186 LYS A C 1
ATOM 1482 O O . LYS A 1 186 ? 12.778 -23.198 7.936 1.00 76.69 186 LYS A O 1
ATOM 1487 N N . HIS A 1 187 ? 14.419 -23.526 9.396 1.00 82.44 187 HIS A N 1
ATOM 1488 C CA . HIS A 1 187 ? 13.600 -23.373 10.592 1.00 82.44 187 HIS A CA 1
ATOM 1489 C C . HIS A 1 187 ? 13.718 -21.942 11.091 1.00 82.44 187 HIS A C 1
ATOM 1491 O O . HIS A 1 187 ? 14.718 -21.552 11.690 1.00 82.44 187 HIS A O 1
ATOM 1497 N N . VAL A 1 188 ? 12.675 -21.167 10.831 1.00 79.88 188 VAL A N 1
ATOM 1498 C CA . VAL A 1 188 ? 12.597 -19.760 11.198 1.00 79.88 188 VAL A CA 1
ATOM 1499 C C . VAL A 1 188 ? 11.803 -19.635 12.491 1.00 79.88 188 VAL A C 1
ATOM 1501 O O . VAL A 1 188 ? 10.649 -20.069 12.560 1.00 79.88 188 VAL A O 1
ATOM 1504 N N . THR A 1 189 ? 12.423 -19.064 13.522 1.00 82.94 189 THR A N 1
ATOM 1505 C CA . THR A 1 189 ? 11.791 -18.857 14.833 1.00 82.94 189 THR A CA 1
ATOM 1506 C C . THR A 1 189 ? 11.091 -17.509 14.927 1.00 82.94 189 THR A C 1
ATOM 1508 O O . THR A 1 189 ? 11.368 -16.579 14.163 1.00 82.94 189 THR A O 1
ATOM 1511 N N . PHE A 1 190 ? 10.206 -17.386 15.914 1.00 72.88 190 PHE A N 1
ATOM 1512 C CA . PHE A 1 190 ? 9.554 -16.126 16.245 1.00 72.88 190 PHE A CA 1
ATOM 1513 C C . PHE A 1 190 ? 10.543 -14.985 16.481 1.00 72.88 190 PHE A C 1
ATOM 1515 O O . PHE A 1 190 ? 10.442 -13.920 15.870 1.00 72.88 190 PHE A O 1
ATOM 1522 N N . GLU A 1 191 ? 11.560 -15.233 17.291 1.00 78.75 191 GLU A N 1
ATOM 1523 C CA . GLU A 1 191 ? 12.558 -14.245 17.690 1.00 78.75 191 GLU A CA 1
ATOM 1524 C C . GLU A 1 191 ? 13.436 -13.827 16.506 1.00 78.75 191 GLU A C 1
ATOM 1526 O O . GLU A 1 191 ? 13.845 -12.669 16.416 1.00 78.75 191 GLU A O 1
ATOM 1531 N N . GLN A 1 192 ? 13.691 -14.737 15.560 1.00 74.94 192 GLN A N 1
ATOM 1532 C CA . GLN A 1 192 ? 14.422 -14.422 14.334 1.00 74.94 192 GLN A CA 1
ATOM 1533 C C . GLN A 1 192 ? 13.638 -13.454 13.442 1.00 74.94 192 GLN A C 1
ATOM 1535 O O . GLN A 1 192 ? 14.202 -12.453 13.004 1.00 74.94 192 GLN A O 1
ATOM 1540 N N . VAL A 1 193 ? 12.338 -13.682 13.221 1.00 73.06 193 VAL A N 1
ATOM 1541 C CA . VAL A 1 193 ? 11.499 -12.765 12.421 1.00 73.06 193 VAL A CA 1
ATOM 1542 C C . VAL A 1 193 ? 11.331 -11.410 13.116 1.00 73.06 193 VAL A C 1
ATOM 1544 O O . VAL A 1 193 ? 11.372 -10.362 12.461 1.00 73.06 193 VAL A O 1
ATOM 1547 N N . VAL A 1 194 ? 11.210 -11.400 14.447 1.00 68.50 194 VAL A N 1
ATOM 1548 C CA . VAL A 1 194 ? 11.195 -10.160 15.242 1.00 68.50 194 VAL A CA 1
ATOM 1549 C C . VAL A 1 194 ? 12.510 -9.396 15.080 1.00 68.50 194 VAL A C 1
ATOM 1551 O O . VAL A 1 194 ? 12.482 -8.193 14.836 1.00 68.50 194 VAL A O 1
ATOM 1554 N N . LYS A 1 195 ? 13.661 -10.075 15.143 1.00 73.75 195 LYS A N 1
ATOM 1555 C CA . LYS A 1 195 ? 14.977 -9.443 14.972 1.00 73.75 195 LYS A CA 1
ATOM 1556 C C . LYS A 1 195 ? 15.189 -8.890 13.560 1.00 73.75 195 LYS A C 1
ATOM 1558 O O . LYS A 1 195 ? 15.765 -7.817 13.429 1.00 73.75 195 LYS A O 1
ATOM 1563 N N . LEU A 1 196 ? 14.717 -9.586 12.526 1.00 71.88 196 LEU A N 1
ATOM 1564 C CA . LEU A 1 196 ? 14.812 -9.125 11.133 1.00 71.88 196 LEU A CA 1
ATOM 1565 C C . LEU A 1 196 ? 13.941 -7.888 10.887 1.00 71.88 196 LEU A C 1
ATOM 1567 O O . LEU A 1 196 ? 14.404 -6.886 10.359 1.00 71.88 196 LEU A O 1
ATOM 1571 N N . SER A 1 197 ? 12.694 -7.916 11.353 1.00 57.91 197 SER A N 1
ATOM 1572 C CA . SER A 1 197 ? 11.775 -6.780 11.211 1.00 57.91 197 SER A CA 1
ATOM 1573 C C . SER A 1 197 ? 12.098 -5.593 12.130 1.00 57.91 197 SER A C 1
ATOM 1575 O O . SER A 1 197 ? 11.734 -4.460 11.817 1.00 57.91 197 SER A O 1
ATOM 1577 N N . HIS A 1 198 ? 12.734 -5.837 13.281 1.00 60.03 198 HIS A N 1
ATOM 1578 C CA . HIS A 1 198 ? 13.066 -4.835 14.298 1.00 60.03 198 HIS A CA 1
ATOM 1579 C C . HIS A 1 198 ? 14.470 -5.073 14.887 1.00 60.03 198 HIS A C 1
ATOM 1581 O O . HIS A 1 198 ? 14.596 -5.439 16.059 1.00 60.03 198 HIS A O 1
ATOM 1587 N N . PRO A 1 199 ? 15.545 -4.788 14.129 1.00 59.62 199 PRO A N 1
ATOM 1588 C CA . PRO A 1 199 ? 16.927 -5.066 14.543 1.00 59.62 199 PRO A CA 1
ATOM 1589 C C . PRO A 1 199 ? 17.377 -4.316 15.808 1.00 59.62 199 PRO A C 1
ATOM 1591 O O . PRO A 1 199 ? 18.329 -4.732 16.461 1.00 59.62 199 PRO A O 1
ATOM 1594 N N . ASN A 1 200 ? 16.660 -3.252 16.190 1.00 56.41 200 ASN A N 1
ATOM 1595 C CA . ASN A 1 200 ? 16.923 -2.437 17.381 1.00 56.41 200 ASN A CA 1
ATOM 1596 C C . ASN A 1 200 ? 15.937 -2.701 18.543 1.00 56.41 200 ASN A C 1
ATOM 1598 O O . ASN A 1 200 ? 15.818 -1.867 19.444 1.00 56.41 200 ASN A O 1
ATOM 1602 N N . ALA A 1 201 ? 15.168 -3.797 18.521 1.00 52.12 201 ALA A N 1
ATOM 1603 C CA . ALA A 1 201 ? 14.245 -4.125 19.610 1.00 52.12 201 ALA A CA 1
ATOM 1604 C C . ALA A 1 201 ? 15.018 -4.502 20.900 1.00 52.12 201 ALA A C 1
ATOM 1606 O O . ALA A 1 201 ? 15.910 -5.348 20.840 1.00 52.12 201 ALA A O 1
ATOM 1607 N N . PRO A 1 202 ? 14.703 -3.910 22.072 1.00 47.97 202 PRO A N 1
ATOM 1608 C CA . PRO A 1 202 ? 15.344 -4.281 23.335 1.00 47.97 202 PRO A CA 1
ATOM 1609 C C . PRO A 1 202 ? 15.016 -5.729 23.718 1.00 47.97 202 PRO A C 1
ATOM 1611 O O . PRO A 1 202 ? 13.859 -6.134 23.620 1.00 47.97 202 PRO A O 1
ATOM 1614 N N . ALA A 1 203 ? 16.002 -6.472 24.232 1.00 42.41 203 ALA A N 1
ATOM 1615 C CA . ALA A 1 203 ? 15.861 -7.881 24.629 1.00 42.41 203 ALA A CA 1
ATOM 1616 C C . ALA A 1 203 ? 14.857 -8.135 25.780 1.00 42.41 203 ALA A C 1
ATOM 1618 O O . ALA A 1 203 ? 14.510 -9.280 26.039 1.00 42.41 203 ALA A O 1
ATOM 1619 N N . GLU A 1 204 ? 14.373 -7.082 26.450 1.00 39.22 204 GLU A N 1
ATOM 1620 C CA . GLU A 1 204 ? 13.462 -7.154 27.607 1.00 39.22 204 GLU A CA 1
ATOM 1621 C C . GLU A 1 204 ? 12.136 -6.395 27.394 1.00 39.22 204 GLU A C 1
ATOM 1623 O O . GLU A 1 204 ? 11.416 -6.081 28.343 1.00 39.22 204 GLU A O 1
ATOM 1628 N N . ALA A 1 205 ? 11.789 -6.041 26.154 1.00 32.44 205 ALA A N 1
ATOM 1629 C CA . ALA A 1 205 ? 10.547 -5.322 25.904 1.00 32.44 205 ALA A CA 1
ATOM 1630 C C . ALA A 1 205 ? 9.354 -6.298 25.892 1.00 32.44 205 ALA A C 1
ATOM 1632 O O . ALA A 1 205 ? 9.276 -7.158 25.021 1.00 32.44 205 ALA A O 1
ATOM 1633 N N . ASN A 1 206 ? 8.395 -6.108 26.812 1.00 35.50 206 ASN A N 1
ATOM 1634 C CA . ASN A 1 206 ? 7.055 -6.730 26.850 1.00 35.50 206 ASN A CA 1
ATOM 1635 C C . ASN A 1 206 ? 6.189 -6.353 25.619 1.00 35.50 206 ASN A C 1
ATOM 1637 O O . ASN A 1 206 ? 5.046 -5.908 25.743 1.00 35.50 206 ASN A O 1
ATOM 1641 N N . VAL A 1 207 ? 6.737 -6.459 24.412 1.00 40.81 207 VAL A N 1
ATOM 1642 C CA . VAL A 1 207 ? 6.058 -6.177 23.152 1.00 40.81 207 VAL A CA 1
ATOM 1643 C C . VAL A 1 207 ? 5.507 -7.499 22.648 1.00 40.81 207 VAL A C 1
ATOM 1645 O O . VAL A 1 207 ? 6.236 -8.322 22.107 1.00 40.81 207 VAL A O 1
ATOM 1648 N N . LYS A 1 208 ? 4.201 -7.711 22.825 1.00 45.31 208 LYS A N 1
ATOM 1649 C CA . LYS A 1 208 ? 3.515 -8.831 22.179 1.00 45.31 208 LYS A CA 1
ATOM 1650 C C . LYS A 1 208 ? 3.411 -8.538 20.683 1.00 45.31 208 LYS A C 1
ATOM 1652 O O . LYS A 1 208 ? 2.726 -7.595 20.281 1.00 45.31 208 LYS A O 1
ATOM 1657 N N . PHE A 1 209 ? 4.124 -9.315 19.873 1.00 49.31 209 PHE A N 1
ATOM 1658 C CA . PHE A 1 209 ? 4.003 -9.282 18.419 1.00 49.31 209 PHE A CA 1
ATOM 1659 C C . PHE A 1 209 ? 2.965 -10.314 17.978 1.00 49.31 209 PHE A C 1
ATOM 1661 O O . PHE A 1 209 ? 3.030 -11.473 18.380 1.00 49.31 209 PHE A O 1
ATOM 1668 N N . SER A 1 210 ? 2.021 -9.896 17.134 1.00 46.03 210 SER A N 1
ATOM 1669 C CA . SER A 1 210 ? 1.188 -10.830 16.375 1.00 46.03 210 SER A CA 1
ATOM 1670 C C . SER A 1 210 ? 1.942 -11.197 15.101 1.00 46.03 210 SER A C 1
ATOM 1672 O O . SER A 1 210 ? 2.299 -10.305 14.322 1.00 46.03 210 SER A O 1
ATOM 1674 N N . MET A 1 211 ? 2.217 -12.483 14.895 1.00 56.97 211 MET A N 1
ATOM 1675 C CA . MET A 1 211 ? 2.897 -12.961 13.699 1.00 56.97 211 MET A CA 1
ATOM 1676 C C . MET A 1 211 ? 2.094 -14.071 13.040 1.00 56.97 211 MET A C 1
ATOM 1678 O O . MET A 1 211 ? 1.704 -15.055 13.664 1.00 56.97 211 MET A O 1
ATOM 1682 N N . THR A 1 212 ? 1.896 -13.919 11.739 1.00 51.81 212 THR A N 1
ATOM 1683 C CA . THR A 1 212 ? 1.291 -14.935 10.886 1.00 51.81 212 THR A CA 1
ATOM 1684 C C . THR A 1 212 ? 2.287 -15.351 9.822 1.00 51.81 212 THR A C 1
ATOM 1686 O O . THR A 1 212 ? 3.081 -14.540 9.341 1.00 51.81 212 THR A O 1
ATOM 1689 N N . TYR A 1 213 ? 2.240 -16.617 9.435 1.00 66.44 213 TYR A N 1
ATOM 1690 C CA . TYR A 1 213 ? 3.045 -17.150 8.347 1.00 66.44 213 TYR A CA 1
ATOM 1691 C C . TYR A 1 213 ? 2.151 -17.768 7.276 1.00 66.44 213 TYR A C 1
ATOM 1693 O O . TYR A 1 213 ? 1.042 -18.234 7.547 1.00 66.44 213 TYR A O 1
ATOM 1701 N N . ARG A 1 214 ? 2.628 -17.754 6.033 1.00 56.97 214 ARG A N 1
ATOM 1702 C CA . ARG A 1 214 ? 2.011 -18.392 4.866 1.00 56.97 214 ARG A CA 1
ATOM 1703 C C . ARG A 1 214 ? 3.097 -18.991 3.981 1.00 56.97 214 ARG A C 1
ATOM 1705 O O . ARG A 1 214 ? 4.227 -18.507 3.954 1.00 56.97 214 ARG A O 1
ATOM 1712 N N . ASN A 1 215 ? 2.727 -20.004 3.200 1.00 61.03 215 ASN A N 1
ATOM 1713 C CA . ASN A 1 215 ? 3.634 -20.708 2.288 1.00 61.03 215 ASN A CA 1
ATOM 1714 C C . ASN A 1 215 ? 4.786 -21.441 3.011 1.00 61.03 215 ASN A C 1
ATOM 1716 O O . ASN A 1 215 ? 5.895 -21.553 2.483 1.00 61.03 215 ASN A O 1
ATOM 1720 N N . ALA A 1 216 ? 4.528 -21.934 4.227 1.00 70.06 216 ALA A N 1
ATOM 1721 C CA . ALA A 1 216 ? 5.481 -22.754 4.971 1.00 70.06 216 ALA A CA 1
ATOM 1722 C C . ALA A 1 216 ? 5.628 -24.161 4.366 1.00 70.06 216 ALA A C 1
ATOM 1724 O O . ALA A 1 216 ? 4.727 -24.679 3.698 1.00 70.06 216 ALA A O 1
ATOM 1725 N N . ALA A 1 217 ? 6.780 -24.789 4.603 1.00 69.94 217 ALA A N 1
ATOM 1726 C CA . ALA A 1 217 ? 7.001 -26.205 4.328 1.00 69.94 217 ALA A CA 1
ATOM 1727 C C . ALA A 1 217 ? 6.277 -27.097 5.351 1.00 69.94 217 ALA A C 1
ATOM 1729 O O . ALA A 1 217 ? 5.776 -28.155 4.973 1.00 69.94 217 ALA A O 1
ATOM 1730 N N . SER A 1 218 ? 6.160 -26.644 6.605 1.00 69.81 218 SER A N 1
ATOM 1731 C CA . SER A 1 218 ? 5.446 -27.348 7.676 1.00 69.81 218 SER A CA 1
ATOM 1732 C C . SER A 1 218 ? 3.921 -27.345 7.488 1.00 69.81 218 SER A C 1
ATOM 1734 O O . SER A 1 218 ? 3.366 -26.508 6.772 1.00 69.81 218 SER A O 1
ATOM 1736 N N . HIS A 1 219 ? 3.231 -28.281 8.152 1.00 53.38 219 HIS A N 1
ATOM 1737 C CA . HIS A 1 219 ? 1.776 -28.259 8.322 1.00 53.38 219 HIS A CA 1
ATOM 1738 C C . HIS A 1 219 ? 1.415 -27.671 9.701 1.00 53.38 219 HIS A C 1
ATOM 1740 O O . HIS A 1 219 ? 1.979 -28.125 10.696 1.00 53.38 219 HIS A O 1
ATOM 1746 N N . PRO A 1 220 ? 0.466 -26.721 9.786 1.00 54.88 220 PRO A N 1
ATOM 1747 C CA . PRO A 1 220 ? -0.281 -26.132 8.673 1.00 54.88 220 PRO A CA 1
ATOM 1748 C C . PRO A 1 220 ? 0.600 -25.201 7.816 1.00 54.88 220 PRO A C 1
ATOM 1750 O O . PRO A 1 220 ? 1.515 -24.569 8.320 1.00 54.88 220 PRO A O 1
ATOM 1753 N N . HIS A 1 221 ? 0.328 -25.100 6.508 1.00 58.09 221 HIS A N 1
ATOM 1754 C CA . HIS A 1 221 ? 1.122 -24.263 5.581 1.00 58.09 221 HIS A CA 1
ATOM 1755 C C . HIS A 1 221 ? 0.937 -22.749 5.790 1.00 58.09 221 HIS A C 1
ATOM 1757 O O . HIS A 1 221 ? 1.616 -21.932 5.158 1.00 58.09 221 HIS A O 1
ATOM 1763 N N . ALA A 1 222 ? -0.022 -22.384 6.635 1.00 56.28 222 ALA A N 1
ATOM 1764 C CA . ALA A 1 222 ? -0.303 -21.039 7.085 1.00 56.28 222 ALA A CA 1
ATOM 1765 C C . ALA A 1 222 ? -0.910 -21.100 8.489 1.00 56.28 222 ALA A C 1
ATOM 1767 O O . ALA A 1 222 ? -1.661 -22.028 8.792 1.00 56.28 222 ALA A O 1
ATOM 1768 N N . GLY A 1 223 ? -0.619 -20.108 9.319 1.00 54.06 223 GLY A N 1
ATOM 1769 C CA . GLY A 1 223 ? -1.123 -20.049 10.686 1.00 54.06 223 GLY A CA 1
ATOM 1770 C C . GLY A 1 223 ? -0.520 -18.894 11.470 1.00 54.06 223 GLY A C 1
ATOM 1771 O O . GLY A 1 223 ? 0.200 -18.058 10.919 1.00 54.06 223 GLY A O 1
ATOM 1772 N N . GLU A 1 224 ? -0.822 -18.857 12.760 1.00 60.56 224 GLU A N 1
ATOM 1773 C CA . GLU A 1 224 ? -0.180 -17.953 13.711 1.00 60.56 224 GLU A CA 1
ATOM 1774 C C . GLU A 1 224 ? 1.093 -18.591 14.262 1.00 60.56 224 GLU A C 1
ATOM 1776 O O . GLU A 1 224 ? 1.143 -19.796 14.523 1.00 60.56 224 GLU A O 1
ATOM 1781 N N . LEU A 1 225 ? 2.133 -17.778 14.416 1.00 60.78 225 LEU A N 1
ATOM 1782 C CA . LEU A 1 225 ? 3.384 -18.165 15.046 1.00 60.78 225 LEU A CA 1
ATOM 1783 C C . LEU A 1 225 ? 3.515 -17.372 16.343 1.00 60.78 225 LEU A C 1
ATOM 1785 O O . LEU A 1 225 ? 3.752 -16.167 16.319 1.00 60.78 225 LEU A O 1
ATOM 1789 N N . ALA A 1 226 ? 3.293 -18.057 17.462 1.00 61.19 226 ALA A N 1
ATOM 1790 C CA . ALA A 1 226 ? 3.404 -17.489 18.799 1.00 61.19 226 ALA A CA 1
ATOM 1791 C C . ALA A 1 226 ? 4.870 -17.413 19.264 1.00 61.19 226 ALA A C 1
ATOM 1793 O O . ALA A 1 226 ? 5.753 -18.047 18.681 1.00 61.19 226 ALA A O 1
ATOM 1794 N N . GLU A 1 227 ? 5.106 -16.649 20.330 1.00 63.00 227 GLU A N 1
ATOM 1795 C CA . GLU A 1 227 ? 6.405 -16.509 21.000 1.00 63.00 227 GLU A CA 1
ATOM 1796 C C . GLU A 1 227 ? 7.010 -17.878 21.365 1.00 63.00 227 GLU A C 1
ATOM 1798 O O . GLU A 1 227 ? 6.299 -18.774 21.831 1.00 63.00 227 GLU A O 1
ATOM 1803 N N . GLY A 1 228 ? 8.309 -18.067 21.105 1.00 69.25 228 GLY A N 1
ATOM 1804 C CA . GLY A 1 228 ? 9.006 -19.349 21.253 1.00 69.25 228 GLY A CA 1
ATOM 1805 C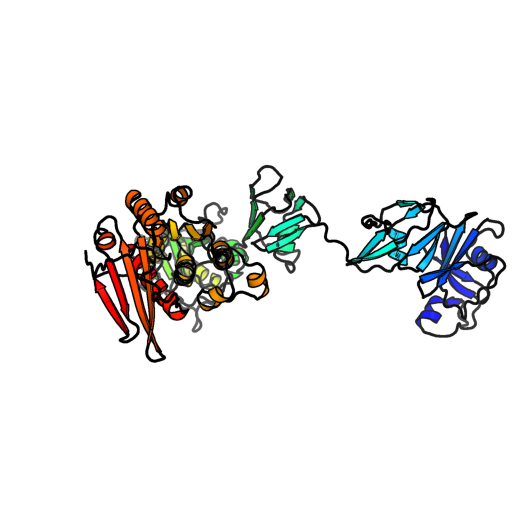 C . GLY A 1 228 ? 8.680 -20.405 20.186 1.00 69.25 228 GLY A C 1
ATOM 1806 O O . GLY A 1 228 ? 9.207 -21.518 20.246 1.00 69.25 228 GLY A O 1
ATOM 1807 N N . GLY A 1 229 ? 7.811 -20.099 19.220 1.00 72.38 229 GLY A N 1
ATOM 1808 C CA . GLY A 1 229 ? 7.453 -21.005 18.134 1.00 72.38 229 GLY A CA 1
ATOM 1809 C C . GLY A 1 229 ? 8.443 -20.989 16.964 1.00 72.38 229 GLY A C 1
ATOM 1810 O O . GLY A 1 229 ? 9.143 -20.005 16.717 1.00 72.38 229 GLY A O 1
ATOM 1811 N N . THR A 1 230 ? 8.428 -22.070 16.177 1.00 82.62 230 THR A N 1
ATOM 1812 C CA . THR A 1 230 ? 9.284 -22.254 14.993 1.00 82.62 230 THR A CA 1
ATOM 1813 C C . THR A 1 230 ? 8.476 -22.767 13.804 1.00 82.62 230 THR A C 1
ATOM 1815 O O . THR A 1 230 ? 7.585 -23.600 13.971 1.00 82.62 230 THR A O 1
ATOM 1818 N N . VAL A 1 231 ? 8.803 -22.304 12.594 1.00 79.56 231 VAL A N 1
ATOM 1819 C CA . VAL A 1 231 ? 8.180 -22.729 11.329 1.00 79.56 231 VAL A CA 1
ATOM 1820 C C . VAL A 1 231 ? 9.249 -23.143 10.325 1.00 79.56 231 VAL A C 1
ATOM 1822 O O . VAL A 1 231 ? 10.240 -22.443 10.140 1.00 79.56 231 VAL A O 1
ATOM 1825 N N . GLU A 1 232 ? 9.034 -24.264 9.635 1.00 82.62 232 GLU A N 1
ATOM 1826 C CA . GLU A 1 232 ? 9.902 -24.686 8.531 1.00 82.62 232 GLU A CA 1
ATOM 1827 C C . GLU A 1 232 ? 9.479 -23.976 7.232 1.00 82.62 232 GLU A C 1
ATOM 1829 O O . GLU A 1 232 ? 8.328 -24.087 6.797 1.00 82.62 232 GLU A O 1
ATOM 1834 N N . VAL A 1 233 ? 10.387 -23.237 6.597 1.00 74.00 233 VAL A N 1
ATOM 1835 C CA . VAL A 1 233 ? 10.132 -22.387 5.427 1.00 74.00 233 VAL A CA 1
ATOM 1836 C C . VAL A 1 233 ? 10.650 -23.019 4.136 1.00 74.00 233 VAL A C 1
ATOM 1838 O O . VAL A 1 233 ? 11.653 -23.730 4.110 1.00 74.00 233 VAL A O 1
ATOM 1841 N N . LYS A 1 234 ? 9.971 -22.733 3.021 1.00 70.81 234 LYS A N 1
ATOM 1842 C CA . LYS A 1 234 ? 10.520 -22.944 1.670 1.00 70.81 234 LYS A CA 1
ATOM 1843 C C . LYS A 1 234 ? 11.398 -21.742 1.298 1.00 70.81 234 LYS A C 1
ATOM 1845 O O . LYS A 1 234 ? 11.340 -20.723 1.977 1.00 70.81 234 LYS A O 1
ATOM 1850 N N . LYS A 1 235 ? 12.118 -21.807 0.167 1.00 55.22 235 LYS A N 1
ATOM 1851 C CA . LYS A 1 235 ? 12.924 -20.693 -0.396 1.00 55.22 235 LYS A CA 1
ATOM 1852 C C . LYS A 1 235 ? 12.186 -19.335 -0.544 1.00 55.22 235 LYS A C 1
ATOM 1854 O O . LYS A 1 235 ? 12.841 -18.379 -0.924 1.00 55.22 235 LYS A O 1
ATOM 1859 N N . GLN A 1 236 ? 10.865 -19.272 -0.304 1.00 56.19 236 GLN A N 1
ATOM 1860 C CA . GLN A 1 236 ? 10.012 -18.071 -0.318 1.00 56.19 236 GLN A CA 1
ATOM 1861 C C . GLN A 1 236 ? 8.842 -18.168 0.700 1.00 56.19 236 GLN A C 1
ATOM 1863 O O . GLN A 1 236 ? 7.666 -17.992 0.353 1.00 56.19 236 GLN A O 1
ATOM 1868 N N . GLY A 1 237 ? 9.121 -18.533 1.956 1.00 54.34 237 GLY A N 1
ATOM 1869 C CA . GLY A 1 237 ? 8.124 -18.451 3.038 1.00 54.34 237 GLY A CA 1
ATOM 1870 C C . GLY A 1 237 ? 7.762 -16.991 3.346 1.00 54.34 237 GLY A C 1
ATOM 1871 O O . GLY A 1 237 ? 8.635 -16.127 3.297 1.00 54.34 237 GLY A O 1
ATOM 1872 N N . ARG A 1 238 ? 6.491 -16.684 3.638 1.00 59.47 238 ARG A N 1
ATOM 1873 C CA . ARG A 1 238 ? 6.041 -15.305 3.913 1.00 59.47 238 ARG A CA 1
ATOM 1874 C C . ARG A 1 238 ? 5.592 -15.167 5.359 1.00 59.47 238 ARG A C 1
ATOM 1876 O O . ARG A 1 238 ? 4.731 -15.921 5.803 1.00 59.47 238 ARG A O 1
ATOM 1883 N N . PHE A 1 239 ? 6.110 -14.161 6.044 1.00 54.66 239 PHE A N 1
ATOM 1884 C CA . PHE A 1 239 ? 5.730 -13.769 7.391 1.00 54.66 239 PHE A CA 1
ATOM 1885 C C . PHE A 1 239 ? 5.144 -12.359 7.353 1.00 54.66 239 PHE A C 1
ATOM 1887 O O . PHE A 1 239 ? 5.693 -11.443 6.738 1.00 54.66 239 PHE A O 1
ATOM 1894 N N . SER A 1 240 ? 3.998 -12.190 8.000 1.00 38.78 240 SER A N 1
ATOM 1895 C CA . SER A 1 240 ? 3.381 -10.890 8.227 1.00 38.78 240 SER A CA 1
ATOM 1896 C C . SER A 1 240 ? 3.326 -10.662 9.721 1.00 38.78 240 SER A C 1
ATOM 1898 O O . SER A 1 240 ? 2.767 -11.471 10.465 1.00 38.78 240 SER A O 1
ATOM 1900 N N . MET A 1 241 ? 3.896 -9.549 10.147 1.00 47.44 241 MET A N 1
ATOM 1901 C CA . MET A 1 241 ? 3.982 -9.174 11.539 1.00 47.44 241 MET A CA 1
ATOM 1902 C C . MET A 1 241 ? 3.511 -7.735 11.685 1.00 47.44 241 MET A C 1
ATOM 1904 O O . MET A 1 241 ? 4.189 -6.783 11.296 1.00 47.44 241 MET A O 1
ATOM 1908 N N . SER A 1 242 ? 2.330 -7.583 12.266 1.00 38.91 242 SER A N 1
ATOM 1909 C CA . SER A 1 242 ? 1.794 -6.291 12.664 1.00 38.91 242 SER A CA 1
ATOM 1910 C C . SER A 1 242 ? 2.069 -6.061 14.138 1.00 38.91 242 SER A C 1
ATOM 1912 O O . SER A 1 242 ? 1.917 -6.956 14.973 1.00 38.91 242 SER A O 1
ATOM 1914 N N . ARG A 1 243 ? 2.450 -4.831 14.464 1.00 45.66 243 ARG A N 1
ATOM 1915 C CA . ARG A 1 243 ? 2.425 -4.352 15.840 1.00 45.66 243 ARG A CA 1
ATOM 1916 C C . ARG A 1 243 ? 1.015 -3.842 16.094 1.00 45.66 243 ARG A C 1
ATOM 1918 O O . ARG A 1 243 ? 0.528 -2.991 15.352 1.00 45.66 243 ARG A O 1
ATOM 1925 N N . GLU A 1 244 ? 0.339 -4.380 17.100 1.00 57.81 244 GLU A N 1
ATOM 1926 C CA . GLU A 1 244 ? -0.945 -3.823 17.511 1.00 57.81 244 GLU A CA 1
ATOM 1927 C C . GLU A 1 244 ? -0.745 -2.351 17.907 1.00 57.81 244 GLU A C 1
ATOM 1929 O O . GLU A 1 244 ? 0.173 -2.021 18.654 1.00 57.81 244 GLU A O 1
ATOM 1934 N N . LEU A 1 245 ? -1.599 -1.438 17.437 1.00 62.97 245 LEU A N 1
ATOM 1935 C CA . LEU A 1 245 ? -1.496 -0.005 17.772 1.00 62.97 245 LEU A CA 1
ATOM 1936 C C . LEU A 1 245 ? -1.455 0.250 19.283 1.00 62.97 245 LEU A C 1
ATOM 1938 O O . LEU A 1 245 ? -0.822 1.201 19.737 1.00 62.97 245 LEU A O 1
ATOM 1942 N N . PHE A 1 246 ? -2.094 -0.625 20.060 1.00 63.38 246 PHE A N 1
ATOM 1943 C CA . PHE A 1 246 ? -2.042 -0.603 21.513 1.00 63.38 246 PHE A CA 1
ATOM 1944 C C . PHE A 1 246 ? -0.663 -0.937 22.085 1.00 63.38 246 PHE A C 1
ATOM 1946 O O . PHE A 1 246 ? -0.354 -0.428 23.148 1.00 63.38 246 PHE A O 1
ATOM 1953 N N . SER A 1 247 ? 0.176 -1.745 21.430 1.00 59.69 247 SER A N 1
ATOM 1954 C CA . SER A 1 247 ? 1.541 -2.028 21.904 1.00 59.69 247 SER A CA 1
ATOM 1955 C C . SER A 1 247 ? 2.562 -0.980 21.445 1.00 59.69 247 SER A C 1
ATOM 1957 O O . SER A 1 247 ? 3.605 -0.811 22.073 1.00 59.69 247 SER A O 1
ATOM 1959 N N . LEU A 1 248 ? 2.252 -0.236 20.381 1.00 64.69 248 LEU A N 1
ATOM 1960 C CA . LEU A 1 248 ? 3.095 0.833 19.838 1.00 64.69 248 LEU A CA 1
ATOM 1961 C C . LEU A 1 248 ? 3.002 2.163 20.581 1.00 64.69 248 LEU A C 1
ATOM 1963 O O . LEU A 1 248 ? 3.923 2.981 20.512 1.00 64.69 248 LEU A O 1
ATOM 1967 N N . ASN A 1 249 ? 1.878 2.404 21.243 1.00 77.38 249 ASN A N 1
ATOM 1968 C CA . ASN A 1 249 ? 1.525 3.707 21.778 1.00 77.38 249 ASN A CA 1
ATOM 1969 C C . ASN A 1 249 ? 1.332 3.591 23.279 1.00 77.38 249 ASN A C 1
ATOM 1971 O O . ASN A 1 249 ? 0.414 2.914 23.727 1.00 77.38 249 ASN A O 1
ATOM 1975 N N . ALA A 1 250 ? 2.225 4.219 24.048 1.00 83.56 250 ALA A N 1
ATOM 1976 C CA . ALA A 1 250 ? 2.260 4.079 25.502 1.00 83.56 250 ALA A CA 1
ATOM 1977 C C . ALA A 1 250 ? 0.928 4.475 26.158 1.00 83.56 250 ALA A C 1
ATOM 1979 O O . ALA A 1 250 ? 0.490 3.823 27.099 1.00 83.56 250 ALA A O 1
ATOM 1980 N N . ASP A 1 251 ? 0.249 5.486 25.620 1.00 88.44 251 ASP A N 1
ATOM 1981 C CA . ASP A 1 251 ? -1.062 5.933 26.079 1.00 88.44 251 ASP A CA 1
ATOM 1982 C C . ASP A 1 251 ? -2.162 4.885 25.816 1.00 88.44 251 ASP A C 1
ATOM 1984 O O . ASP A 1 251 ? -2.935 4.531 26.708 1.00 88.44 251 ASP A O 1
ATOM 1988 N N . LEU A 1 252 ? -2.203 4.300 24.621 1.00 85.25 252 LEU A N 1
ATOM 1989 C CA . LEU A 1 252 ? -3.141 3.215 24.318 1.00 85.25 252 LEU A CA 1
ATOM 1990 C C . LEU A 1 252 ? -2.821 1.945 25.128 1.00 85.25 252 LEU A C 1
ATOM 1992 O O . LEU A 1 252 ? -3.728 1.329 25.697 1.00 85.25 252 LEU A O 1
ATOM 1996 N N . ALA A 1 253 ? -1.540 1.580 25.234 1.00 74.31 253 ALA A N 1
ATOM 1997 C CA . ALA A 1 253 ? -1.050 0.454 26.031 1.00 74.31 253 ALA A CA 1
ATOM 1998 C C . ALA A 1 253 ? -1.489 0.581 27.489 1.00 74.31 253 ALA A C 1
ATOM 2000 O O . ALA A 1 253 ? -1.946 -0.391 28.098 1.00 74.31 253 ALA A O 1
ATOM 2001 N N . GLN A 1 254 ? -1.386 1.795 28.033 1.00 83.44 254 GLN A N 1
ATOM 2002 C CA . GLN A 1 254 ? -1.754 2.098 29.404 1.00 83.44 254 GLN A CA 1
ATOM 2003 C C . GLN A 1 254 ? -3.255 1.912 29.632 1.00 83.44 254 GLN A C 1
ATOM 2005 O O . GLN A 1 254 ? -3.629 1.309 30.634 1.00 83.44 254 GLN A O 1
ATOM 2010 N N . LEU A 1 255 ? -4.120 2.315 28.691 1.00 84.44 255 LEU A N 1
ATOM 2011 C CA . LEU A 1 255 ? -5.562 2.050 28.801 1.00 84.44 255 LEU A CA 1
ATOM 2012 C C . LEU A 1 255 ? -5.858 0.548 28.944 1.00 84.44 255 LEU A C 1
ATOM 2014 O O . LEU A 1 255 ? -6.627 0.151 29.818 1.00 84.44 255 LEU A O 1
ATOM 2018 N N . ARG A 1 256 ? -5.220 -0.307 28.138 1.00 74.12 256 ARG A N 1
ATOM 2019 C CA . ARG A 1 256 ? -5.392 -1.765 28.267 1.00 74.12 256 ARG A CA 1
ATOM 2020 C C . ARG A 1 256 ? -4.792 -2.309 29.561 1.00 74.12 256 ARG A C 1
ATOM 2022 O O . ARG A 1 256 ? -5.437 -3.094 30.247 1.00 74.12 256 ARG A O 1
ATOM 2029 N N . THR A 1 257 ? -3.580 -1.880 29.903 1.00 72.50 257 THR A N 1
ATOM 2030 C CA . THR A 1 257 ? -2.856 -2.343 31.101 1.00 72.50 257 THR A CA 1
ATOM 2031 C C . THR A 1 257 ? -3.605 -1.992 32.382 1.00 72.50 257 THR A C 1
ATOM 2033 O O . THR A 1 257 ? -3.642 -2.782 33.320 1.00 72.50 257 THR A O 1
ATOM 2036 N N . GLU A 1 258 ? -4.263 -0.835 32.410 1.00 79.94 258 GLU A N 1
ATOM 2037 C CA . GLU A 1 258 ? -5.109 -0.418 33.527 1.00 79.94 258 GLU A CA 1
ATOM 2038 C C . GLU A 1 258 ? -6.503 -1.059 33.519 1.00 79.94 258 GLU A C 1
ATOM 2040 O O . GLU A 1 258 ? -7.304 -0.794 34.415 1.00 79.94 258 GLU A O 1
ATOM 2045 N N . GLY A 1 259 ? -6.795 -1.925 32.549 1.00 72.25 259 GLY A N 1
ATOM 2046 C CA . GLY A 1 259 ? -8.009 -2.730 32.503 1.00 72.25 259 GLY A CA 1
ATOM 2047 C C . GLY A 1 259 ? -9.205 -2.044 31.853 1.00 72.25 259 GLY A C 1
ATOM 2048 O O . GLY A 1 259 ? -10.322 -2.512 32.038 1.00 72.25 259 GLY A O 1
ATOM 2049 N N . TYR A 1 260 ? -9.032 -0.948 31.111 1.00 82.06 260 TYR A N 1
ATOM 2050 C CA . TYR A 1 260 ? -10.137 -0.396 30.326 1.00 82.06 260 TYR A CA 1
ATOM 2051 C C . TYR A 1 260 ? -10.441 -1.293 29.122 1.00 82.06 260 TYR A C 1
ATOM 2053 O O . TYR A 1 260 ? -9.530 -1.728 28.413 1.00 82.06 260 TYR A O 1
ATOM 2061 N N . PHE A 1 261 ? -11.726 -1.520 28.836 1.00 81.19 261 PHE A N 1
ATOM 2062 C CA . PHE A 1 261 ? -12.126 -2.301 27.668 1.00 81.19 261 PHE A CA 1
ATOM 2063 C C . PHE A 1 261 ? -12.129 -1.426 26.410 1.00 81.19 261 PHE A C 1
ATOM 2065 O O . PHE A 1 261 ? -13.135 -0.806 26.057 1.00 81.19 261 PHE A O 1
ATOM 2072 N N . VAL A 1 262 ? -10.965 -1.345 25.763 1.00 81.56 262 VAL A N 1
ATOM 2073 C CA . VAL A 1 262 ? -10.704 -0.463 24.619 1.00 81.56 262 VAL A CA 1
ATOM 2074 C C . VAL A 1 262 ? -10.386 -1.231 23.338 1.00 81.56 262 VAL A C 1
ATOM 2076 O O . VAL A 1 262 ? -9.632 -2.205 23.348 1.00 81.56 262 VAL A O 1
ATOM 2079 N N . ARG A 1 263 ? -10.918 -0.744 22.216 1.00 77.94 263 ARG A N 1
ATOM 2080 C CA . ARG A 1 263 ? -10.619 -1.231 20.863 1.00 77.94 263 ARG A CA 1
ATOM 2081 C C . ARG A 1 263 ? -10.482 -0.080 19.879 1.00 77.94 263 ARG A C 1
ATOM 2083 O O . ARG A 1 263 ? -10.938 1.032 20.152 1.00 77.94 263 ARG A O 1
ATOM 2090 N N . ILE A 1 264 ? -9.877 -0.364 18.735 1.00 76.00 264 ILE A N 1
ATOM 2091 C CA . ILE A 1 264 ? -9.803 0.572 17.617 1.00 76.00 264 ILE A CA 1
ATOM 2092 C C . ILE A 1 264 ? -10.746 0.060 16.541 1.00 76.00 264 ILE A C 1
ATOM 2094 O O . ILE A 1 264 ? -10.743 -1.121 16.233 1.00 76.00 264 ILE A O 1
ATOM 2098 N N . GLN A 1 265 ? -11.585 0.933 15.999 1.00 68.88 265 GLN A N 1
ATOM 2099 C CA . GLN A 1 265 ? -12.501 0.571 14.925 1.00 68.88 265 GLN A CA 1
ATOM 2100 C C . GLN A 1 265 ? -12.462 1.657 13.856 1.00 68.88 265 GLN A C 1
ATOM 2102 O O . GLN A 1 265 ? -12.861 2.797 14.104 1.00 68.88 265 GLN A O 1
ATOM 2107 N N . GLY A 1 266 ? -11.894 1.328 12.695 1.00 67.25 266 GLY A N 1
ATOM 2108 C CA . GLY A 1 266 ? -11.430 2.348 11.758 1.00 67.25 266 GLY A CA 1
ATOM 2109 C C . GLY A 1 266 ? -10.351 3.211 12.418 1.00 67.25 266 GLY A C 1
ATOM 2110 O O . GLY A 1 266 ? -9.318 2.706 12.843 1.00 67.25 266 GLY A O 1
ATOM 2111 N N . ASN A 1 267 ? -10.612 4.507 12.566 1.00 69.50 267 ASN A N 1
ATOM 2112 C CA . ASN A 1 267 ? -9.767 5.451 13.310 1.00 69.50 267 ASN A CA 1
ATOM 2113 C C . ASN A 1 267 ? -10.433 5.923 14.622 1.00 69.50 267 ASN A C 1
ATOM 2115 O O . ASN A 1 267 ? -10.160 7.025 15.096 1.00 69.50 267 ASN A O 1
ATOM 2119 N N . LEU A 1 268 ? -11.385 5.168 15.164 1.00 80.31 268 LEU A N 1
ATOM 2120 C CA . LEU A 1 268 ? -12.067 5.529 16.401 1.00 80.31 268 LEU A CA 1
ATOM 2121 C C . LEU A 1 268 ? -11.486 4.716 17.550 1.00 80.31 268 LEU A C 1
ATOM 2123 O O . LEU A 1 268 ? -11.411 3.490 17.469 1.00 80.31 268 LEU A O 1
ATOM 2127 N N . LEU A 1 269 ? -11.108 5.395 18.632 1.00 91.00 269 LEU A N 1
ATOM 2128 C CA . LEU A 1 269 ? -10.800 4.756 19.904 1.00 91.00 269 LEU A CA 1
ATOM 2129 C C . LEU A 1 269 ? -12.105 4.589 20.682 1.00 91.00 269 LEU A C 1
ATOM 2131 O O . LEU A 1 269 ? -12.733 5.569 21.093 1.00 91.00 269 LEU A O 1
ATOM 2135 N N . VAL A 1 270 ? -12.510 3.337 20.864 1.00 89.75 270 VAL A N 1
ATOM 2136 C CA . VAL A 1 270 ? -13.788 2.949 21.461 1.00 89.75 270 VAL A CA 1
ATOM 2137 C C . VAL A 1 270 ? -13.524 2.320 22.821 1.00 89.75 270 VAL A C 1
ATOM 2139 O O . VAL A 1 270 ? -12.817 1.320 22.899 1.00 89.75 270 VAL A O 1
ATOM 2142 N N . MET A 1 271 ? -14.114 2.870 23.880 1.00 93.12 271 MET A N 1
ATOM 2143 C CA . MET A 1 271 ? -14.091 2.309 25.232 1.00 93.12 271 MET A CA 1
ATOM 2144 C C . MET A 1 271 ? -15.498 1.865 25.625 1.00 93.12 271 MET A C 1
ATOM 2146 O O . MET A 1 271 ? -16.414 2.683 25.716 1.00 93.12 271 MET A O 1
ATOM 2150 N N . ARG A 1 272 ? -15.669 0.564 25.839 1.00 88.56 272 ARG A N 1
ATOM 2151 C CA . ARG A 1 272 ? -16.952 -0.066 26.166 1.00 88.56 272 ARG A CA 1
ATOM 2152 C C . ARG A 1 272 ? -17.093 -0.294 27.665 1.00 88.56 272 ARG A C 1
ATOM 2154 O O . ARG A 1 272 ? -16.122 -0.236 28.410 1.00 88.56 272 ARG A O 1
ATOM 2161 N N . GLU A 1 273 ? -18.321 -0.596 28.073 1.00 88.12 273 GLU A N 1
ATOM 2162 C CA . GLU A 1 273 ? -18.665 -0.978 29.449 1.00 88.12 273 GLU A CA 1
ATOM 2163 C C . GLU A 1 273 ? -18.349 0.107 30.487 1.00 88.12 273 GLU A C 1
ATOM 2165 O O . GLU A 1 273 ? -18.077 -0.187 31.646 1.00 88.12 273 GLU A O 1
ATOM 2170 N N . VAL A 1 274 ? -18.444 1.379 30.089 1.00 95.19 274 VAL A N 1
ATOM 2171 C CA . VAL A 1 274 ? -18.256 2.511 31.002 1.00 95.19 274 VAL A CA 1
ATOM 2172 C C . VAL A 1 274 ? -19.522 2.662 31.850 1.00 95.19 274 VAL A C 1
ATOM 2174 O O . VAL A 1 274 ? -20.581 2.963 31.287 1.00 95.19 274 VAL A O 1
ATOM 2177 N N . PRO A 1 275 ? -19.467 2.444 33.176 1.00 95.25 275 PRO A N 1
ATOM 2178 C CA . PRO A 1 275 ? -20.636 2.574 34.025 1.00 95.25 275 PRO A CA 1
ATOM 2179 C C . PRO A 1 275 ? -21.041 4.043 34.177 1.00 95.25 275 PRO A C 1
ATOM 2181 O O . PRO A 1 275 ? -20.192 4.931 34.222 1.00 95.25 275 PRO A O 1
ATOM 2184 N N . TYR A 1 276 ? -22.341 4.297 34.273 1.00 96.75 276 TYR A N 1
ATOM 2185 C CA . TYR A 1 276 ? -22.927 5.615 34.518 1.00 96.75 276 TYR A CA 1
ATOM 2186 C C . TYR A 1 276 ? -24.298 5.469 35.190 1.00 96.75 276 TYR A C 1
ATOM 2188 O O . TYR A 1 276 ? -24.843 4.368 35.264 1.00 96.75 276 TYR A O 1
ATOM 2196 N N . VAL A 1 277 ? -24.865 6.570 35.685 1.00 97.38 277 VAL A N 1
ATOM 2197 C CA . VAL A 1 277 ? -26.208 6.589 36.291 1.00 97.38 277 VAL A CA 1
ATOM 2198 C C . VAL A 1 277 ? -27.202 7.219 35.319 1.00 97.38 277 VAL A C 1
ATOM 2200 O O . VAL A 1 277 ? -26.914 8.273 34.760 1.00 97.38 277 VAL A O 1
ATOM 2203 N N . ASP A 1 278 ? -28.356 6.586 35.109 1.00 94.94 278 ASP A N 1
ATOM 2204 C CA . ASP A 1 278 ? -29.450 7.140 34.301 1.00 94.94 278 ASP A CA 1
ATOM 2205 C C . ASP A 1 278 ? -30.358 8.094 35.111 1.00 94.94 278 ASP A C 1
ATOM 2207 O O . ASP A 1 278 ? -30.229 8.244 36.328 1.00 94.94 278 ASP A O 1
ATOM 2211 N N . SER A 1 279 ? -31.327 8.734 34.448 1.00 94.31 279 SER A N 1
ATOM 2212 C CA . SER A 1 279 ? -32.286 9.655 35.088 1.00 94.31 279 SER A CA 1
ATOM 2213 C C . SER A 1 279 ? -33.218 8.997 36.114 1.00 94.31 279 SER A C 1
ATOM 2215 O O . SER A 1 279 ? -33.943 9.690 36.824 1.00 94.31 279 SER A O 1
ATOM 2217 N N . GLN A 1 280 ? -33.210 7.666 36.200 1.00 95.12 280 GLN A N 1
ATOM 2218 C CA . GLN A 1 280 ? -33.994 6.869 37.142 1.00 95.12 280 GLN A CA 1
ATOM 2219 C C . GLN A 1 280 ? -33.124 6.350 38.298 1.00 95.12 280 GLN A C 1
ATOM 2221 O O . GLN A 1 280 ? -33.546 5.453 39.027 1.00 95.12 280 GLN A O 1
ATOM 2226 N N . CYS A 1 281 ? -31.921 6.910 38.473 1.00 93.12 281 CYS A N 1
ATOM 2227 C CA . CYS A 1 281 ? -30.944 6.524 39.492 1.00 93.12 281 CYS A CA 1
ATOM 2228 C C . CYS A 1 281 ? -30.497 5.059 39.381 1.00 93.12 281 CYS A C 1
ATOM 2230 O O . CYS A 1 281 ? -30.183 4.426 40.390 1.00 93.12 281 CYS A O 1
ATOM 2232 N N . ARG A 1 282 ? -30.472 4.495 38.168 1.00 95.31 282 ARG A N 1
ATOM 2233 C CA . ARG A 1 282 ? -29.973 3.136 37.932 1.00 95.31 282 ARG A CA 1
ATOM 2234 C C . ARG A 1 282 ? -28.607 3.177 37.284 1.00 95.31 282 ARG A C 1
ATOM 2236 O O . ARG A 1 282 ? -28.356 3.973 36.382 1.00 95.31 282 ARG A O 1
ATOM 2243 N N . VAL A 1 283 ? -27.751 2.260 37.712 1.00 95.50 283 VAL A N 1
ATOM 2244 C CA . VAL A 1 283 ? -26.445 2.055 37.100 1.00 95.50 283 VAL A CA 1
ATOM 2245 C C . VAL A 1 283 ? -26.620 1.307 35.776 1.00 95.50 283 VAL A C 1
ATOM 2247 O O . VAL A 1 283 ? -27.222 0.234 35.731 1.00 95.50 283 VAL A O 1
ATOM 2250 N N . ARG A 1 284 ? -26.113 1.892 34.693 1.00 94.62 284 ARG A N 1
ATOM 2251 C CA . ARG A 1 284 ? -26.077 1.340 33.332 1.00 94.62 284 ARG A CA 1
ATOM 2252 C C . ARG A 1 284 ? -24.644 1.361 32.812 1.00 94.62 284 ARG A C 1
ATOM 2254 O O . ARG A 1 284 ? -23.774 1.979 33.417 1.00 94.62 284 ARG A O 1
ATOM 2261 N N . THR A 1 285 ? -24.400 0.723 31.674 1.00 93.81 285 THR A N 1
ATOM 2262 C CA . THR A 1 285 ? -23.131 0.810 30.944 1.00 93.81 285 THR A CA 1
ATOM 2263 C C . THR A 1 285 ? -23.336 1.456 29.580 1.00 93.81 285 THR A C 1
ATOM 2265 O O . THR A 1 285 ? -24.387 1.295 28.956 1.00 93.81 285 THR A O 1
ATOM 2268 N N . GLY A 1 286 ? -22.355 2.238 29.141 1.00 93.50 286 GLY A N 1
ATOM 2269 C CA . GLY A 1 286 ? -22.346 2.900 27.840 1.00 93.50 286 GLY A CA 1
ATOM 2270 C C . GLY A 1 286 ? -20.979 2.820 27.168 1.00 93.50 286 GLY A C 1
ATOM 2271 O O . GLY A 1 286 ? -20.051 2.182 27.681 1.00 93.50 286 GLY A O 1
ATOM 2272 N N . THR A 1 287 ? -20.870 3.453 26.003 1.00 95.06 287 THR A N 1
ATOM 2273 C CA . THR A 1 287 ? -19.657 3.441 25.176 1.00 95.06 287 THR A CA 1
ATOM 2274 C C . THR A 1 287 ? -19.141 4.858 24.948 1.00 95.06 287 THR A C 1
ATOM 2276 O O . THR A 1 287 ? -19.871 5.720 24.455 1.00 95.06 287 THR A O 1
ATOM 2279 N N . LEU A 1 288 ? -17.866 5.085 25.270 1.00 95.19 288 LEU A N 1
ATOM 2280 C CA . LEU A 1 288 ? -17.126 6.294 24.910 1.00 95.19 288 LEU A CA 1
ATOM 2281 C C . LEU A 1 288 ? -16.429 6.102 23.568 1.00 95.19 288 LEU A C 1
ATOM 2283 O O . LEU A 1 288 ? -15.746 5.100 23.358 1.00 95.19 288 LEU A O 1
ATOM 2287 N N . VAL A 1 289 ? -16.550 7.086 22.683 1.00 94.69 289 VAL A N 1
ATOM 2288 C CA . VAL A 1 289 ? -15.915 7.057 21.363 1.00 94.69 289 VAL A CA 1
ATOM 2289 C C . VAL A 1 289 ? -15.184 8.371 21.107 1.00 94.69 289 VAL A C 1
ATOM 2291 O O . VAL A 1 289 ? -15.788 9.443 21.136 1.00 94.69 289 VAL A O 1
ATOM 2294 N N . SER A 1 290 ? -13.881 8.301 20.841 1.00 93.56 290 SER A N 1
ATOM 2295 C CA . SER A 1 290 ? -13.061 9.442 20.413 1.00 93.56 290 SER A CA 1
ATOM 2296 C C . SER A 1 290 ? -12.481 9.186 19.026 1.00 93.56 290 SER A C 1
ATOM 2298 O O . SER A 1 290 ? -12.110 8.057 18.715 1.00 93.56 290 SER A O 1
ATOM 2300 N N . SER A 1 291 ? -12.309 10.240 18.225 1.00 87.75 291 SER A N 1
ATOM 2301 C CA . SER A 1 291 ? -11.400 10.192 17.075 1.00 87.75 291 SER A CA 1
ATOM 2302 C C . SER A 1 291 ? -9.976 9.881 17.542 1.00 87.75 291 SER A C 1
ATOM 2304 O O . SER A 1 291 ? -9.560 10.385 18.590 1.00 87.75 291 SER A O 1
ATOM 2306 N N . LEU A 1 292 ? -9.252 9.052 16.788 1.00 85.06 292 LEU A N 1
ATOM 2307 C CA . LEU A 1 292 ? -7.856 8.679 17.009 1.00 85.06 292 LEU A CA 1
ATOM 2308 C C . LEU A 1 292 ? -6.974 9.314 15.925 1.00 85.06 292 LEU A C 1
ATOM 2310 O O . LEU A 1 292 ? -7.067 8.970 14.745 1.00 85.06 292 LEU A O 1
ATOM 2314 N N . ASP A 1 293 ? -6.106 10.227 16.339 1.00 80.44 293 ASP A N 1
ATOM 2315 C CA . ASP A 1 293 ? -5.173 10.953 15.493 1.00 80.44 293 ASP A CA 1
ATOM 2316 C C . ASP A 1 293 ? -3.822 10.235 15.522 1.00 80.44 293 ASP A C 1
ATOM 2318 O O . ASP A 1 293 ? -3.194 10.097 16.575 1.00 80.44 293 ASP A O 1
ATOM 2322 N N . LEU A 1 294 ? -3.370 9.772 14.354 1.00 75.56 294 LEU A N 1
ATOM 2323 C CA . LEU A 1 294 ? -2.116 9.037 14.196 1.00 75.56 294 LEU A CA 1
ATOM 2324 C C . LEU A 1 294 ? -1.169 9.751 13.223 1.00 75.56 294 LEU A C 1
ATOM 2326 O O . LEU A 1 294 ? -1.598 10.363 12.242 1.00 75.56 294 LEU A O 1
ATOM 2330 N N . ALA A 1 295 ? 0.131 9.640 13.480 1.00 69.81 295 ALA A N 1
ATOM 2331 C CA . ALA A 1 295 ? 1.202 9.898 12.527 1.00 69.81 295 ALA A CA 1
ATOM 2332 C C . ALA A 1 295 ? 1.843 8.552 12.162 1.00 69.81 295 ALA A C 1
ATOM 2334 O O . ALA A 1 295 ? 2.672 8.033 12.908 1.00 69.81 295 ALA A O 1
ATOM 2335 N N . GLY A 1 296 ? 1.405 7.964 11.045 1.00 72.25 296 GLY A N 1
ATOM 2336 C CA . GLY A 1 296 ? 1.705 6.568 10.731 1.00 72.25 296 GLY A CA 1
ATOM 2337 C C . GLY A 1 296 ? 1.027 5.642 11.742 1.00 72.25 296 GLY A C 1
ATOM 2338 O O . GLY A 1 296 ? -0.199 5.578 11.799 1.00 72.25 296 GLY A O 1
ATOM 2339 N N . ASP A 1 297 ? 1.828 4.968 12.558 1.00 68.19 297 ASP A N 1
ATOM 2340 C CA . ASP A 1 297 ? 1.404 4.030 13.599 1.00 68.19 297 ASP A CA 1
ATOM 2341 C C . ASP A 1 297 ? 1.552 4.596 15.031 1.00 68.19 297 ASP A C 1
ATOM 2343 O O . ASP A 1 297 ? 1.318 3.884 16.013 1.00 68.19 297 ASP A O 1
ATOM 2347 N N . ARG A 1 298 ? 1.904 5.886 15.164 1.00 77.25 298 ARG A N 1
ATOM 2348 C CA . ARG A 1 298 ? 2.085 6.581 16.450 1.00 77.25 298 ARG A CA 1
ATOM 2349 C C . ARG A 1 298 ? 0.942 7.534 16.782 1.00 77.25 298 ARG A C 1
ATOM 2351 O O . ARG A 1 298 ? 0.549 8.333 15.933 1.00 77.25 298 ARG A O 1
ATOM 2358 N N . THR A 1 299 ? 0.453 7.515 18.021 1.00 83.94 299 THR A N 1
ATOM 2359 C CA . THR A 1 299 ? -0.540 8.468 18.520 1.00 83.94 299 THR A CA 1
ATOM 2360 C C . THR A 1 299 ? 0.003 9.885 18.503 1.00 83.94 299 THR A C 1
ATOM 2362 O O . THR A 1 299 ? 1.162 10.169 18.818 1.00 83.94 299 THR A O 1
ATOM 2365 N N . ARG A 1 300 ? -0.863 10.806 18.095 1.00 86.69 300 ARG A N 1
ATOM 2366 C CA . ARG A 1 300 ? -0.675 12.241 18.257 1.00 86.69 300 ARG A CA 1
ATOM 2367 C C . ARG A 1 300 ? -1.522 12.713 19.428 1.00 86.69 300 ARG A C 1
ATOM 2369 O O . ARG A 1 300 ? -2.478 12.061 19.835 1.00 86.69 300 ARG A O 1
ATOM 2376 N N . LYS A 1 301 ? -1.172 13.884 19.952 1.00 88.38 301 LYS A N 1
ATOM 2377 C CA . LYS A 1 301 ? -2.022 14.595 20.903 1.00 88.38 301 LYS A CA 1
ATOM 2378 C C . LYS A 1 301 ? -3.437 14.743 20.312 1.00 88.38 301 LYS A C 1
ATOM 2380 O O . LYS A 1 301 ? -3.518 15.206 19.172 1.00 88.38 301 LYS A O 1
ATOM 2385 N N . PRO A 1 302 ? -4.513 14.408 21.052 1.00 89.56 302 PRO A N 1
ATOM 2386 C CA . PRO A 1 302 ? -5.876 14.538 20.546 1.00 89.56 302 PRO A CA 1
ATOM 2387 C C . PRO A 1 302 ? -6.171 15.973 20.095 1.00 89.56 302 PRO A C 1
ATOM 2389 O O . PRO A 1 302 ? -6.009 16.908 20.885 1.00 89.56 302 PRO A O 1
ATOM 2392 N N . GLU A 1 303 ? -6.634 16.163 18.856 1.00 82.19 303 GLU A N 1
ATOM 2393 C CA . GLU A 1 303 ? -6.922 17.510 18.331 1.00 82.19 303 GLU A CA 1
ATOM 2394 C C . GLU A 1 303 ? -8.125 18.163 19.027 1.00 82.19 303 GLU A C 1
ATOM 2396 O O . GLU A 1 303 ? -8.164 19.374 19.252 1.00 82.19 303 GLU A O 1
ATOM 2401 N N . THR A 1 304 ? -9.109 17.346 19.408 1.00 85.06 304 THR A N 1
ATOM 2402 C CA . THR A 1 304 ? -10.332 17.789 20.078 1.00 85.06 304 THR A CA 1
ATOM 2403 C C . THR A 1 304 ? -10.462 17.204 21.480 1.00 85.06 304 THR A C 1
ATOM 2405 O O . THR A 1 304 ? -10.100 16.057 21.752 1.00 85.06 304 THR A O 1
ATOM 2408 N N . HIS A 1 305 ? -11.047 17.993 22.380 1.00 87.94 305 HIS A N 1
ATOM 2409 C CA . HIS A 1 305 ? -11.429 17.571 23.727 1.00 87.94 305 HIS A CA 1
ATOM 2410 C C . HIS A 1 305 ? -12.839 16.968 23.768 1.00 87.94 305 HIS A C 1
ATOM 2412 O O . HIS A 1 305 ? -13.203 16.363 24.773 1.00 87.94 305 HIS A O 1
ATOM 2418 N N . VAL A 1 306 ? -13.608 17.079 22.679 1.00 91.69 306 VAL A N 1
ATOM 2419 C CA . VAL A 1 306 ? -14.945 16.487 22.558 1.00 91.69 306 VAL A CA 1
ATOM 2420 C C . VAL A 1 306 ? -14.839 14.962 22.470 1.00 91.69 306 VAL A C 1
ATOM 2422 O O . VAL A 1 306 ? -13.904 14.425 21.863 1.00 91.69 306 VAL A O 1
ATOM 2425 N N . ILE A 1 307 ? -15.790 14.267 23.088 1.00 94.62 307 ILE A N 1
ATOM 2426 C CA . ILE A 1 307 ? -15.979 12.819 22.978 1.00 94.62 307 ILE A CA 1
ATOM 2427 C C . ILE A 1 307 ? -17.438 12.509 22.648 1.00 94.62 307 ILE A C 1
ATOM 2429 O O . ILE A 1 307 ? -18.338 13.279 22.986 1.00 94.62 307 ILE A O 1
ATOM 2433 N N . HIS A 1 308 ? -17.675 11.377 22.002 1.00 95.56 308 HIS A N 1
ATOM 2434 C CA . HIS A 1 308 ? -19.008 10.885 21.696 1.00 95.56 308 HIS A CA 1
ATOM 2435 C C . HIS A 1 308 ? -19.427 9.803 22.689 1.00 95.56 308 HIS A C 1
ATOM 2437 O O . HIS A 1 308 ? -18.595 9.055 23.208 1.00 95.56 308 HIS A O 1
ATOM 2443 N N . TRP A 1 309 ? -20.727 9.741 22.958 1.00 96.44 309 TRP A N 1
ATOM 2444 C CA . TRP A 1 309 ? -21.319 8.865 23.955 1.00 96.44 309 TRP A CA 1
ATOM 2445 C C . TRP A 1 309 ? -22.520 8.115 23.392 1.00 96.44 309 TRP A C 1
ATOM 2447 O O . TRP A 1 309 ? -23.487 8.720 22.911 1.00 96.44 309 TRP A O 1
ATOM 2457 N N . ASP A 1 310 ? -22.461 6.793 23.506 1.00 94.25 310 ASP A N 1
ATOM 2458 C CA . ASP A 1 310 ? -23.583 5.901 23.250 1.00 94.25 310 ASP A CA 1
ATOM 2459 C C . ASP A 1 310 ? -24.110 5.317 24.563 1.00 94.25 310 ASP A C 1
ATOM 2461 O O . ASP A 1 310 ? -23.476 4.483 25.213 1.00 94.25 310 ASP A O 1
ATOM 2465 N N . GLY A 1 311 ? -25.268 5.821 24.969 1.00 92.19 311 GLY A N 1
ATOM 2466 C CA . GLY A 1 311 ? -25.922 5.562 26.243 1.00 92.19 311 GLY A CA 1
ATOM 2467 C C . GLY A 1 311 ? -26.989 6.625 26.488 1.00 92.19 311 GLY A C 1
ATOM 2468 O O . GLY A 1 311 ? -27.092 7.591 25.732 1.00 92.19 311 GLY A O 1
ATOM 2469 N N . ASP A 1 312 ? -27.797 6.457 27.529 1.00 94.25 312 ASP A N 1
ATOM 2470 C CA . ASP A 1 312 ? -28.675 7.532 27.989 1.00 94.25 312 ASP A CA 1
ATOM 2471 C C . ASP A 1 312 ? -27.831 8.676 28.575 1.00 94.25 312 ASP A C 1
ATOM 2473 O O . ASP A 1 312 ? -26.645 8.502 28.884 1.00 94.25 312 ASP A O 1
ATOM 2477 N N . PHE A 1 313 ? -28.427 9.861 28.723 1.00 95.19 313 PHE A N 1
ATOM 2478 C CA . PHE A 1 313 ? -27.712 11.007 29.278 1.00 95.19 313 PHE A CA 1
ATOM 2479 C C . PHE A 1 313 ? -27.290 10.717 30.733 1.00 95.19 313 PHE A C 1
ATOM 2481 O O . PHE A 1 313 ? -28.145 10.356 31.546 1.00 95.19 313 PHE A O 1
ATOM 2488 N N . PRO A 1 314 ? -26.003 10.874 31.085 1.00 95.50 314 PRO A N 1
ATOM 2489 C CA . PRO A 1 314 ? -25.489 10.504 32.393 1.00 95.50 314 PRO A CA 1
ATOM 2490 C C . PRO A 1 314 ? -25.894 11.499 33.485 1.00 95.50 314 PRO A C 1
ATOM 2492 O O . PRO A 1 314 ? -25.892 12.719 33.294 1.00 95.50 314 PRO A O 1
ATOM 2495 N N . CYS A 1 315 ? -26.209 10.961 34.657 1.00 96.06 315 CYS A N 1
ATOM 2496 C CA . CYS A 1 315 ? -26.705 11.672 35.827 1.00 96.06 315 CYS A CA 1
ATOM 2497 C C . CYS A 1 315 ? -25.786 11.486 37.046 1.00 96.06 315 CYS A C 1
ATOM 2499 O O . CYS A 1 315 ? -24.927 10.606 37.099 1.00 96.06 315 CYS A O 1
ATOM 2501 N N . SER A 1 316 ? -25.980 12.333 38.054 1.00 95.50 316 SER A N 1
ATOM 2502 C CA . SER A 1 316 ? -25.452 12.161 39.402 1.00 95.50 316 SER A CA 1
ATOM 2503 C C . SER A 1 316 ? -26.120 10.970 40.102 1.00 95.50 316 SER A C 1
ATOM 2505 O O . SER A 1 316 ? -27.147 10.457 39.658 1.00 95.50 316 SER A O 1
ATOM 2507 N N . ALA A 1 317 ? -25.604 10.590 41.275 1.00 92.88 317 ALA A N 1
ATOM 2508 C CA . ALA A 1 317 ? -26.212 9.558 42.119 1.00 92.88 317 ALA A CA 1
ATOM 2509 C C . ALA A 1 317 ? -27.637 9.918 42.599 1.00 92.88 317 ALA A C 1
ATOM 2511 O O . ALA A 1 317 ? -28.370 9.052 43.064 1.00 92.88 317 ALA A O 1
ATOM 2512 N N . THR A 1 318 ? -28.043 11.187 42.480 1.00 93.00 318 THR A N 1
ATOM 2513 C CA . THR A 1 318 ? -29.390 11.675 42.817 1.00 93.00 318 THR A CA 1
ATOM 2514 C C . THR A 1 318 ? -30.303 11.824 41.594 1.00 93.00 318 THR A C 1
ATOM 2516 O O . THR A 1 318 ? -31.408 12.346 41.730 1.00 93.00 318 THR A O 1
ATOM 2519 N N . GLY A 1 319 ? -29.852 11.411 40.402 1.00 89.94 319 GLY A N 1
ATOM 2520 C CA . GLY A 1 319 ? -30.617 11.496 39.152 1.00 89.94 319 GLY A CA 1
ATOM 2521 C C . GLY A 1 319 ? -30.529 12.851 38.438 1.00 89.94 319 GLY A C 1
ATOM 2522 O O . GLY A 1 319 ? -31.164 13.041 37.402 1.00 89.94 319 GLY A O 1
ATOM 2523 N N . ALA A 1 320 ? -29.729 13.799 38.939 1.00 94.50 320 ALA A N 1
ATOM 2524 C CA . ALA A 1 320 ? -29.549 15.101 38.294 1.00 94.50 320 ALA A CA 1
ATOM 2525 C C . ALA A 1 320 ? -28.592 14.989 37.086 1.00 94.50 320 ALA A C 1
ATOM 2527 O O . ALA A 1 320 ? -27.497 14.459 37.256 1.00 94.50 320 ALA A O 1
ATOM 2528 N N . PRO A 1 321 ? -28.935 15.483 35.881 1.00 94.31 321 PRO A N 1
ATOM 2529 C CA . PRO A 1 321 ? -28.065 15.384 34.702 1.00 94.31 321 PRO A CA 1
ATOM 2530 C C . PRO A 1 321 ? -26.675 16.014 34.902 1.00 94.31 321 PRO A C 1
ATOM 2532 O O . PRO A 1 321 ? -26.557 17.104 35.469 1.00 94.31 321 PRO A O 1
ATOM 2535 N N . LEU A 1 322 ? -25.619 15.374 34.387 1.00 92.69 322 LEU A N 1
ATOM 2536 C CA . LEU A 1 322 ? -24.238 15.881 34.427 1.00 92.69 322 LEU A CA 1
ATOM 2537 C C . LEU A 1 322 ? -24.003 16.989 33.386 1.00 92.69 322 LEU A C 1
ATOM 2539 O O . LEU A 1 322 ? -23.287 16.822 32.400 1.00 92.69 322 LEU A O 1
ATOM 2543 N N . LEU A 1 323 ? -24.605 18.155 33.610 1.00 90.44 323 LEU A N 1
ATOM 2544 C CA . LEU A 1 323 ? -24.546 19.282 32.671 1.00 90.44 323 LEU A CA 1
ATOM 2545 C C . LEU A 1 323 ? -23.144 19.891 32.510 1.00 90.44 323 LEU A C 1
ATOM 2547 O O . LEU A 1 323 ? -22.883 20.542 31.504 1.00 90.44 323 LEU A O 1
ATOM 2551 N N . CYS A 1 324 ? -22.233 19.662 33.461 1.00 86.38 324 CYS A N 1
ATOM 2552 C CA . CYS A 1 324 ? -20.880 20.229 33.460 1.00 86.38 324 CYS A CA 1
ATOM 2553 C C . CYS A 1 324 ? -19.998 19.775 32.286 1.00 86.38 324 CYS A C 1
ATOM 2555 O O . CYS A 1 324 ? -19.020 20.448 31.979 1.00 86.38 324 CYS A O 1
ATOM 2557 N N . ILE A 1 325 ? -20.341 18.658 31.642 1.00 89.06 325 ILE A N 1
ATOM 2558 C CA . ILE A 1 325 ? -19.648 18.140 30.456 1.00 89.06 325 ILE A CA 1
ATOM 2559 C C . ILE A 1 325 ? -20.545 18.127 29.214 1.00 89.06 325 ILE A C 1
ATOM 2561 O O . ILE A 1 325 ? -20.146 17.602 28.179 1.00 89.06 325 ILE A O 1
ATOM 2565 N N . SER A 1 326 ? -21.767 18.658 29.301 1.00 90.19 326 SER A N 1
ATOM 2566 C CA . SER A 1 326 ? -22.736 18.619 28.203 1.00 90.19 326 SER A CA 1
ATOM 2567 C C . SER A 1 326 ? -22.236 19.408 26.993 1.00 90.19 326 SER A C 1
ATOM 2569 O O . SER A 1 326 ? -21.810 20.552 27.134 1.00 90.19 326 SER A O 1
ATOM 2571 N N . HIS A 1 327 ? -22.352 18.828 25.797 1.00 89.25 327 HIS A N 1
ATOM 2572 C CA . HIS A 1 327 ? -22.049 19.519 24.544 1.00 89.25 327 HIS A CA 1
ATOM 2573 C C . HIS A 1 327 ? -23.243 19.483 23.579 1.00 89.25 327 HIS A C 1
ATOM 2575 O O . HIS A 1 327 ? -23.982 20.461 23.491 1.00 89.25 327 HIS A O 1
ATOM 2581 N N . GLN A 1 328 ? -23.485 18.363 22.891 1.00 87.38 328 GLN A N 1
ATOM 2582 C CA . GLN A 1 328 ? -24.635 18.196 21.989 1.00 87.38 328 GLN A CA 1
ATOM 2583 C C . GLN A 1 328 ? -25.345 16.868 22.255 1.00 87.38 328 GLN A C 1
ATOM 2585 O O . GLN A 1 328 ? -24.699 15.872 22.565 1.00 87.38 328 GLN A O 1
ATOM 2590 N N . SER A 1 329 ? -26.671 16.846 22.115 1.00 87.50 329 SER A N 1
ATOM 2591 C CA . SER A 1 329 ? -27.501 15.640 22.250 1.00 87.50 329 SER A CA 1
ATOM 2592 C C . SER A 1 329 ? -28.237 15.368 20.945 1.00 87.50 329 SER A C 1
ATOM 2594 O O . SER A 1 329 ? -29.401 15.730 20.787 1.00 87.50 329 SER A O 1
ATOM 2596 N N . SER A 1 330 ? -27.521 14.787 19.989 1.00 82.88 330 SER A N 1
ATOM 2597 C CA . SER A 1 330 ? -28.034 14.419 18.674 1.00 82.88 330 SER A CA 1
ATOM 2598 C C . SER A 1 330 ? -27.530 13.035 18.296 1.00 82.88 330 SER A C 1
ATOM 2600 O O . SER A 1 330 ? -26.334 12.756 18.414 1.00 82.88 330 SER A O 1
ATOM 2602 N N . ASN A 1 331 ? -28.436 12.196 17.788 1.00 84.81 331 ASN A N 1
ATOM 2603 C CA . ASN A 1 331 ? -28.064 10.913 17.203 1.00 84.81 331 ASN A CA 1
ATOM 2604 C C . ASN A 1 331 ? -27.114 11.158 16.029 1.00 84.81 331 ASN A C 1
ATOM 2606 O O . ASN A 1 331 ? -27.481 11.803 15.047 1.00 84.81 331 ASN A O 1
ATOM 2610 N N . THR A 1 332 ? -25.896 10.655 16.161 1.00 83.88 332 THR A N 1
ATOM 2611 C CA . THR A 1 332 ? -24.801 10.847 15.217 1.00 83.88 332 THR A CA 1
ATOM 2612 C C . THR A 1 332 ? -24.290 9.474 14.805 1.00 83.88 332 THR A C 1
ATOM 2614 O O . THR A 1 332 ? -23.960 8.660 15.668 1.00 83.88 332 THR A O 1
ATOM 2617 N N . ASP A 1 333 ? -24.241 9.209 13.503 1.00 83.62 333 ASP A N 1
ATOM 2618 C CA . ASP A 1 333 ? -23.555 8.041 12.947 1.00 83.62 333 ASP A CA 1
ATOM 2619 C C . ASP A 1 333 ? -22.062 8.368 12.845 1.00 83.62 333 ASP A C 1
ATOM 2621 O O . ASP A 1 333 ? -21.675 9.339 12.191 1.00 83.62 333 ASP A O 1
ATOM 2625 N N . LEU A 1 334 ? -21.233 7.597 13.544 1.00 78.00 334 LEU A N 1
ATOM 2626 C CA . LEU A 1 334 ? -19.782 7.779 13.577 1.00 78.00 334 LEU A CA 1
ATOM 2627 C C . LEU A 1 334 ? -19.075 6.926 12.509 1.00 78.00 334 LEU A C 1
ATOM 2629 O O . LEU A 1 334 ? -17.857 7.023 12.354 1.00 78.00 334 LEU A O 1
ATOM 2633 N N . GLY A 1 335 ? -19.822 6.116 11.754 1.00 67.50 335 GLY A N 1
ATOM 2634 C CA . GLY A 1 335 ? -19.295 5.130 10.821 1.00 67.50 335 GLY A CA 1
ATOM 2635 C C . GLY A 1 335 ? -18.925 3.812 11.501 1.00 67.50 335 GLY A C 1
ATOM 2636 O O . GLY A 1 335 ? -18.969 3.668 12.723 1.00 67.50 335 GLY A O 1
ATOM 2637 N N . TYR A 1 336 ? -18.579 2.812 10.686 1.00 63.94 336 TYR A N 1
ATOM 2638 C CA . TYR A 1 336 ? -18.199 1.466 11.139 1.00 63.94 336 TYR A CA 1
ATOM 2639 C C . TYR A 1 336 ? -19.269 0.767 12.009 1.00 63.94 336 TYR A C 1
ATOM 2641 O O . TYR A 1 336 ? -18.957 -0.121 12.790 1.00 63.94 336 TYR A O 1
ATOM 2649 N N . GLY A 1 337 ? -20.543 1.159 11.912 1.00 74.38 337 GLY A N 1
ATOM 2650 C CA . GLY A 1 337 ? -21.612 0.622 12.765 1.00 74.38 337 GLY A CA 1
ATOM 2651 C C . GLY A 1 337 ? -21.611 1.167 14.200 1.00 74.38 337 GLY A C 1
ATOM 2652 O O . GLY A 1 337 ? -22.241 0.571 15.072 1.00 74.38 337 GLY A O 1
ATOM 2653 N N . LEU A 1 338 ? -20.907 2.275 14.463 1.00 81.31 338 LEU A N 1
ATOM 2654 C CA . LEU A 1 338 ? -20.936 2.991 15.737 1.00 81.31 338 LEU A CA 1
ATOM 2655 C C . LEU A 1 338 ? -21.860 4.206 15.646 1.00 81.31 338 LEU A C 1
ATOM 2657 O O . LEU A 1 338 ? -21.764 5.016 14.727 1.00 81.31 338 LEU A O 1
ATOM 2661 N N . THR A 1 339 ? -22.708 4.376 16.652 1.00 88.06 339 THR A N 1
ATOM 2662 C CA . THR A 1 339 ? -23.573 5.549 16.806 1.00 88.06 339 THR A CA 1
ATOM 2663 C C . THR A 1 339 ? -23.301 6.235 18.133 1.00 88.06 339 THR A C 1
ATOM 2665 O O . THR A 1 339 ? -22.793 5.610 19.057 1.00 88.06 339 THR A O 1
ATOM 2668 N N . ALA A 1 340 ? -23.674 7.503 18.257 1.00 91.31 340 ALA A N 1
ATOM 2669 C CA . ALA A 1 340 ? -23.674 8.223 19.523 1.00 91.31 340 ALA A CA 1
ATOM 2670 C C . ALA A 1 340 ? -24.961 9.025 19.684 1.00 91.31 340 ALA A C 1
ATOM 2672 O O . ALA A 1 340 ? -25.420 9.659 18.737 1.00 91.31 340 ALA A O 1
ATOM 2673 N N . LYS A 1 341 ? -25.530 9.019 20.889 1.00 93.50 341 LYS A N 1
ATOM 2674 C CA . LYS A 1 341 ? -26.733 9.793 21.244 1.00 93.50 341 LYS A CA 1
ATOM 2675 C C . LYS A 1 341 ? -26.382 11.175 21.785 1.00 93.50 341 LYS A C 1
ATOM 2677 O O . LYS A 1 341 ? -27.166 12.119 21.680 1.00 93.50 341 LYS A O 1
ATOM 2682 N N . HIS A 1 342 ? -25.194 11.283 22.374 1.00 94.75 342 HIS A N 1
ATOM 2683 C CA . HIS A 1 342 ? -24.705 12.487 23.022 1.00 94.75 342 HIS A CA 1
ATOM 2684 C C . HIS A 1 342 ? -23.228 12.717 22.683 1.00 94.75 342 HIS A C 1
ATOM 2686 O O . HIS A 1 342 ? -22.505 11.814 22.265 1.00 94.75 342 HIS A O 1
ATOM 2692 N N . SER A 1 343 ? -22.768 13.944 22.877 1.00 93.56 343 SER A N 1
ATOM 2693 C CA . SER A 1 343 ? -21.357 14.302 22.918 1.00 93.56 343 SER A CA 1
ATOM 2694 C C . SER A 1 343 ? -21.086 15.128 24.163 1.00 93.56 343 SER A C 1
ATOM 2696 O O . SER A 1 343 ? -21.950 15.884 24.626 1.00 93.56 343 SER A O 1
ATOM 2698 N N . PHE A 1 344 ? -19.875 14.987 24.686 1.00 95.19 344 PHE A N 1
ATOM 2699 C CA . PHE A 1 344 ? -19.419 15.678 25.879 1.00 95.19 344 PHE A CA 1
ATOM 2700 C C . PHE A 1 344 ? -18.134 16.443 25.615 1.00 95.19 344 PHE A C 1
ATOM 2702 O O . PHE A 1 344 ? -17.351 16.086 24.736 1.00 95.19 344 PHE A O 1
ATOM 2709 N N . SER A 1 345 ? -17.938 17.507 26.384 1.00 92.81 345 SER A N 1
ATOM 2710 C CA . SER A 1 345 ? -16.789 18.392 26.300 1.00 92.81 345 SER A CA 1
ATOM 2711 C C . SER A 1 345 ? -16.299 18.743 27.703 1.00 92.81 345 SER A C 1
ATOM 2713 O O . SER A 1 345 ? -17.004 19.366 28.492 1.00 92.81 345 SER A O 1
ATOM 2715 N N . SER A 1 346 ? -15.079 18.327 28.016 1.00 91.19 346 SER A N 1
ATOM 2716 C CA . SER A 1 346 ? -14.357 18.641 29.240 1.00 91.19 346 SER A CA 1
ATOM 2717 C C . SER A 1 346 ? -12.929 18.989 28.852 1.00 91.19 346 SER A C 1
ATOM 2719 O O . SER A 1 346 ? -12.243 18.203 28.201 1.00 91.19 346 SER A O 1
ATOM 2721 N N . LYS A 1 347 ? -12.489 20.203 29.184 1.00 87.06 347 LYS A N 1
ATOM 2722 C CA . LYS A 1 347 ? -11.150 20.692 28.851 1.00 87.06 347 LYS A CA 1
ATOM 2723 C C . LYS A 1 347 ? -10.351 20.875 30.148 1.00 87.06 347 LYS A C 1
ATOM 2725 O O . LYS A 1 347 ? -10.685 21.776 30.913 1.00 87.06 347 LYS A O 1
ATOM 2730 N N . PRO A 1 348 ? -9.314 20.056 30.414 1.00 79.00 348 PRO A N 1
ATOM 2731 C CA . PRO A 1 348 ? -8.607 20.077 31.699 1.00 79.00 348 PRO A CA 1
ATOM 2732 C C . PRO A 1 348 ? -7.645 21.266 31.856 1.00 79.00 348 PRO A C 1
ATOM 2734 O O . PRO A 1 348 ? -7.383 21.701 32.972 1.00 79.00 348 PRO A O 1
ATOM 2737 N N . ASN A 1 349 ? -7.103 21.795 30.755 1.00 78.50 349 ASN A N 1
ATOM 2738 C CA . ASN A 1 349 ? -6.167 22.924 30.733 1.00 78.50 349 ASN A CA 1
ATOM 2739 C C . ASN A 1 349 ? -6.235 23.646 29.362 1.00 78.50 349 ASN A C 1
ATOM 2741 O O . ASN A 1 349 ? -6.856 23.111 28.436 1.00 78.50 349 ASN A O 1
ATOM 2745 N N . PRO A 1 350 ? -5.629 24.842 29.189 1.00 81.38 350 PRO A N 1
ATOM 2746 C CA . PRO A 1 350 ? -5.660 25.590 27.925 1.00 81.38 350 PRO A CA 1
ATOM 2747 C C . PRO A 1 350 ? -5.155 24.801 26.710 1.00 81.38 350 PRO A C 1
ATOM 2749 O O . PRO A 1 350 ? -5.686 24.985 25.612 1.00 81.38 350 PRO A O 1
ATOM 2752 N N . ASP A 1 351 ? -4.222 23.876 26.928 1.00 80.38 351 ASP A N 1
ATOM 2753 C CA . ASP A 1 351 ? -3.599 23.050 25.898 1.00 80.38 351 ASP A CA 1
ATOM 2754 C C . ASP A 1 351 ? -4.395 21.774 25.567 1.00 80.38 351 ASP A C 1
ATOM 2756 O O . ASP A 1 351 ? -4.080 21.106 24.587 1.00 80.38 351 ASP A O 1
ATOM 2760 N N . GLY A 1 352 ? -5.439 21.428 26.323 1.00 86.75 352 GLY A N 1
ATOM 2761 C CA . GLY A 1 352 ? -6.218 20.201 26.138 1.00 86.75 352 GLY A CA 1
ATOM 2762 C C . GLY A 1 352 ? -5.570 18.955 26.760 1.00 86.75 352 GLY A C 1
ATOM 2763 O O . GLY A 1 352 ? -4.768 19.032 27.687 1.00 86.75 352 GLY A O 1
ATOM 2764 N N . TYR A 1 353 ? -5.955 17.773 26.282 1.00 91.75 353 TYR A N 1
ATOM 2765 C CA . TYR A 1 353 ? -5.396 16.508 26.772 1.00 91.75 353 TYR A CA 1
ATOM 2766 C C . TYR A 1 353 ? -3.997 16.266 26.197 1.00 91.75 353 TYR A C 1
ATOM 2768 O O . TYR A 1 353 ? -3.763 16.572 25.031 1.00 91.75 353 TYR A O 1
ATOM 2776 N N . SER A 1 354 ? -3.073 15.727 26.998 1.00 90.56 354 SER A N 1
ATOM 2777 C CA . SER A 1 354 ? -1.707 15.390 26.563 1.00 90.56 354 SER A CA 1
ATOM 2778 C C . SER A 1 354 ? -1.677 14.221 25.579 1.00 90.56 354 SER A C 1
ATOM 2780 O O . SER A 1 354 ? -0.900 14.238 24.629 1.00 90.56 354 SER A O 1
ATOM 2782 N N . ASP A 1 355 ? -2.545 13.238 25.800 1.00 93.44 355 ASP A N 1
ATOM 2783 C CA . ASP A 1 355 ? -2.567 11.948 25.116 1.00 93.44 355 ASP A CA 1
ATOM 2784 C C . ASP A 1 355 ? -3.959 11.295 25.221 1.00 93.44 355 ASP A C 1
ATOM 2786 O O . ASP A 1 355 ? -4.876 11.820 25.876 1.00 93.44 355 ASP A O 1
ATOM 2790 N N . TYR A 1 356 ? -4.137 10.151 24.554 1.00 94.50 356 TYR A N 1
ATOM 2791 C CA . TYR A 1 356 ? -5.417 9.443 24.544 1.00 94.50 356 TYR A CA 1
ATOM 2792 C C . TYR A 1 356 ? -5.746 8.763 25.867 1.00 94.50 356 TYR A C 1
ATOM 2794 O O . TYR A 1 356 ? -6.923 8.701 26.228 1.00 94.50 356 TYR A O 1
ATOM 2802 N N . TYR A 1 357 ? -4.739 8.310 26.611 1.00 95.44 357 TYR A N 1
ATOM 2803 C CA . TYR A 1 357 ? -4.932 7.746 27.943 1.00 95.44 357 TYR A CA 1
ATOM 2804 C C . TYR A 1 357 ? -5.634 8.756 28.849 1.00 95.44 357 TYR A C 1
ATOM 2806 O O . TYR A 1 357 ? -6.731 8.501 29.351 1.00 95.44 357 TYR A O 1
ATOM 2814 N N . THR A 1 358 ? -5.050 9.945 28.973 1.00 94.50 358 THR A N 1
ATOM 2815 C CA . THR A 1 358 ? -5.532 11.017 29.837 1.00 94.50 358 THR A CA 1
ATOM 2816 C C . THR A 1 358 ? -6.934 11.441 29.422 1.00 94.50 358 THR A C 1
ATOM 2818 O O . THR A 1 358 ? -7.805 11.596 30.279 1.00 94.50 358 THR A O 1
ATOM 2821 N N . LYS A 1 359 ? -7.194 11.570 28.113 1.00 95.62 359 LYS A N 1
ATOM 2822 C CA . LYS A 1 359 ? -8.527 11.910 27.598 1.00 95.62 359 LYS A CA 1
ATOM 2823 C C . LYS A 1 359 ? -9.567 10.870 28.001 1.00 95.62 359 LYS A C 1
ATOM 2825 O O . LYS A 1 359 ? -10.556 11.206 28.654 1.00 95.62 359 LYS A O 1
ATOM 2830 N N . MET A 1 360 ? -9.347 9.615 27.627 1.00 96.12 360 MET A N 1
ATOM 2831 C CA . MET A 1 360 ? -10.342 8.560 27.802 1.00 96.12 360 MET A CA 1
ATOM 2832 C C . MET A 1 360 ? -10.555 8.218 29.283 1.00 96.12 360 MET A C 1
ATOM 2834 O O . MET A 1 360 ? -11.700 8.117 29.720 1.00 96.12 360 MET A O 1
ATOM 2838 N N . ALA A 1 361 ? -9.481 8.119 30.073 1.00 94.94 361 ALA A N 1
ATOM 2839 C CA . ALA A 1 361 ? -9.555 7.849 31.509 1.00 94.94 361 ALA A CA 1
ATOM 2840 C C . ALA A 1 361 ? -10.276 8.969 32.277 1.00 94.94 361 ALA A C 1
ATOM 2842 O O . ALA A 1 361 ? -11.058 8.687 33.188 1.00 94.94 361 ALA A O 1
ATOM 2843 N N . THR A 1 362 ? -10.077 10.236 31.887 1.00 94.75 362 THR A N 1
ATOM 2844 C CA . THR A 1 362 ? -10.788 11.374 32.494 1.00 94.75 362 THR A CA 1
ATOM 2845 C C . THR A 1 362 ? -12.294 11.248 32.288 1.00 94.75 362 THR A C 1
ATOM 2847 O O . THR A 1 362 ? -13.053 11.313 33.254 1.00 94.75 362 THR A O 1
ATOM 2850 N N . TYR A 1 363 ? -12.741 11.014 31.051 1.00 96.19 363 TYR A N 1
ATOM 2851 C CA . TYR A 1 363 ? -14.170 10.846 30.774 1.00 96.19 363 TYR A CA 1
ATOM 2852 C C . TYR A 1 363 ? -14.756 9.610 31.454 1.00 96.19 363 TYR A C 1
ATOM 2854 O O . TYR A 1 363 ? -15.822 9.706 32.060 1.00 96.19 363 TYR A O 1
ATOM 2862 N N . ALA A 1 364 ? -14.051 8.478 31.416 1.00 95.94 364 ALA A N 1
ATOM 2863 C CA . ALA A 1 364 ? -14.473 7.266 32.108 1.00 95.94 364 ALA A CA 1
ATOM 2864 C C . ALA A 1 364 ? -14.664 7.513 33.613 1.00 95.94 364 ALA A C 1
ATOM 2866 O O . ALA A 1 364 ? -15.657 7.079 34.186 1.00 95.94 364 ALA A O 1
ATOM 2867 N N . THR A 1 365 ? -13.762 8.279 34.235 1.00 94.06 365 THR A N 1
ATOM 2868 C CA . THR A 1 365 ? -13.843 8.652 35.655 1.00 94.06 365 THR A CA 1
ATOM 2869 C C . THR A 1 365 ? -15.034 9.565 35.947 1.00 94.06 365 THR A C 1
ATOM 2871 O O . THR A 1 365 ? -15.773 9.316 36.899 1.00 94.06 365 THR A O 1
ATOM 2874 N N . ILE A 1 366 ? -15.254 10.600 35.127 1.00 94.25 366 ILE A N 1
ATOM 2875 C CA . ILE A 1 366 ? -16.379 11.535 35.302 1.00 94.25 366 ILE A CA 1
ATOM 2876 C C . ILE A 1 366 ? -17.719 10.790 35.235 1.00 94.25 366 ILE A C 1
ATOM 2878 O O . ILE A 1 366 ? -18.601 11.037 36.056 1.00 94.25 366 ILE A O 1
ATOM 2882 N N . LEU A 1 367 ? -17.861 9.868 34.281 1.00 95.56 367 LEU A N 1
ATOM 2883 C CA . LEU A 1 367 ? -19.098 9.115 34.065 1.00 95.56 367 LEU A CA 1
ATOM 2884 C C . LEU A 1 367 ? -19.316 8.021 35.118 1.00 95.56 367 LEU A C 1
ATOM 2886 O O . LEU A 1 367 ? -20.436 7.857 35.604 1.00 95.56 367 LEU A O 1
ATOM 2890 N N . ALA A 1 368 ? -18.249 7.325 35.520 1.00 95.19 368 ALA A N 1
ATOM 2891 C CA . ALA A 1 368 ? -18.316 6.243 36.499 1.00 95.19 368 ALA A CA 1
ATOM 2892 C C . ALA A 1 368 ? -18.453 6.720 37.950 1.00 95.19 368 ALA A C 1
ATOM 2894 O O . ALA A 1 368 ? -18.969 5.975 38.782 1.00 95.19 368 ALA A O 1
ATOM 2895 N N . GLY A 1 369 ? -18.020 7.944 38.274 1.00 93.44 369 GLY A N 1
ATOM 2896 C CA . GLY A 1 369 ? -18.039 8.482 39.638 1.00 93.44 369 GLY A CA 1
ATOM 2897 C C . GLY A 1 369 ? -19.405 8.358 40.331 1.00 93.44 369 GLY A C 1
ATOM 2898 O O . GLY A 1 369 ? -19.485 7.738 41.392 1.00 93.44 369 GLY A O 1
ATOM 2899 N N . PRO A 1 370 ? -20.501 8.868 39.736 1.00 95.56 370 PRO A N 1
ATOM 2900 C CA . PRO A 1 370 ? -21.852 8.687 40.268 1.00 95.56 370 PRO A CA 1
ATOM 2901 C C . PRO A 1 370 ? -22.278 7.221 40.426 1.00 95.56 370 PRO A C 1
ATOM 2903 O O . PRO A 1 370 ? -22.957 6.884 41.396 1.00 95.56 370 PRO A O 1
ATOM 2906 N N . ALA A 1 371 ? -21.872 6.341 39.506 1.00 94.06 371 ALA A N 1
ATOM 2907 C CA . ALA A 1 371 ? -22.210 4.921 39.570 1.00 94.06 371 ALA A CA 1
ATOM 2908 C C . ALA A 1 371 ? -21.518 4.230 40.753 1.00 94.06 371 ALA A C 1
ATOM 2910 O O . ALA A 1 371 ? -22.154 3.444 41.450 1.00 94.06 371 ALA A O 1
ATOM 2911 N N . ALA A 1 372 ? -20.263 4.584 41.042 1.00 93.06 372 ALA A N 1
ATOM 2912 C CA . ALA A 1 372 ? -19.516 4.070 42.190 1.00 93.06 372 ALA A CA 1
ATOM 2913 C C . ALA A 1 372 ? -20.092 4.504 43.548 1.00 93.06 372 ALA A C 1
ATOM 2915 O O . ALA A 1 372 ? -19.914 3.795 44.537 1.00 93.06 372 ALA A O 1
ATOM 2916 N N . VAL A 1 373 ? -20.816 5.630 43.602 1.00 93.81 373 VAL A N 1
ATOM 2917 C CA . VAL A 1 373 ? -21.559 6.052 44.803 1.00 93.81 373 VAL A CA 1
ATOM 2918 C C . VAL A 1 373 ? -22.766 5.145 45.053 1.00 93.81 373 VAL A C 1
ATOM 2920 O O . VAL A 1 373 ? -23.020 4.773 46.195 1.00 93.81 373 VAL A O 1
ATOM 2923 N N . LEU A 1 374 ? -23.509 4.786 44.000 1.00 92.56 374 LEU A N 1
ATOM 2924 C CA . LEU A 1 374 ? -24.687 3.917 44.115 1.00 92.56 374 LEU A CA 1
ATOM 2925 C C . LEU A 1 374 ? -24.319 2.441 44.286 1.00 92.56 374 LEU A C 1
ATOM 2927 O O . LEU A 1 374 ? -25.009 1.713 44.996 1.00 92.56 374 LEU A O 1
ATOM 2931 N N . GLN A 1 375 ? -23.238 2.002 43.645 1.00 92.25 375 GLN A N 1
ATOM 2932 C CA . GLN A 1 375 ? -22.762 0.627 43.682 1.00 92.25 375 GLN A CA 1
ATOM 2933 C C . GLN A 1 375 ? -21.252 0.595 43.969 1.00 92.25 375 GLN A C 1
ATOM 2935 O O . GLN A 1 375 ? -20.439 0.613 43.038 1.00 92.25 375 GLN A O 1
ATOM 2940 N N . PRO A 1 376 ? -20.855 0.525 45.255 1.00 90.19 376 PRO A N 1
ATOM 2941 C CA . PRO A 1 376 ? -19.453 0.434 45.640 1.00 90.19 376 PRO A CA 1
ATOM 2942 C C . PRO A 1 376 ? -18.757 -0.757 44.969 1.00 90.19 376 PRO A C 1
ATOM 2944 O O . PRO A 1 376 ? -19.251 -1.882 45.012 1.00 90.19 376 PRO A O 1
ATOM 2947 N N . GLY A 1 377 ? -17.603 -0.502 44.351 1.00 81.31 377 GLY A N 1
ATOM 2948 C CA . GLY A 1 377 ? -16.811 -1.512 43.642 1.00 81.31 377 GLY A CA 1
ATOM 2949 C C . GLY A 1 377 ? -17.047 -1.583 42.130 1.00 81.31 377 GLY A C 1
ATOM 2950 O O . GLY A 1 377 ? -16.274 -2.254 41.449 1.00 81.31 377 GLY A O 1
ATOM 2951 N N . ILE A 1 378 ? -18.044 -0.877 41.577 1.00 87.56 378 ILE A N 1
ATOM 2952 C CA . ILE A 1 378 ? -18.162 -0.749 40.119 1.00 87.56 378 ILE A CA 1
ATOM 2953 C C . ILE A 1 378 ? -17.056 0.162 39.570 1.00 87.56 378 ILE A C 1
ATOM 2955 O O . ILE A 1 378 ? -16.712 1.182 40.169 1.00 87.56 378 ILE A O 1
ATOM 2959 N N . SER A 1 379 ? -16.486 -0.214 38.429 1.00 86.44 379 SER A N 1
ATOM 2960 C CA . SER A 1 379 ? -15.343 0.468 37.827 1.00 86.44 379 SER A CA 1
ATOM 2961 C C . SER A 1 379 ? -15.437 0.418 36.300 1.00 86.44 379 SER A C 1
ATOM 2963 O O . SER A 1 379 ? -15.899 -0.591 35.768 1.00 86.44 379 SER A O 1
ATOM 2965 N N . PRO A 1 380 ? -14.969 1.455 35.579 1.00 85.81 380 PRO A N 1
ATOM 2966 C CA . PRO A 1 380 ? -14.792 1.399 34.125 1.00 85.81 380 PRO A CA 1
ATOM 2967 C C . PRO A 1 380 ? -13.636 0.477 33.693 1.00 85.81 380 PRO A C 1
ATOM 2969 O O . PRO A 1 380 ? -13.448 0.242 32.501 1.00 85.81 380 PRO A O 1
ATOM 2972 N N . ARG A 1 381 ? -12.838 -0.024 34.646 1.00 84.12 381 ARG A N 1
ATOM 2973 C CA . ARG A 1 381 ? -11.741 -0.968 34.409 1.00 84.12 381 ARG A CA 1
ATOM 2974 C C . ARG A 1 381 ? -12.267 -2.401 34.525 1.00 84.12 381 ARG A C 1
ATOM 2976 O O . ARG A 1 381 ? -12.308 -2.963 35.620 1.00 84.12 381 ARG A O 1
ATOM 2983 N N . VAL A 1 382 ? -12.708 -2.962 33.404 1.00 68.00 382 VAL A N 1
ATOM 2984 C CA . VAL A 1 382 ? -13.257 -4.315 33.293 1.00 68.00 382 VAL A CA 1
ATOM 2985 C C . VAL A 1 382 ? -12.178 -5.243 32.727 1.00 68.00 382 VAL A C 1
ATOM 2987 O O . VAL A 1 382 ? -11.885 -5.212 31.534 1.00 68.00 382 VAL A O 1
ATOM 2990 N N . ILE A 1 383 ? -11.566 -6.079 33.573 1.00 48.00 383 ILE A N 1
ATOM 2991 C CA . ILE A 1 383 ? -10.579 -7.074 33.121 1.00 48.00 383 ILE A CA 1
ATOM 2992 C C . ILE A 1 383 ? -11.321 -8.157 32.324 1.00 48.00 383 ILE A C 1
ATOM 2994 O O . ILE A 1 383 ? -11.946 -9.043 32.908 1.00 48.00 383 ILE A O 1
ATOM 2998 N N . ARG A 1 384 ? -11.260 -8.091 30.991 1.00 43.66 384 ARG A N 1
ATOM 2999 C CA . ARG A 1 384 ? -11.664 -9.179 30.088 1.00 43.66 384 ARG A CA 1
ATOM 3000 C C . ARG A 1 384 ? -10.469 -9.676 29.283 1.00 43.66 384 ARG A C 1
ATOM 3002 O O . ARG A 1 384 ? -9.603 -8.888 28.907 1.00 43.66 384 ARG A O 1
ATOM 3009 N N . GLY A 1 385 ? -10.445 -10.985 29.027 1.00 37.00 385 GLY A N 1
ATOM 3010 C CA . GLY A 1 385 ? -9.578 -11.581 28.013 1.00 37.00 385 GLY A CA 1
ATOM 3011 C C . GLY A 1 385 ? -9.872 -10.945 26.656 1.00 37.00 385 GLY A C 1
ATOM 3012 O O . GLY A 1 385 ? -11.028 -10.672 26.335 1.00 37.00 385 GLY A O 1
ATOM 3013 N N . VAL A 1 386 ? -8.811 -10.618 25.926 1.00 35.50 386 VAL A N 1
ATOM 3014 C CA . VAL A 1 386 ? -8.874 -10.008 24.598 1.00 35.50 386 VAL A CA 1
ATOM 3015 C C . VAL A 1 386 ? -9.360 -11.081 23.630 1.00 35.50 386 VAL A C 1
ATOM 3017 O O . VAL A 1 386 ? -8.543 -11.848 23.143 1.00 35.50 386 VAL A O 1
ATOM 3020 N N . ASP A 1 387 ? -10.667 -11.141 23.387 1.00 30.70 387 ASP A N 1
ATOM 3021 C CA . ASP A 1 387 ? -11.247 -12.006 22.362 1.00 30.70 387 ASP A CA 1
ATOM 3022 C C . ASP A 1 387 ? -12.046 -11.185 21.338 1.00 30.70 387 ASP A C 1
ATOM 3024 O O . ASP A 1 387 ? -12.943 -10.408 21.679 1.00 30.70 387 ASP A O 1
ATOM 3028 N N . GLU A 1 388 ? -11.668 -11.443 20.084 1.00 35.09 388 GLU A N 1
ATOM 3029 C CA . GLU A 1 388 ? -12.443 -11.398 18.840 1.00 35.09 388 GLU A CA 1
ATOM 3030 C C . GLU A 1 388 ? -12.620 -10.069 18.064 1.00 35.09 388 GLU A C 1
ATOM 3032 O O . GLU A 1 388 ? -13.415 -9.184 18.388 1.00 35.09 388 GLU A O 1
ATOM 3037 N N . ASP A 1 389 ? -11.924 -10.080 16.915 1.00 37.66 389 ASP A N 1
ATOM 3038 C CA . ASP A 1 389 ? -12.385 -9.690 15.573 1.00 37.66 389 ASP A CA 1
ATOM 3039 C C . ASP A 1 389 ? -12.175 -8.228 15.126 1.00 37.66 389 ASP A C 1
ATOM 3041 O O . ASP A 1 389 ? -13.114 -7.472 14.863 1.00 37.66 389 ASP A O 1
ATOM 3045 N N . ASP A 1 390 ? -10.905 -7.845 14.943 1.00 40.56 390 ASP A N 1
ATOM 3046 C CA . ASP A 1 390 ? -10.552 -6.782 13.995 1.00 40.56 390 ASP A CA 1
ATOM 3047 C C . ASP A 1 390 ? -10.666 -7.358 12.575 1.00 40.56 390 ASP A C 1
ATOM 3049 O O . ASP A 1 390 ? -9.725 -7.948 12.038 1.00 40.56 390 ASP A O 1
ATOM 3053 N N . GLY A 1 391 ? -11.843 -7.200 11.960 1.00 46.44 391 GLY A N 1
ATOM 3054 C CA . GLY A 1 391 ? -12.052 -7.514 10.548 1.00 46.44 391 GLY A CA 1
ATOM 3055 C C . GLY A 1 391 ? -10.916 -6.922 9.708 1.00 46.44 391 GLY A C 1
ATOM 3056 O O . GLY A 1 391 ? -10.664 -5.718 9.750 1.00 46.44 391 GLY A O 1
ATOM 3057 N N . ALA A 1 392 ? -10.185 -7.784 8.996 1.00 54.72 392 ALA A N 1
ATOM 3058 C CA . ALA A 1 392 ? -8.954 -7.416 8.307 1.00 54.72 392 ALA A CA 1
ATOM 3059 C C . ALA A 1 392 ? -9.175 -6.210 7.376 1.00 54.72 392 ALA A C 1
ATOM 3061 O O . ALA A 1 392 ? -9.812 -6.326 6.330 1.00 54.72 392 ALA A O 1
ATOM 3062 N N . SER A 1 393 ? -8.637 -5.047 7.759 1.00 69.94 393 SER A N 1
ATOM 3063 C CA . SER A 1 393 ? -8.665 -3.833 6.937 1.00 69.94 393 SER A CA 1
ATOM 3064 C C . SER A 1 393 ? -8.093 -4.118 5.542 1.00 69.94 393 SER A C 1
ATOM 3066 O O . SER A 1 393 ? -7.128 -4.873 5.398 1.00 69.94 393 SER A O 1
ATOM 3068 N N . VAL A 1 394 ? -8.632 -3.495 4.495 1.00 82.31 394 VAL A N 1
ATOM 3069 C CA . VAL A 1 394 ? -8.041 -3.588 3.148 1.00 82.31 394 VAL A CA 1
ATOM 3070 C C . VAL A 1 394 ? -6.769 -2.747 3.012 1.00 82.31 394 VAL A C 1
ATOM 3072 O O . VAL A 1 394 ? -5.979 -2.985 2.103 1.00 82.31 394 VAL A O 1
ATOM 3075 N N . PHE A 1 395 ? -6.517 -1.813 3.933 1.00 77.19 395 PHE A N 1
ATOM 3076 C CA . PHE A 1 395 ? -5.345 -0.938 3.910 1.00 77.19 395 PHE A CA 1
ATOM 3077 C C . PHE A 1 395 ? -4.231 -1.418 4.835 1.00 77.19 395 PHE A C 1
ATOM 3079 O O . PHE A 1 395 ? -4.497 -1.843 5.960 1.00 77.19 395 PHE A O 1
ATOM 3086 N N . ASN A 1 396 ? -2.972 -1.270 4.416 1.00 68.25 396 ASN A N 1
ATOM 3087 C CA . ASN A 1 396 ? -1.820 -1.629 5.254 1.00 68.25 396 ASN A CA 1
ATOM 3088 C C . ASN A 1 396 ? -1.632 -0.737 6.480 1.00 68.25 396 ASN A C 1
ATOM 3090 O O . ASN A 1 396 ? -1.042 -1.173 7.465 1.00 68.25 396 ASN A O 1
ATOM 3094 N N . TYR A 1 397 ? -2.168 0.477 6.430 1.00 56.72 397 TYR A N 1
ATOM 3095 C CA . TYR A 1 397 ? -2.200 1.435 7.526 1.00 56.72 397 TYR A CA 1
ATOM 3096 C C . TYR A 1 397 ? -3.596 2.052 7.627 1.00 56.72 397 TYR A C 1
ATOM 3098 O O . TYR A 1 397 ? -4.376 2.011 6.677 1.00 56.72 397 TYR A O 1
ATOM 3106 N N . LEU A 1 398 ? -3.936 2.594 8.795 1.00 55.22 398 LEU A N 1
ATOM 3107 C CA . LEU A 1 398 ? -5.269 3.141 9.034 1.00 55.22 398 LEU A CA 1
ATOM 3108 C C . LEU A 1 398 ? -5.553 4.367 8.159 1.00 55.22 398 LEU A C 1
ATOM 3110 O O . LEU A 1 398 ? -4.745 5.296 8.081 1.00 55.22 398 LEU A O 1
ATOM 3114 N N . ASP A 1 399 ? -6.748 4.399 7.567 1.00 61.44 399 ASP A N 1
ATOM 3115 C CA . ASP A 1 399 ? -7.285 5.601 6.937 1.00 61.44 399 ASP A CA 1
ATOM 3116 C C . ASP A 1 399 ? -7.684 6.609 8.023 1.00 61.44 399 ASP A C 1
ATOM 3118 O O . ASP A 1 399 ? -8.727 6.508 8.669 1.00 61.44 399 ASP A O 1
ATOM 3122 N N . THR A 1 400 ? -6.815 7.592 8.234 1.00 46.69 400 THR A N 1
ATOM 3123 C CA . THR A 1 400 ? -7.054 8.706 9.158 1.00 46.69 400 THR A CA 1
ATOM 3124 C C . THR A 1 400 ? -7.712 9.905 8.475 1.00 46.69 400 THR A C 1
ATOM 3126 O O . THR A 1 400 ? -8.165 10.819 9.162 1.00 46.69 400 THR A O 1
ATOM 3129 N N . ALA A 1 401 ? -7.792 9.929 7.142 1.00 42.56 401 ALA A N 1
ATOM 3130 C CA . ALA A 1 401 ? -8.305 11.068 6.387 1.00 42.56 401 ALA A CA 1
ATOM 3131 C C . ALA A 1 401 ? -9.838 11.073 6.352 1.00 42.56 401 ALA A C 1
ATOM 3133 O O . ALA A 1 401 ? -10.449 12.110 6.622 1.00 42.56 401 ALA A O 1
ATOM 3134 N N . SER A 1 402 ? -10.465 9.920 6.089 1.00 50.16 402 SER A N 1
ATOM 3135 C CA . SER A 1 402 ? -11.930 9.822 5.980 1.00 50.16 402 SER A CA 1
ATOM 3136 C C . SER A 1 402 ? -12.654 10.216 7.266 1.00 50.16 402 SER A C 1
ATOM 3138 O O . SER A 1 402 ? -13.735 10.803 7.221 1.00 50.16 402 SER A O 1
ATOM 3140 N N . SER A 1 403 ? -12.071 9.944 8.430 1.00 38.53 403 SER A N 1
ATOM 3141 C CA . SER A 1 403 ? -12.787 10.106 9.696 1.00 38.53 403 SER A CA 1
ATOM 3142 C C . SER A 1 403 ? -12.322 11.259 10.583 1.00 38.53 403 SER A C 1
ATOM 3144 O O . SER A 1 403 ? -12.945 11.496 11.613 1.00 38.53 403 SER A O 1
ATOM 3146 N N . ARG A 1 404 ? -11.360 12.079 10.133 1.00 35.03 404 ARG A N 1
ATOM 3147 C CA . ARG A 1 404 ? -11.167 13.448 10.664 1.00 35.03 404 ARG A CA 1
ATOM 3148 C C . ARG A 1 404 ? -12.385 14.349 10.443 1.00 35.03 404 ARG A C 1
ATOM 3150 O O . ARG A 1 404 ? -12.633 15.262 11.219 1.00 35.03 404 ARG A O 1
ATOM 3157 N N . VAL A 1 405 ? -13.143 14.088 9.380 1.00 41.25 405 VAL A N 1
ATOM 3158 C CA . VAL A 1 405 ? -14.275 14.917 8.928 1.00 41.25 405 VAL A CA 1
ATOM 3159 C C . VAL A 1 405 ? -15.614 14.166 8.922 1.00 41.25 405 VAL A C 1
ATOM 3161 O O . VAL A 1 405 ? -16.604 14.685 8.414 1.00 41.25 405 VAL A O 1
ATOM 3164 N N . GLY A 1 406 ? -15.665 12.951 9.485 1.00 46.22 406 GLY A N 1
ATOM 3165 C CA . GLY A 1 406 ? -16.903 12.167 9.594 1.00 46.22 406 GLY A CA 1
ATOM 3166 C C . GLY A 1 406 ? -17.431 11.592 8.271 1.00 46.22 406 GLY A C 1
ATOM 3167 O O . GLY A 1 406 ? -18.629 11.362 8.144 1.00 46.22 406 GLY A O 1
ATOM 3168 N N . LEU A 1 407 ? -16.571 11.336 7.277 1.00 55.03 407 LEU A N 1
ATOM 3169 C CA . LEU A 1 407 ? -16.975 10.758 5.983 1.00 55.03 407 LEU A CA 1
ATOM 3170 C C . LEU A 1 407 ? -17.086 9.223 6.010 1.00 55.03 407 LEU A C 1
ATOM 3172 O O . LEU A 1 407 ? -17.335 8.622 4.969 1.00 55.03 407 LEU A O 1
ATOM 3176 N N . GLY A 1 408 ? -16.945 8.578 7.174 1.00 56.53 408 GLY A N 1
ATOM 3177 C CA . GLY A 1 408 ? -16.954 7.114 7.304 1.00 56.53 408 GLY A CA 1
ATOM 3178 C C . GLY A 1 408 ? -18.180 6.447 6.669 1.00 56.53 408 GLY A C 1
ATOM 3179 O O . GLY A 1 408 ? -18.032 5.475 5.936 1.00 56.53 408 GLY A O 1
ATOM 3180 N N . ALA A 1 409 ? -19.375 7.021 6.851 1.00 64.62 409 ALA A N 1
ATOM 3181 C CA . ALA A 1 409 ? -20.615 6.522 6.245 1.00 64.62 409 ALA A CA 1
ATOM 3182 C C . ALA A 1 409 ? -20.685 6.692 4.711 1.00 64.62 409 ALA A C 1
ATOM 3184 O O . ALA A 1 409 ? -21.468 6.021 4.040 1.00 64.62 409 ALA A O 1
ATOM 3185 N N . LEU A 1 410 ? -19.903 7.611 4.135 1.00 72.69 410 LEU A N 1
ATOM 3186 C CA . LEU A 1 410 ? -19.764 7.738 2.681 1.00 72.69 410 LEU A CA 1
ATOM 3187 C C . LEU A 1 410 ? -18.715 6.758 2.162 1.00 72.69 410 LEU A C 1
ATOM 3189 O O . LEU A 1 410 ? -18.945 6.103 1.149 1.00 72.69 410 LEU A O 1
ATOM 3193 N N . THR A 1 411 ? -17.598 6.626 2.874 1.00 73.88 411 THR A N 1
ATOM 3194 C CA . THR A 1 411 ? -16.500 5.713 2.544 1.00 73.88 411 THR A CA 1
ATOM 3195 C C . THR A 1 411 ? -16.945 4.245 2.576 1.00 73.88 411 THR A C 1
ATOM 3197 O O . THR A 1 411 ? -16.608 3.501 1.655 1.00 73.88 411 THR A O 1
ATOM 3200 N N . SER A 1 412 ? -17.801 3.848 3.527 1.00 78.31 412 SER A N 1
ATOM 3201 C CA . SER A 1 412 ? -18.336 2.479 3.625 1.00 78.31 412 SER A CA 1
ATOM 3202 C C . SER A 1 412 ? -19.165 2.040 2.413 1.00 78.31 412 SER A C 1
ATOM 3204 O O . SER A 1 412 ? -19.255 0.850 2.115 1.00 78.31 412 SER A O 1
ATOM 3206 N N . LYS A 1 413 ? -19.710 2.985 1.632 1.00 87.44 413 LYS A N 1
ATOM 3207 C CA . LYS A 1 413 ? -20.438 2.684 0.385 1.00 87.44 413 LYS A CA 1
ATOM 3208 C C . LYS A 1 413 ? -19.557 2.039 -0.687 1.00 87.44 413 LYS A C 1
ATOM 3210 O O . LYS A 1 413 ? -20.085 1.508 -1.659 1.00 87.44 413 LYS A O 1
ATOM 3215 N N . LEU A 1 414 ? -18.235 2.118 -0.535 1.00 91.81 414 LEU A N 1
ATOM 3216 C CA . LEU A 1 414 ? -17.258 1.580 -1.479 1.00 91.81 414 LEU A CA 1
ATOM 3217 C C . LEU A 1 414 ? -16.690 0.220 -1.032 1.00 91.81 414 LEU A C 1
ATOM 3219 O O . LEU A 1 414 ? -16.053 -0.449 -1.839 1.00 91.81 414 LEU A O 1
ATOM 3223 N N . GLU A 1 415 ? -16.933 -0.213 0.213 1.00 88.31 415 GLU A N 1
ATOM 3224 C CA . GLU A 1 415 ? -16.302 -1.404 0.813 1.00 88.31 415 GLU A CA 1
ATOM 3225 C C . GLU A 1 415 ? -16.639 -2.713 0.095 1.00 88.31 415 GLU A C 1
ATOM 3227 O O . GLU A 1 415 ? -15.804 -3.605 -0.011 1.00 88.31 415 GLU A O 1
ATOM 3232 N N . GLY A 1 416 ? -17.859 -2.838 -0.430 1.00 88.19 416 GLY A N 1
ATOM 3233 C CA . GLY A 1 416 ? -18.319 -4.054 -1.106 1.00 88.19 416 GLY A CA 1
ATOM 3234 C C . GLY A 1 416 ? -17.799 -4.235 -2.535 1.00 88.19 416 GLY A C 1
ATOM 3235 O O . GLY A 1 416 ? -18.070 -5.269 -3.144 1.00 88.19 416 GLY A O 1
ATOM 3236 N N . GLU A 1 417 ? -17.094 -3.248 -3.091 1.00 96.19 417 GLU A N 1
ATOM 3237 C CA . GLU A 1 417 ? -16.752 -3.234 -4.511 1.00 96.19 417 GLU A CA 1
ATOM 3238 C C . GLU A 1 417 ? -15.582 -4.165 -4.861 1.00 96.19 417 GLU A C 1
ATOM 3240 O O . GLU A 1 417 ? -14.587 -4.264 -4.145 1.00 96.19 417 GLU A O 1
ATOM 3245 N N . VAL A 1 418 ? -15.683 -4.799 -6.027 1.00 98.19 418 VAL A N 1
ATOM 3246 C CA . VAL A 1 418 ? -14.593 -5.471 -6.734 1.00 98.19 418 VAL A CA 1
ATOM 3247 C C . VAL A 1 418 ? -14.412 -4.733 -8.058 1.00 98.19 418 VAL A C 1
ATOM 3249 O O . VAL A 1 418 ? -15.216 -4.886 -8.981 1.00 98.19 418 VAL A O 1
ATOM 3252 N N . VAL A 1 419 ? -13.380 -3.897 -8.140 1.00 98.62 419 VAL A N 1
ATOM 3253 C CA . VAL A 1 419 ? -13.168 -2.970 -9.259 1.00 98.62 419 VAL A CA 1
ATOM 3254 C C . VAL A 1 419 ? -12.167 -3.549 -10.251 1.00 98.62 419 VAL A C 1
ATOM 3256 O O . VAL A 1 419 ? -11.052 -3.903 -9.874 1.00 98.62 419 VAL A O 1
ATOM 3259 N N . GLY A 1 420 ? -12.537 -3.607 -11.530 1.00 98.44 420 GLY A N 1
ATOM 3260 C CA . GLY A 1 420 ? -11.608 -3.894 -12.626 1.00 98.44 420 GLY A CA 1
ATOM 3261 C C . GLY A 1 420 ? -11.072 -2.610 -13.258 1.00 98.44 420 GLY A C 1
ATOM 3262 O O . GLY A 1 420 ? -11.849 -1.706 -13.551 1.00 98.44 420 GLY A O 1
ATOM 3263 N N . ILE A 1 421 ? -9.768 -2.529 -13.505 1.00 98.56 421 ILE A N 1
ATOM 3264 C CA . ILE A 1 421 ? -9.128 -1.461 -14.284 1.00 98.56 421 ILE A CA 1
ATOM 3265 C C . ILE A 1 421 ? -8.482 -2.115 -15.505 1.00 98.56 421 ILE A C 1
ATOM 3267 O O . ILE A 1 421 ? -7.499 -2.849 -15.380 1.00 98.56 421 ILE A O 1
ATOM 3271 N N . LEU A 1 422 ? -9.074 -1.885 -16.676 1.00 97.19 422 LEU A N 1
ATOM 3272 C CA . LEU A 1 422 ? -8.654 -2.471 -17.943 1.00 97.19 422 LEU A CA 1
ATOM 3273 C C . LEU A 1 422 ? -7.840 -1.450 -18.739 1.00 97.19 422 LEU A C 1
ATOM 3275 O O . LEU A 1 422 ? -8.386 -0.448 -19.201 1.00 97.19 422 LEU A O 1
ATOM 3279 N N . GLY A 1 423 ? -6.547 -1.720 -18.891 1.00 94.88 423 GLY A N 1
ATOM 3280 C CA . GLY A 1 423 ? -5.528 -0.774 -19.335 1.00 94.88 423 GLY A CA 1
ATOM 3281 C C . GLY A 1 423 ? -5.016 0.060 -18.162 1.00 94.88 423 GLY A C 1
ATOM 3282 O O . GLY A 1 423 ? -5.772 0.830 -17.569 1.00 94.88 423 GLY A O 1
ATOM 3283 N N . VAL A 1 424 ? -3.729 -0.062 -17.827 1.00 93.12 424 VAL A N 1
ATOM 3284 C CA . VAL A 1 424 ? -3.072 0.685 -16.732 1.00 93.12 424 VAL A CA 1
ATOM 3285 C C . VAL A 1 424 ? -1.882 1.515 -17.219 1.00 93.12 424 VAL A C 1
ATOM 3287 O O . VAL A 1 424 ? -0.904 1.712 -16.509 1.00 93.12 424 VAL A O 1
ATOM 3290 N N . GLY A 1 425 ? -1.966 2.026 -18.449 1.00 87.00 425 GLY A N 1
ATOM 3291 C CA . GLY A 1 425 ? -1.005 2.985 -18.996 1.00 87.00 425 GLY A CA 1
ATOM 3292 C C . GLY A 1 425 ? -1.089 4.361 -18.321 1.00 87.00 425 GLY A C 1
ATOM 3293 O O . GLY A 1 425 ? -0.715 4.534 -17.168 1.00 87.00 425 GLY A O 1
ATOM 3294 N N . GLY A 1 426 ? -1.566 5.369 -19.058 1.00 91.06 426 GLY A N 1
ATOM 3295 C CA . GLY A 1 426 ? -1.695 6.736 -18.545 1.00 91.06 426 GLY A CA 1
ATOM 3296 C C . GLY A 1 426 ? -2.877 6.893 -17.588 1.00 91.06 426 GLY A C 1
ATOM 3297 O O . GLY A 1 426 ? -2.742 6.756 -16.374 1.00 91.06 426 GLY A O 1
ATOM 3298 N N . THR A 1 427 ? -4.066 7.147 -18.143 1.00 96.44 427 THR A N 1
ATOM 3299 C CA . THR A 1 427 ? -5.290 7.377 -17.352 1.00 96.44 427 THR A CA 1
ATOM 3300 C C . THR A 1 427 ? -5.581 6.225 -16.376 1.00 96.44 427 THR A C 1
ATOM 3302 O O . THR A 1 427 ? -5.849 6.475 -15.205 1.00 96.44 427 THR A O 1
ATOM 3305 N N . GLY A 1 428 ? -5.444 4.964 -16.803 1.00 97.50 428 GLY A N 1
ATOM 3306 C CA . GLY A 1 428 ? -5.678 3.800 -15.940 1.00 97.50 428 GLY A CA 1
ATOM 3307 C C . GLY A 1 428 ? -4.746 3.708 -14.726 1.00 97.50 428 GLY A C 1
ATOM 3308 O O . GLY A 1 428 ? -5.191 3.341 -13.638 1.00 97.50 428 GLY A O 1
ATOM 3309 N N . GLY A 1 429 ? -3.479 4.117 -14.871 1.00 97.50 429 GLY A N 1
ATOM 3310 C CA . GLY A 1 429 ? -2.543 4.211 -13.749 1.00 97.50 429 GLY A CA 1
ATOM 3311 C C . GLY A 1 429 ? -2.999 5.241 -12.713 1.00 97.50 429 GLY A C 1
ATOM 3312 O O . GLY A 1 429 ? -3.023 4.952 -11.519 1.00 97.50 429 GLY A O 1
ATOM 3313 N N . TYR A 1 430 ? -3.452 6.419 -13.153 1.00 98.50 430 TYR A N 1
ATOM 3314 C CA . TYR A 1 430 ? -4.013 7.430 -12.245 1.00 98.50 430 TYR A CA 1
ATOM 3315 C C . TYR A 1 430 ? -5.369 7.024 -11.647 1.00 98.50 430 TYR A C 1
ATOM 3317 O O . TYR A 1 430 ? -5.678 7.408 -10.520 1.00 98.50 430 TYR A O 1
ATOM 3325 N N . ILE A 1 431 ? -6.177 6.220 -12.346 1.00 98.75 431 ILE A N 1
ATOM 3326 C CA . ILE A 1 431 ? -7.385 5.629 -11.751 1.00 98.75 431 ILE A CA 1
ATOM 3327 C C . ILE A 1 431 ? -6.983 4.717 -10.591 1.00 98.75 431 ILE A C 1
ATOM 3329 O O . ILE A 1 431 ? -7.548 4.845 -9.507 1.00 98.75 431 ILE A O 1
ATOM 3333 N N . LEU A 1 432 ? -5.981 3.851 -10.777 1.00 98.56 432 LEU A N 1
ATOM 3334 C CA . LEU A 1 432 ? -5.450 3.026 -9.693 1.00 98.56 432 LEU A CA 1
ATOM 3335 C C . LEU A 1 432 ? -4.927 3.884 -8.536 1.00 98.56 432 LEU A C 1
ATOM 3337 O O . LEU A 1 432 ? -5.259 3.591 -7.389 1.00 98.56 432 LEU A O 1
ATOM 3341 N N . ASP A 1 433 ? -4.191 4.962 -8.826 1.00 97.62 433 ASP A N 1
ATOM 3342 C CA . ASP A 1 433 ? -3.706 5.892 -7.802 1.00 97.62 433 ASP A CA 1
ATOM 3343 C C . ASP A 1 433 ? -4.837 6.371 -6.883 1.00 97.62 433 ASP A C 1
ATOM 3345 O O . ASP A 1 433 ? -4.691 6.396 -5.659 1.00 97.62 433 ASP A O 1
ATOM 3349 N N . LEU A 1 434 ? -5.986 6.721 -7.456 1.00 97.88 434 LEU A N 1
ATOM 3350 C CA . LEU A 1 434 ? -7.133 7.234 -6.713 1.00 97.88 434 LEU A CA 1
ATOM 3351 C C . LEU A 1 434 ? -7.973 6.124 -6.062 1.00 97.88 434 LEU A C 1
ATOM 3353 O O . LEU A 1 434 ? -8.455 6.307 -4.943 1.00 97.88 434 LEU A O 1
ATOM 3357 N N . VAL A 1 435 ? -8.166 4.987 -6.737 1.00 98.00 435 VAL A N 1
ATOM 3358 C CA . VAL A 1 435 ? -8.992 3.868 -6.248 1.00 98.00 435 VAL A CA 1
ATOM 3359 C C . VAL A 1 435 ? -8.287 3.106 -5.124 1.00 98.00 435 VAL A C 1
ATOM 3361 O O . VAL A 1 435 ? -8.944 2.739 -4.152 1.00 98.00 435 VAL A O 1
ATOM 3364 N N . ALA A 1 436 ? -6.960 2.951 -5.167 1.00 96.44 436 ALA A N 1
ATOM 3365 C CA . ALA A 1 436 ? -6.186 2.313 -4.094 1.00 96.44 436 ALA A CA 1
ATOM 3366 C C . ALA A 1 436 ? -6.297 3.044 -2.743 1.00 96.44 436 ALA A C 1
ATOM 3368 O O . ALA A 1 436 ? -6.032 2.448 -1.704 1.00 96.44 436 ALA A O 1
ATOM 3369 N N . LYS A 1 437 ? -6.727 4.314 -2.750 1.00 92.69 437 LYS A N 1
ATOM 3370 C CA . LYS A 1 437 ? -7.001 5.147 -1.564 1.00 92.69 437 LYS A CA 1
ATOM 3371 C C . LYS A 1 437 ? -8.440 4.997 -1.039 1.00 92.69 437 LYS A C 1
ATOM 3373 O O . LYS A 1 437 ? -8.887 5.807 -0.231 1.00 92.69 437 LYS A O 1
ATOM 3378 N N . THR A 1 438 ? -9.204 4.023 -1.529 1.00 92.62 438 THR A N 1
ATOM 3379 C CA . THR A 1 438 ? -10.600 3.762 -1.132 1.00 92.62 438 THR A CA 1
ATOM 3380 C C . THR A 1 438 ? -10.736 2.342 -0.580 1.00 92.62 438 THR A C 1
ATOM 3382 O O . THR A 1 438 ? -9.921 1.498 -0.940 1.00 92.62 438 THR A O 1
ATOM 3385 N N . PRO A 1 439 ? -11.717 2.047 0.296 1.00 88.75 439 PRO A N 1
ATOM 3386 C CA . PRO A 1 439 ? -11.777 0.774 1.018 1.00 88.75 439 PRO A CA 1
ATOM 3387 C C . PRO A 1 439 ? -12.354 -0.373 0.166 1.00 88.75 439 PRO A C 1
ATOM 3389 O O . PRO A 1 439 ? -12.964 -1.294 0.697 1.00 88.75 439 PRO A O 1
ATOM 3392 N N . VAL A 1 440 ? -12.210 -0.294 -1.156 1.00 95.38 440 VAL A N 1
ATOM 3393 C CA . VAL A 1 440 ? -12.705 -1.283 -2.119 1.00 95.38 440 VAL A CA 1
ATOM 3394 C C . VAL A 1 440 ? -12.155 -2.661 -1.760 1.00 95.38 440 VAL A C 1
ATOM 3396 O O . VAL A 1 440 ? -10.956 -2.826 -1.567 1.00 95.38 440 VAL A O 1
ATOM 3399 N N . LYS A 1 441 ? -13.012 -3.681 -1.696 1.00 94.06 441 LYS A N 1
ATOM 3400 C CA . LYS A 1 441 ? -12.611 -5.039 -1.300 1.00 94.06 441 LYS A CA 1
ATOM 3401 C C . LYS A 1 441 ? -11.448 -5.580 -2.131 1.00 94.06 441 LYS A C 1
ATOM 3403 O O . LYS A 1 441 ? -10.544 -6.223 -1.597 1.00 94.06 441 LYS A O 1
ATOM 3408 N N . GLU A 1 442 ? -11.491 -5.366 -3.443 1.00 97.69 442 GLU A N 1
ATOM 3409 C CA . GLU A 1 442 ? -10.508 -5.903 -4.380 1.00 97.69 442 GLU A CA 1
ATOM 3410 C C . GLU A 1 442 ? -10.378 -5.029 -5.635 1.00 97.69 442 GLU A C 1
ATOM 3412 O O . GLU A 1 442 ? -11.375 -4.562 -6.184 1.00 97.69 442 GLU A O 1
ATOM 3417 N N . ILE A 1 443 ? -9.145 -4.847 -6.114 1.00 98.69 443 ILE A N 1
ATOM 3418 C CA . ILE A 1 443 ? -8.818 -4.086 -7.325 1.00 98.69 443 ILE A CA 1
ATOM 3419 C C . ILE A 1 443 ? -8.084 -5.024 -8.286 1.00 98.69 443 ILE A C 1
ATOM 3421 O O . ILE A 1 443 ? -7.016 -5.535 -7.949 1.00 98.69 443 ILE A O 1
ATOM 3425 N N . ARG A 1 444 ? -8.632 -5.260 -9.479 1.00 98.56 444 ARG A N 1
ATOM 3426 C CA . ARG A 1 444 ? -8.028 -6.109 -10.518 1.00 98.56 444 ARG A CA 1
ATOM 3427 C C . ARG A 1 444 ? -7.466 -5.255 -11.647 1.00 98.56 444 ARG A C 1
ATOM 3429 O O . ARG A 1 444 ? -8.204 -4.472 -12.238 1.00 98.56 444 ARG A O 1
ATOM 3436 N N . LEU A 1 445 ? -6.185 -5.421 -11.953 1.00 98.50 445 LEU A N 1
ATOM 3437 C CA . LEU A 1 445 ? -5.486 -4.705 -13.023 1.00 98.50 445 LEU A CA 1
ATOM 3438 C C . LEU A 1 445 ? -5.314 -5.624 -14.229 1.00 98.50 445 LEU A C 1
ATOM 3440 O O . LEU A 1 445 ? -4.856 -6.750 -14.047 1.00 98.50 445 LEU A O 1
ATOM 3444 N N . PHE A 1 446 ? -5.626 -5.143 -15.431 1.00 97.31 446 PHE A N 1
ATOM 3445 C CA . PHE A 1 446 ? -5.481 -5.900 -16.677 1.00 97.31 446 PHE A CA 1
ATOM 3446 C C . PHE A 1 446 ? -4.706 -5.088 -17.712 1.00 97.31 446 PHE A C 1
ATOM 3448 O O . PHE A 1 446 ? -5.216 -4.072 -18.180 1.00 97.31 446 PHE A O 1
ATOM 3455 N N . ASP A 1 447 ? -3.495 -5.521 -18.053 1.00 95.38 447 ASP A N 1
ATOM 3456 C CA . ASP A 1 447 ? -2.646 -4.938 -19.103 1.00 95.38 447 ASP A CA 1
ATOM 3457 C C . ASP A 1 447 ? -1.479 -5.906 -19.363 1.00 95.38 447 ASP A C 1
ATOM 3459 O O . ASP A 1 447 ? -0.890 -6.417 -18.406 1.00 95.38 447 ASP A O 1
ATOM 3463 N N . ASP A 1 448 ? -1.161 -6.200 -20.621 1.00 93.94 448 ASP A N 1
ATOM 3464 C CA . ASP A 1 448 ? -0.048 -7.075 -21.007 1.00 93.94 448 ASP A CA 1
ATOM 3465 C C . ASP A 1 448 ? 1.208 -6.319 -21.446 1.00 93.94 448 ASP A C 1
ATOM 3467 O O . ASP A 1 448 ? 2.235 -6.956 -21.706 1.00 93.94 448 ASP A O 1
ATOM 3471 N N . ASP A 1 449 ? 1.178 -4.989 -21.485 1.00 93.38 449 ASP A N 1
ATOM 3472 C CA . ASP A 1 449 ? 2.328 -4.204 -21.906 1.00 93.38 449 ASP A CA 1
ATOM 3473 C C . ASP A 1 449 ? 3.432 -4.172 -20.842 1.00 93.38 449 ASP A C 1
ATOM 3475 O O . ASP A 1 449 ? 3.217 -4.278 -19.628 1.00 93.38 449 ASP A O 1
ATOM 3479 N N . GLU A 1 450 ? 4.648 -3.944 -21.322 1.00 95.38 450 GLU A N 1
ATOM 3480 C CA . GLU A 1 450 ? 5.801 -3.592 -20.499 1.00 95.38 450 GLU A CA 1
ATOM 3481 C C . GLU A 1 450 ? 5.773 -2.104 -20.123 1.00 95.38 450 GLU A C 1
ATOM 3483 O O . GLU A 1 450 ? 5.224 -1.252 -20.832 1.00 95.38 450 GLU A O 1
ATOM 3488 N N . PHE A 1 451 ? 6.368 -1.783 -18.980 1.00 93.81 451 PHE A N 1
ATOM 3489 C CA . PHE A 1 451 ? 6.526 -0.425 -18.491 1.00 93.81 451 PHE A CA 1
ATOM 3490 C C . PHE A 1 451 ? 7.892 0.122 -18.913 1.00 93.81 451 PHE A C 1
ATOM 3492 O O . PHE A 1 451 ? 8.926 -0.227 -18.349 1.00 93.81 451 PHE A O 1
ATOM 3499 N N . LEU A 1 452 ? 7.888 0.985 -19.928 1.00 88.44 452 LEU A N 1
ATOM 3500 C CA . LEU A 1 452 ? 9.086 1.544 -20.553 1.00 88.44 452 LEU A CA 1
ATOM 3501 C C . LEU A 1 452 ? 9.253 3.031 -20.210 1.00 88.44 452 LEU A C 1
ATOM 3503 O O . LEU A 1 452 ? 8.320 3.708 -19.774 1.00 88.44 452 LEU A O 1
ATOM 3507 N N . SER A 1 453 ? 10.435 3.593 -20.481 1.00 87.81 453 SER A N 1
ATOM 3508 C CA . SER A 1 453 ? 10.791 4.969 -20.090 1.00 87.81 453 SER A CA 1
ATOM 3509 C C . SER A 1 453 ? 9.804 6.039 -20.563 1.00 87.81 453 SER A C 1
ATOM 3511 O O . SER A 1 453 ? 9.552 7.004 -19.852 1.00 87.81 453 SER A O 1
ATOM 3513 N N . HIS A 1 454 ? 9.208 5.885 -21.748 1.00 83.38 454 HIS A N 1
ATOM 3514 C CA . HIS A 1 454 ? 8.226 6.845 -22.259 1.00 83.38 454 HIS A CA 1
ATOM 3515 C C . HIS A 1 454 ? 6.870 6.758 -21.528 1.00 83.38 454 HIS A C 1
ATOM 3517 O O . HIS A 1 454 ? 6.104 7.721 -21.534 1.00 83.38 454 HIS A O 1
ATOM 3523 N N . ASN A 1 455 ? 6.553 5.626 -20.887 1.00 90.06 455 ASN A N 1
ATOM 3524 C CA . ASN A 1 455 ? 5.362 5.485 -20.048 1.00 90.06 455 ASN A CA 1
ATOM 3525 C C . ASN A 1 455 ? 5.518 6.267 -18.739 1.00 90.06 455 ASN A C 1
ATOM 3527 O O . ASN A 1 455 ? 4.550 6.882 -18.295 1.00 90.06 455 ASN A O 1
ATOM 3531 N N . ALA A 1 456 ? 6.732 6.316 -18.180 1.00 90.00 456 ALA A N 1
ATOM 3532 C CA . ALA A 1 456 ? 7.030 7.007 -16.924 1.00 90.00 456 ALA A CA 1
ATOM 3533 C C . ALA A 1 456 ? 6.644 8.498 -16.933 1.00 90.00 456 ALA A C 1
ATOM 3535 O O . ALA A 1 456 ? 6.213 9.028 -15.918 1.00 90.00 456 ALA A O 1
ATOM 3536 N N . PHE A 1 457 ? 6.723 9.170 -18.085 1.00 90.88 457 PHE A N 1
ATOM 3537 C CA . PHE A 1 457 ? 6.369 10.591 -18.218 1.00 90.88 457 PHE A CA 1
ATOM 3538 C C . PHE A 1 457 ? 4.861 10.874 -18.249 1.00 90.88 457 PHE A C 1
ATOM 3540 O O . PHE A 1 457 ? 4.461 12.036 -18.301 1.00 90.88 457 PHE A O 1
ATOM 3547 N N . ARG A 1 458 ? 4.017 9.837 -18.262 1.00 92.50 458 ARG A N 1
ATOM 3548 C CA . ARG A 1 458 ? 2.553 9.968 -18.349 1.00 92.50 458 ARG A CA 1
ATOM 3549 C C . ARG A 1 458 ? 1.783 9.052 -17.395 1.00 92.50 458 ARG A C 1
ATOM 3551 O O . ARG A 1 458 ? 0.563 8.973 -17.519 1.00 92.50 458 ARG A O 1
ATOM 3558 N N . ALA A 1 459 ? 2.483 8.367 -16.496 1.00 93.19 459 ALA A N 1
ATOM 3559 C CA . ALA A 1 459 ? 1.949 7.480 -15.467 1.00 93.19 459 ALA A CA 1
ATOM 3560 C C . ALA A 1 459 ? 2.233 8.073 -14.071 1.00 93.19 459 ALA A C 1
ATOM 3562 O O . ALA A 1 459 ? 3.122 8.918 -13.943 1.00 93.19 459 ALA A O 1
ATOM 3563 N N . PRO A 1 460 ? 1.501 7.678 -13.014 1.00 94.88 460 PRO A N 1
ATOM 3564 C CA . PRO A 1 460 ? 1.805 8.128 -11.660 1.00 94.88 460 PRO A CA 1
ATOM 3565 C C . PRO A 1 460 ? 3.128 7.549 -11.136 1.00 94.88 460 PRO A C 1
ATOM 3567 O O . PRO A 1 460 ? 3.543 6.455 -11.515 1.00 94.88 460 PRO A O 1
ATOM 3570 N N . GLY A 1 461 ? 3.738 8.263 -10.188 1.00 89.19 461 GLY A N 1
ATOM 3571 C CA . GLY A 1 461 ? 4.993 7.860 -9.554 1.00 89.19 461 GLY A CA 1
ATOM 3572 C C . GLY A 1 461 ? 6.234 8.305 -10.328 1.00 89.19 461 GLY A C 1
ATOM 3573 O O . GLY A 1 461 ? 6.162 9.106 -11.257 1.00 89.19 461 GLY A O 1
ATOM 3574 N N . ALA A 1 462 ? 7.390 7.818 -9.888 1.00 90.00 462 ALA A N 1
ATOM 3575 C CA . ALA A 1 462 ? 8.681 8.096 -10.504 1.00 90.00 462 ALA A CA 1
ATOM 3576 C C . ALA A 1 462 ? 9.550 6.831 -10.398 1.00 90.00 462 ALA A C 1
ATOM 3578 O O . ALA A 1 462 ? 10.075 6.570 -9.314 1.00 90.00 462 ALA A O 1
ATOM 3579 N N . PRO A 1 463 ? 9.663 6.018 -11.466 1.00 90.88 463 PRO A N 1
ATOM 3580 C CA . PRO A 1 463 ? 10.485 4.813 -11.436 1.00 90.88 463 PRO A CA 1
ATOM 3581 C C . PRO A 1 463 ? 11.970 5.167 -11.327 1.00 90.88 463 PRO A C 1
ATOM 3583 O O . PRO A 1 463 ? 12.437 6.159 -11.898 1.00 90.88 463 PRO A O 1
ATOM 3586 N N . SER A 1 464 ? 12.728 4.321 -10.641 1.00 91.88 464 SER A N 1
ATOM 3587 C CA . SER A 1 464 ? 14.186 4.356 -10.695 1.00 91.88 464 SER A CA 1
ATOM 3588 C C . SER A 1 464 ? 14.698 3.883 -12.064 1.00 91.88 464 SER A C 1
ATOM 3590 O O . SER A 1 464 ? 13.999 3.222 -12.834 1.00 91.88 464 SER A O 1
ATOM 3592 N N . LEU A 1 465 ? 15.957 4.203 -12.380 1.00 85.12 465 LEU A N 1
ATOM 3593 C CA . LEU A 1 465 ? 16.594 3.706 -13.606 1.00 85.12 465 LEU A CA 1
ATOM 3594 C C . LEU A 1 465 ? 16.756 2.182 -13.616 1.00 85.12 465 LEU A C 1
ATOM 3596 O O . LEU A 1 465 ? 16.819 1.600 -14.693 1.00 85.12 465 LEU A O 1
ATOM 3600 N N . GLU A 1 466 ? 16.863 1.554 -12.447 1.00 88.25 466 GLU A N 1
ATOM 3601 C CA . GLU A 1 466 ? 16.972 0.101 -12.310 1.00 88.25 466 GLU A CA 1
ATOM 3602 C C . GLU A 1 466 ? 15.635 -0.572 -12.629 1.00 88.25 466 GLU A C 1
ATOM 3604 O O . GLU A 1 466 ? 15.578 -1.399 -13.531 1.00 88.25 466 GLU A O 1
ATOM 3609 N N . GLU A 1 467 ? 14.539 -0.089 -12.037 1.00 87.94 467 GLU A N 1
ATOM 3610 C CA . GLU A 1 467 ? 13.182 -0.580 -12.330 1.00 87.94 467 GLU A CA 1
ATOM 3611 C C . GLU A 1 467 ? 12.819 -0.444 -13.820 1.00 87.94 467 GLU A C 1
ATOM 3613 O O . GLU A 1 467 ? 12.148 -1.307 -14.378 1.00 87.94 467 GLU A O 1
ATOM 3618 N N . LEU A 1 468 ? 13.274 0.623 -14.494 1.00 86.75 468 LEU A N 1
ATOM 3619 C CA . LEU A 1 468 ? 13.070 0.787 -15.939 1.00 86.75 468 LEU A CA 1
ATOM 3620 C C . LEU A 1 468 ? 13.895 -0.192 -16.786 1.00 86.75 468 LEU A C 1
ATOM 3622 O O . LEU A 1 468 ? 13.474 -0.526 -17.893 1.00 86.75 468 LEU A O 1
ATOM 3626 N N . ARG A 1 469 ? 15.072 -0.623 -16.313 1.00 87.06 469 ARG A N 1
ATOM 3627 C CA . ARG A 1 469 ? 15.922 -1.592 -17.031 1.00 87.06 469 ARG A CA 1
ATOM 3628 C C . ARG A 1 469 ? 15.334 -2.995 -17.000 1.00 87.06 469 ARG A C 1
ATOM 3630 O O . ARG A 1 469 ? 15.501 -3.716 -17.978 1.00 87.06 469 ARG A O 1
ATOM 3637 N N . ASP A 1 470 ? 14.626 -3.336 -15.929 1.00 90.44 470 ASP A N 1
ATOM 3638 C CA . ASP A 1 470 ? 13.949 -4.627 -15.787 1.00 90.44 470 ASP A CA 1
ATOM 3639 C C . ASP A 1 470 ? 12.727 -4.765 -16.708 1.00 90.44 470 ASP A C 1
ATOM 3641 O O . ASP A 1 470 ? 12.238 -5.875 -16.908 1.00 90.44 470 ASP A O 1
ATOM 3645 N N . ALA A 1 471 ? 12.239 -3.649 -17.271 1.00 92.56 471 ALA A N 1
ATOM 3646 C CA . ALA A 1 471 ? 11.065 -3.579 -18.145 1.00 92.56 471 ALA A CA 1
ATOM 3647 C C . ALA A 1 471 ? 9.870 -4.417 -17.627 1.00 92.56 471 ALA A C 1
ATOM 3649 O O . ALA A 1 471 ? 9.321 -5.247 -18.359 1.00 92.56 471 ALA A O 1
ATOM 3650 N N . PRO A 1 472 ? 9.447 -4.232 -16.359 1.00 95.12 472 PRO A N 1
ATOM 3651 C CA . PRO A 1 472 ? 8.380 -5.032 -15.769 1.00 95.12 472 PRO A CA 1
ATOM 3652 C C . PRO A 1 472 ? 7.058 -4.822 -16.512 1.00 95.12 472 PRO A C 1
ATOM 3654 O O . PRO A 1 472 ? 6.837 -3.789 -17.147 1.00 95.12 472 PRO A O 1
ATOM 3657 N N . LYS A 1 473 ? 6.112 -5.758 -16.379 1.00 97.31 473 LYS A N 1
ATOM 3658 C CA . LYS A 1 473 ? 4.737 -5.525 -16.845 1.00 97.31 473 LYS A CA 1
ATOM 3659 C C . LYS A 1 473 ? 4.124 -4.339 -16.105 1.00 97.31 473 LYS A C 1
ATOM 3661 O O . LYS A 1 473 ? 4.312 -4.196 -14.895 1.00 97.31 473 LYS A O 1
ATOM 3666 N N . LYS A 1 474 ? 3.342 -3.507 -16.805 1.00 96.62 474 LYS A N 1
ATOM 3667 C CA . LYS A 1 474 ? 2.729 -2.299 -16.214 1.00 96.62 474 LYS A CA 1
ATOM 3668 C C . LYS A 1 474 ? 1.902 -2.613 -14.969 1.00 96.62 474 LYS A C 1
ATOM 3670 O O . LYS A 1 474 ? 1.989 -1.894 -13.974 1.00 96.62 474 LYS A O 1
ATOM 3675 N N . VAL A 1 475 ? 1.128 -3.701 -15.011 1.00 97.94 475 VAL A N 1
ATOM 3676 C CA . VAL A 1 475 ? 0.318 -4.154 -13.871 1.00 97.94 475 VAL A CA 1
ATOM 3677 C C . VAL A 1 475 ? 1.166 -4.509 -12.653 1.00 97.94 475 VAL A C 1
ATOM 3679 O O . VAL A 1 475 ? 0.767 -4.192 -11.535 1.00 97.94 475 VAL A O 1
ATOM 3682 N N . ASP A 1 476 ? 2.331 -5.123 -12.855 1.00 97.06 476 ASP A N 1
ATOM 3683 C CA . ASP A 1 476 ? 3.208 -5.562 -11.771 1.00 97.06 476 ASP A CA 1
ATOM 3684 C C . ASP A 1 476 ? 3.970 -4.374 -11.181 1.00 97.06 476 ASP A C 1
ATOM 3686 O O . ASP A 1 476 ? 4.007 -4.217 -9.959 1.00 97.06 476 ASP A O 1
ATOM 3690 N N . TYR A 1 477 ? 4.471 -3.475 -12.039 1.00 96.38 477 TYR A N 1
ATOM 3691 C CA . TYR A 1 477 ? 5.083 -2.213 -11.617 1.00 96.38 477 TYR A CA 1
ATOM 3692 C C . TYR A 1 477 ? 4.133 -1.406 -10.731 1.00 96.38 477 TYR A C 1
ATOM 3694 O O . TYR A 1 477 ? 4.456 -1.093 -9.585 1.00 96.38 477 TYR A O 1
ATOM 3702 N N . LEU A 1 478 ? 2.923 -1.120 -11.213 1.00 97.06 478 LEU A N 1
ATOM 3703 C CA . LEU A 1 478 ? 1.967 -0.325 -10.450 1.00 97.06 478 LEU A CA 1
ATOM 3704 C C . LEU A 1 478 ? 1.488 -1.047 -9.188 1.00 97.06 478 LEU A C 1
ATOM 3706 O O . LEU A 1 478 ? 1.358 -0.417 -8.136 1.00 97.06 478 LEU A O 1
ATOM 3710 N N . LYS A 1 479 ? 1.263 -2.366 -9.249 1.00 96.50 479 LYS A N 1
ATOM 3711 C CA . LYS A 1 479 ? 0.919 -3.145 -8.057 1.00 96.50 479 LYS A CA 1
ATOM 3712 C C . LYS A 1 479 ? 1.996 -3.005 -6.985 1.00 96.50 479 LYS A C 1
ATOM 3714 O O . LYS A 1 479 ? 1.628 -2.750 -5.845 1.00 96.50 479 LYS A O 1
ATOM 3719 N N . SER A 1 480 ? 3.281 -3.099 -7.332 1.00 93.50 480 SER A N 1
ATOM 3720 C CA . SER A 1 480 ? 4.377 -2.966 -6.359 1.00 93.50 480 SER A CA 1
ATOM 3721 C C . SER A 1 480 ? 4.312 -1.646 -5.579 1.00 93.50 480 SER A C 1
ATOM 3723 O O . SER A 1 480 ? 4.582 -1.594 -4.379 1.00 93.50 480 SER A O 1
ATOM 3725 N N . ILE A 1 481 ? 3.891 -0.559 -6.233 1.00 93.44 481 ILE A N 1
ATOM 3726 C CA . ILE A 1 481 ? 3.720 0.760 -5.615 1.00 93.44 481 ILE A CA 1
ATOM 3727 C C . ILE A 1 481 ? 2.523 0.743 -4.671 1.00 93.44 481 ILE A C 1
ATOM 3729 O O . ILE A 1 481 ? 2.657 1.038 -3.481 1.00 93.44 481 ILE A O 1
ATOM 3733 N N . TYR A 1 482 ? 1.355 0.382 -5.193 1.00 95.69 482 TYR A N 1
ATOM 3734 C CA . TYR A 1 482 ? 0.093 0.563 -4.483 1.00 95.69 482 TYR A CA 1
ATOM 3735 C C . TYR A 1 482 ? -0.229 -0.554 -3.490 1.00 95.69 482 TYR A C 1
ATOM 3737 O O . TYR A 1 482 ? -1.018 -0.328 -2.572 1.00 95.69 482 TYR A O 1
ATOM 3745 N N . GLU A 1 483 ? 0.421 -1.716 -3.576 1.00 91.06 483 GLU A N 1
ATOM 3746 C CA . GLU A 1 483 ? 0.284 -2.783 -2.579 1.00 91.06 483 GLU A CA 1
ATOM 3747 C C . GLU A 1 483 ? 0.873 -2.394 -1.224 1.00 91.06 483 GLU A C 1
ATOM 3749 O O . GLU A 1 483 ? 0.519 -3.005 -0.222 1.00 91.06 483 GLU A O 1
ATOM 3754 N N . ARG A 1 484 ? 1.702 -1.339 -1.168 1.00 85.81 484 ARG A N 1
ATOM 3755 C CA . ARG A 1 484 ? 2.147 -0.695 0.079 1.00 85.81 484 ARG A CA 1
ATOM 3756 C C . ARG A 1 484 ? 0.995 0.011 0.798 1.00 85.81 484 ARG A C 1
ATOM 3758 O O . ARG A 1 484 ? 1.012 0.112 2.020 1.00 85.81 484 ARG A O 1
ATOM 3765 N N . MET A 1 485 ? -0.044 0.424 0.074 1.00 84.94 485 MET A N 1
ATOM 3766 C CA . MET A 1 485 ? -1.254 1.051 0.616 1.00 84.94 485 MET A CA 1
ATOM 3767 C C . MET A 1 485 ? -2.405 0.053 0.772 1.00 84.94 485 MET A C 1
ATOM 3769 O O . MET A 1 485 ? -3.035 0.024 1.827 1.00 84.94 485 MET A O 1
ATOM 3773 N N . HIS A 1 486 ? -2.668 -0.769 -0.247 1.00 89.75 486 HIS A N 1
ATOM 3774 C CA . HIS A 1 486 ? -3.895 -1.555 -0.369 1.00 89.75 486 HIS A CA 1
ATOM 3775 C C . HIS A 1 486 ? -3.616 -3.048 -0.608 1.00 89.75 486 HIS A C 1
ATOM 3777 O O . HIS A 1 486 ? -3.010 -3.439 -1.603 1.00 89.75 486 HIS A O 1
ATOM 3783 N N . ARG A 1 487 ? -4.131 -3.910 0.273 1.00 86.19 487 ARG A N 1
ATOM 3784 C CA . ARG A 1 487 ? -3.897 -5.368 0.289 1.00 86.19 487 ARG A CA 1
ATOM 3785 C C . ARG A 1 487 ? -4.620 -6.123 -0.827 1.00 86.19 487 ARG A C 1
ATOM 3787 O O . ARG A 1 487 ? -4.187 -7.196 -1.230 1.00 86.19 487 ARG A O 1
ATOM 3794 N N . GLY A 1 488 ? -5.736 -5.581 -1.312 1.00 92.88 488 GLY A N 1
ATOM 3795 C CA . GLY A 1 488 ? -6.626 -6.233 -2.280 1.00 92.88 488 GLY A CA 1
ATOM 3796 C C . GLY A 1 488 ? -6.259 -6.069 -3.760 1.00 92.88 488 GLY A C 1
ATOM 3797 O O . GLY A 1 488 ? -7.136 -6.262 -4.597 1.00 92.88 488 GLY A O 1
ATOM 3798 N N . ILE A 1 489 ? -5.029 -5.673 -4.116 1.00 97.75 489 ILE A N 1
ATOM 3799 C CA . ILE A 1 489 ? -4.645 -5.458 -5.525 1.00 97.75 489 ILE A CA 1
ATOM 3800 C C . ILE A 1 489 ? -4.193 -6.776 -6.176 1.00 97.75 489 ILE A C 1
ATOM 3802 O O . ILE A 1 489 ? -3.245 -7.423 -5.723 1.00 97.75 489 ILE A O 1
ATOM 3806 N N . LYS A 1 490 ? -4.837 -7.152 -7.284 1.00 97.81 490 LYS A N 1
ATOM 3807 C CA . LYS A 1 490 ? -4.505 -8.318 -8.113 1.00 97.81 490 LYS A CA 1
ATOM 3808 C C . LYS A 1 490 ? -4.084 -7.871 -9.511 1.00 97.81 490 LYS A C 1
ATOM 3810 O O . LYS A 1 490 ? -4.867 -7.263 -10.232 1.00 97.81 490 LYS A O 1
ATOM 3815 N N . ALA A 1 491 ? -2.847 -8.185 -9.882 1.00 97.81 491 ALA A N 1
ATOM 3816 C CA . ALA A 1 491 ? -2.310 -7.925 -11.212 1.00 97.81 491 ALA A CA 1
ATOM 3817 C C . ALA A 1 491 ? -2.583 -9.117 -12.138 1.00 97.81 491 ALA A C 1
ATOM 3819 O O . ALA A 1 491 ? -2.321 -10.264 -11.768 1.00 97.81 491 ALA A O 1
ATOM 3820 N N . HIS A 1 492 ? -3.105 -8.840 -13.329 1.00 97.69 492 HIS A N 1
ATOM 3821 C CA . HIS A 1 492 ? -3.301 -9.806 -14.402 1.00 97.69 492 HIS A CA 1
ATOM 3822 C C . HIS A 1 492 ? -2.521 -9.324 -15.637 1.00 97.69 492 HIS A C 1
ATOM 3824 O O . HIS A 1 492 ? -3.038 -8.488 -16.382 1.00 97.69 492 HIS A O 1
ATOM 3830 N N . PRO A 1 493 ? -1.284 -9.820 -15.856 1.00 96.25 493 PRO A N 1
ATOM 3831 C CA . PRO A 1 493 ? -0.420 -9.409 -16.966 1.00 96.25 493 PRO A CA 1
ATOM 3832 C C . PRO A 1 493 ? -0.850 -10.084 -18.273 1.00 96.25 493 PRO A C 1
ATOM 3834 O O . PRO A 1 493 ? -0.102 -10.847 -18.884 1.00 96.25 493 PRO A O 1
ATOM 3837 N N . VAL A 1 494 ? -2.113 -9.894 -18.648 1.00 93.69 494 VAL A N 1
ATOM 3838 C CA . VAL A 1 494 ? -2.748 -10.570 -19.775 1.00 93.69 494 VAL A CA 1
ATOM 3839 C C . VAL A 1 494 ? -3.561 -9.590 -20.592 1.00 93.69 494 VAL A C 1
ATOM 3841 O O . VAL A 1 494 ? -4.216 -8.688 -20.067 1.00 93.69 494 VAL A O 1
ATOM 3844 N N . LYS A 1 495 ? -3.584 -9.855 -21.892 1.00 88.56 495 LYS A N 1
ATOM 3845 C CA . LYS A 1 495 ? -4.489 -9.201 -22.812 1.00 88.56 495 LYS A CA 1
ATOM 3846 C C . LYS A 1 495 ? -5.899 -9.724 -22.583 1.00 88.56 495 LYS A C 1
ATOM 3848 O O . LYS A 1 495 ? -6.098 -10.939 -22.481 1.00 88.56 495 LYS A O 1
ATOM 3853 N N . VAL A 1 496 ? -6.883 -8.832 -22.496 1.00 85.19 496 VAL A N 1
ATOM 3854 C CA . VAL A 1 496 ? -8.278 -9.249 -22.313 1.00 85.19 496 VAL A CA 1
ATOM 3855 C C . VAL A 1 496 ? -8.846 -9.697 -23.657 1.00 85.19 496 VAL A C 1
ATOM 3857 O O . VAL A 1 496 ? -9.111 -8.889 -24.540 1.00 85.19 496 VAL A O 1
ATOM 3860 N N . ASN A 1 497 ? -8.997 -11.007 -23.816 1.00 81.44 497 ASN A N 1
ATOM 3861 C CA . ASN A 1 497 ? -9.460 -11.679 -25.024 1.00 81.44 497 ASN A CA 1
ATOM 3862 C C . ASN A 1 497 ? -10.427 -12.813 -24.643 1.00 81.44 497 ASN A C 1
ATOM 3864 O O . ASN A 1 497 ? -10.680 -13.046 -23.461 1.00 81.44 497 ASN A O 1
ATOM 3868 N N . ALA A 1 498 ? -10.950 -13.544 -25.631 1.00 76.75 498 ALA A N 1
ATOM 3869 C CA . ALA A 1 498 ? -11.933 -14.608 -25.409 1.00 76.75 498 ALA A CA 1
ATOM 3870 C C . ALA A 1 498 ? -11.514 -15.663 -24.360 1.00 76.75 498 ALA A C 1
ATOM 3872 O O . ALA A 1 498 ? -12.378 -16.193 -23.665 1.00 76.75 498 ALA A O 1
ATOM 3873 N N . GLU A 1 499 ? -10.216 -15.938 -24.212 1.00 80.50 499 GLU A N 1
ATOM 3874 C CA . GLU A 1 499 ? -9.678 -16.920 -23.262 1.00 80.50 499 GLU A CA 1
ATOM 3875 C C . GLU A 1 499 ? -9.576 -16.359 -21.834 1.00 80.50 499 GLU A C 1
ATOM 3877 O O . GLU A 1 499 ? -9.722 -17.096 -20.860 1.00 80.50 499 GLU A O 1
ATOM 3882 N N . THR A 1 500 ? -9.365 -15.048 -21.691 1.00 89.00 500 THR A N 1
ATOM 3883 C CA . THR A 1 500 ? -9.153 -14.376 -20.397 1.00 89.00 500 THR A CA 1
ATOM 3884 C C . THR A 1 500 ? -10.388 -13.629 -19.882 1.00 89.00 500 THR A C 1
ATOM 3886 O O . THR A 1 500 ? -10.402 -13.201 -18.726 1.00 89.00 500 THR A O 1
ATOM 3889 N N . LEU A 1 501 ? -11.467 -13.536 -20.673 1.00 89.06 501 LEU A N 1
ATOM 3890 C CA . LEU A 1 501 ? -12.736 -12.884 -20.299 1.00 89.06 501 LEU A CA 1
ATOM 3891 C C . LEU A 1 501 ? -13.350 -13.399 -18.988 1.00 89.06 501 LEU A C 1
ATOM 3893 O O . LEU A 1 501 ? -14.063 -12.650 -18.318 1.00 89.06 501 LEU A O 1
ATOM 3897 N N . GLY A 1 502 ? -13.093 -14.656 -18.610 1.00 92.06 502 GLY A N 1
ATOM 3898 C CA . GLY A 1 502 ? -13.559 -15.219 -17.336 1.00 92.06 502 GLY A CA 1
ATOM 3899 C C . GLY A 1 502 ? -12.992 -14.497 -16.106 1.00 92.06 502 GLY A C 1
ATOM 3900 O O . GLY A 1 502 ? -13.605 -14.499 -15.044 1.00 92.06 502 GLY A O 1
ATOM 3901 N N . LEU A 1 503 ? -11.864 -13.792 -16.239 1.00 93.94 503 LEU A N 1
ATOM 3902 C CA . LEU A 1 503 ? -11.283 -13.002 -15.148 1.00 93.94 503 LEU A CA 1
ATOM 3903 C C . LEU A 1 503 ? -12.126 -11.766 -14.781 1.00 93.94 503 LEU A C 1
ATOM 3905 O O . LEU A 1 503 ? -11.931 -11.189 -13.706 1.00 93.94 503 LEU A O 1
ATOM 3909 N N . LEU A 1 504 ? -13.071 -11.371 -15.645 1.00 95.88 504 LEU A N 1
ATOM 3910 C CA . LEU A 1 504 ? -14.034 -10.299 -15.377 1.00 95.88 504 LEU A CA 1
ATOM 3911 C C . LEU A 1 504 ? -15.212 -10.765 -14.504 1.00 95.88 504 LEU A C 1
ATOM 3913 O O . LEU A 1 504 ? -15.994 -9.938 -14.033 1.00 95.88 504 LEU A O 1
ATOM 3917 N N . ASP A 1 505 ? -15.351 -12.071 -14.262 1.00 95.62 505 ASP A N 1
ATOM 3918 C CA . ASP A 1 505 ? -16.435 -12.598 -13.440 1.00 95.62 505 ASP A CA 1
ATOM 3919 C C . ASP A 1 505 ? -16.275 -12.152 -11.972 1.00 95.62 505 ASP A C 1
ATOM 3921 O O . ASP A 1 505 ? -15.191 -12.199 -11.374 1.00 95.62 505 ASP A O 1
ATOM 3925 N N . GLY A 1 506 ? -17.379 -11.691 -11.382 1.00 96.12 506 GLY A N 1
ATOM 3926 C CA . GLY A 1 506 ? -17.423 -11.177 -10.011 1.00 96.12 506 GLY A CA 1
ATOM 3927 C C . GLY A 1 506 ? -16.985 -9.718 -9.842 1.00 96.12 506 GLY A C 1
ATOM 3928 O O . GLY A 1 506 ? -16.965 -9.245 -8.707 1.00 96.12 506 GLY A O 1
ATOM 3929 N N . LEU A 1 507 ? -16.656 -9.000 -10.925 1.00 98.12 507 LEU A N 1
ATOM 3930 C CA . LEU A 1 507 ? -16.514 -7.542 -10.869 1.00 98.12 507 LEU A CA 1
ATOM 3931 C C . LEU A 1 507 ? -17.857 -6.885 -10.519 1.00 98.12 507 LEU A C 1
ATOM 3933 O O . LEU A 1 507 ? -18.906 -7.297 -11.010 1.00 98.12 507 LEU A O 1
ATOM 3937 N N . THR A 1 508 ? -17.822 -5.835 -9.702 1.00 98.38 508 THR A N 1
ATOM 3938 C CA . THR A 1 508 ? -18.992 -4.990 -9.391 1.00 98.38 508 THR A CA 1
ATOM 3939 C C . THR A 1 508 ? -18.983 -3.683 -10.180 1.00 98.38 508 THR A C 1
ATOM 3941 O O . THR A 1 508 ? -20.029 -3.046 -10.332 1.00 98.38 508 THR A O 1
ATOM 3944 N N . PHE A 1 509 ? -17.808 -3.280 -10.672 1.00 98.69 509 PHE A N 1
ATOM 3945 C CA . PHE A 1 509 ? -17.589 -2.081 -11.472 1.00 98.69 509 PHE A CA 1
ATOM 3946 C C . PHE A 1 509 ? -16.321 -2.222 -12.325 1.00 98.69 509 PHE A C 1
ATOM 3948 O O . PHE A 1 509 ? -15.366 -2.882 -11.905 1.00 98.69 509 PHE A O 1
ATOM 3955 N N . ALA A 1 510 ? -16.274 -1.575 -13.491 1.00 98.56 510 ALA A N 1
ATOM 3956 C CA . ALA A 1 510 ? -15.079 -1.554 -14.335 1.00 98.56 510 ALA A CA 1
ATOM 3957 C C . ALA A 1 510 ? -14.726 -0.152 -14.862 1.00 98.56 510 ALA A C 1
ATOM 3959 O O . ALA A 1 510 ? -15.590 0.614 -15.281 1.00 98.56 510 ALA A O 1
ATOM 3960 N N . PHE A 1 511 ? -13.434 0.159 -14.898 1.00 98.69 511 PHE A N 1
ATOM 3961 C CA . PHE A 1 511 ? -12.870 1.283 -15.639 1.00 98.69 511 PHE A CA 1
ATOM 3962 C C . PHE A 1 511 ? -12.177 0.758 -16.896 1.00 98.69 511 PHE A C 1
ATOM 3964 O O . PHE A 1 511 ? -11.340 -0.140 -16.813 1.00 98.69 511 PHE A O 1
ATOM 3971 N N . ILE A 1 512 ? -12.505 1.328 -18.052 1.00 97.44 512 ILE A N 1
ATOM 3972 C CA . ILE A 1 512 ? -11.972 0.947 -19.360 1.00 97.44 512 ILE A CA 1
ATOM 3973 C C . ILE A 1 512 ? -11.086 2.094 -19.854 1.00 97.44 512 ILE A C 1
ATOM 3975 O O . ILE A 1 512 ? -11.576 3.160 -20.215 1.00 97.44 512 ILE A O 1
ATOM 3979 N N . SER A 1 513 ? -9.773 1.873 -19.835 1.00 94.50 513 SER A N 1
ATOM 3980 C CA . SER A 1 513 ? -8.721 2.819 -20.245 1.00 94.50 513 SER A CA 1
ATOM 3981 C C . SER A 1 513 ? -7.819 2.229 -21.333 1.00 94.50 513 SER A C 1
ATOM 3983 O O . SER A 1 513 ? -6.610 2.449 -21.340 1.00 94.50 513 SER A O 1
ATOM 3985 N N . MET A 1 514 ? -8.416 1.446 -22.230 1.00 89.19 514 MET A N 1
ATOM 3986 C CA . MET A 1 514 ? -7.753 0.828 -23.380 1.00 89.19 514 MET A CA 1
ATOM 3987 C C . MET A 1 514 ? -8.017 1.608 -24.669 1.00 89.19 514 MET A C 1
ATOM 3989 O O . MET A 1 514 ? -8.988 2.369 -24.761 1.00 89.19 514 MET A O 1
ATOM 3993 N N . ASP A 1 515 ? -7.181 1.379 -25.676 1.00 82.00 515 ASP A N 1
ATOM 3994 C CA . ASP A 1 515 ? -7.339 1.971 -27.002 1.00 82.00 515 ASP A CA 1
ATOM 3995 C C . ASP A 1 515 ? -8.602 1.454 -27.716 1.00 82.00 515 ASP A C 1
ATOM 3997 O O . ASP A 1 515 ? -9.219 0.457 -27.327 1.00 82.00 515 ASP A O 1
ATOM 4001 N N . ALA A 1 516 ? -9.044 2.179 -28.745 1.00 77.31 516 ALA A N 1
ATOM 4002 C CA . ALA A 1 516 ? -10.175 1.755 -29.566 1.00 77.31 516 ALA A CA 1
ATOM 4003 C C . ALA A 1 516 ? -9.816 0.508 -30.391 1.00 77.31 516 ALA A C 1
ATOM 4005 O O . ALA A 1 516 ? -8.731 0.420 -30.963 1.00 77.31 516 ALA A O 1
ATOM 4006 N N . GLY A 1 517 ? -10.749 -0.438 -30.488 1.00 80.56 517 GLY A N 1
ATOM 4007 C CA . GLY A 1 517 ? -10.569 -1.653 -31.277 1.00 80.56 517 GLY A CA 1
ATOM 4008 C C . GLY A 1 517 ? -11.572 -2.750 -30.934 1.00 80.56 517 GLY A C 1
ATOM 4009 O O . GLY A 1 517 ? -12.393 -2.609 -30.022 1.00 80.56 517 GLY A O 1
ATOM 4010 N N . GLU A 1 518 ? -11.476 -3.867 -31.657 1.00 82.00 518 GLU A N 1
ATOM 4011 C CA . GLU A 1 518 ? -12.361 -5.030 -31.490 1.00 82.00 518 GLU A CA 1
ATOM 4012 C C . GLU A 1 518 ? -12.315 -5.593 -30.061 1.00 82.00 518 GLU A C 1
ATOM 4014 O O . GLU A 1 518 ? -13.339 -5.981 -29.503 1.00 82.00 518 GLU A O 1
ATOM 4019 N N . GLU A 1 519 ? -11.151 -5.543 -29.416 1.00 84.50 519 GLU A N 1
ATOM 4020 C CA . GLU A 1 519 ? -10.951 -5.998 -28.036 1.00 84.50 519 GLU A CA 1
ATOM 4021 C C . GLU A 1 519 ? -11.805 -5.214 -27.035 1.00 84.50 519 GLU A C 1
ATOM 4023 O O . GLU A 1 519 ? -12.455 -5.807 -26.171 1.00 84.50 519 GLU A O 1
ATOM 4028 N N . LYS A 1 520 ? -11.893 -3.887 -27.203 1.00 89.75 520 LYS A N 1
ATOM 4029 C CA . LYS A 1 520 ? -12.765 -3.033 -26.387 1.00 89.75 520 LYS A CA 1
ATOM 4030 C C . LYS A 1 520 ? -14.235 -3.417 -26.558 1.00 89.75 520 LYS A C 1
ATOM 4032 O O . LYS A 1 520 ? -14.981 -3.436 -25.579 1.00 89.75 520 LYS A O 1
ATOM 4037 N N . SER A 1 521 ? -14.649 -3.759 -27.779 1.00 90.12 521 SER A N 1
ATOM 4038 C CA . SER A 1 521 ? -16.017 -4.215 -28.054 1.00 90.12 521 SER A CA 1
ATOM 4039 C C . SER A 1 521 ? -16.337 -5.520 -27.319 1.00 90.12 521 SER A C 1
ATOM 4041 O O . SER A 1 521 ? -17.372 -5.621 -26.658 1.00 90.12 521 SER A O 1
ATOM 4043 N N . VAL A 1 522 ? -15.414 -6.484 -27.347 1.00 91.31 522 VAL A N 1
ATOM 4044 C CA . VAL A 1 522 ? -15.561 -7.782 -26.669 1.00 91.31 522 VAL A CA 1
ATOM 4045 C C . VAL A 1 522 ? -15.638 -7.623 -25.145 1.00 91.31 522 VAL A C 1
ATOM 4047 O O . VAL A 1 522 ? -16.499 -8.228 -24.499 1.00 91.31 522 VAL A O 1
ATOM 4050 N N . VAL A 1 523 ? -14.787 -6.772 -24.566 1.00 93.12 523 VAL A N 1
ATOM 4051 C CA . VAL A 1 523 ? -14.825 -6.417 -23.138 1.00 93.12 523 VAL A CA 1
ATOM 4052 C C . VAL A 1 523 ? -16.174 -5.821 -22.750 1.00 93.12 523 VAL A C 1
ATOM 4054 O O . VAL A 1 523 ? -16.792 -6.275 -21.784 1.00 93.12 523 VAL A O 1
ATOM 4057 N N . ILE A 1 524 ? -16.640 -4.819 -23.501 1.00 94.69 524 ILE A N 1
ATOM 4058 C CA . ILE A 1 524 ? -17.909 -4.140 -23.222 1.00 94.69 524 ILE A CA 1
ATOM 4059 C C . ILE A 1 524 ? -19.068 -5.131 -23.300 1.00 94.69 524 ILE A C 1
ATOM 4061 O O . ILE A 1 524 ? -19.868 -5.192 -22.368 1.00 94.69 524 ILE A O 1
ATOM 4065 N N . ALA A 1 525 ? -19.114 -5.980 -24.328 1.00 94.31 525 ALA A N 1
ATOM 4066 C CA . ALA A 1 525 ? -20.148 -7.003 -24.461 1.00 94.31 525 ALA A CA 1
ATOM 4067 C C . ALA A 1 525 ? -20.180 -7.969 -23.260 1.00 94.31 525 ALA A C 1
ATOM 4069 O O . ALA A 1 525 ? -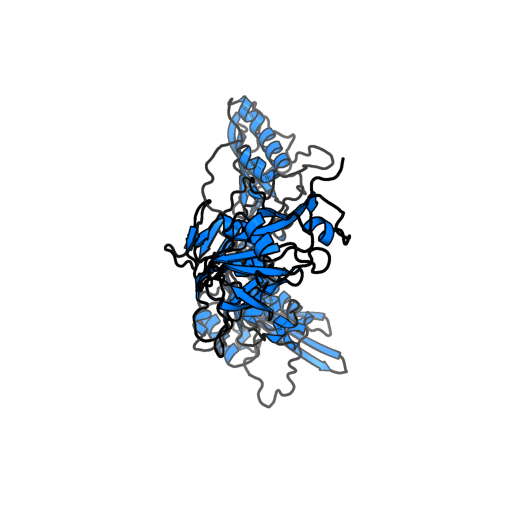21.256 -8.298 -22.754 1.00 94.31 525 ALA A O 1
ATOM 4070 N N . LYS A 1 526 ? -19.014 -8.395 -22.748 1.00 95.75 526 LYS A N 1
ATOM 4071 C CA . LYS A 1 526 ? -18.934 -9.256 -21.556 1.00 95.75 526 LYS A CA 1
ATOM 4072 C C . LYS A 1 526 ? -19.418 -8.537 -20.294 1.00 95.75 526 LYS A C 1
ATOM 4074 O O . LYS A 1 526 ? -20.204 -9.118 -19.546 1.00 95.75 526 LYS A O 1
ATOM 4079 N N . LEU A 1 527 ? -18.983 -7.300 -20.052 1.00 96.81 527 LEU A N 1
ATOM 4080 C CA . LEU A 1 527 ? -19.425 -6.511 -18.892 1.00 96.81 527 LEU A CA 1
ATOM 4081 C C . LEU A 1 527 ? -20.936 -6.256 -18.938 1.00 96.81 527 LEU A C 1
ATOM 4083 O O . LEU A 1 527 ? -21.626 -6.398 -17.927 1.00 96.81 527 LEU A O 1
ATOM 4087 N N . GLU A 1 528 ? -21.470 -5.966 -20.123 1.00 96.94 528 GLU A N 1
ATOM 4088 C CA . GLU A 1 528 ? -22.901 -5.793 -20.341 1.00 96.94 528 GLU A CA 1
ATOM 4089 C C . GLU A 1 528 ? -23.695 -7.065 -20.042 1.00 96.94 528 GLU A C 1
ATOM 4091 O O . GLU A 1 528 ? -24.718 -6.974 -19.354 1.00 96.94 528 GLU A O 1
ATOM 4096 N N . ALA A 1 529 ? -23.218 -8.228 -20.498 1.00 96.56 529 ALA A N 1
ATOM 4097 C CA . ALA A 1 529 ? -23.832 -9.529 -20.231 1.00 96.56 529 ALA A CA 1
ATOM 4098 C C . ALA A 1 529 ? -23.815 -9.897 -18.738 1.00 96.56 529 ALA A C 1
ATOM 4100 O O . ALA A 1 529 ? -24.752 -10.523 -18.246 1.00 96.56 529 ALA A O 1
ATOM 4101 N N . LEU A 1 530 ? -22.779 -9.477 -18.005 1.00 96.62 530 LEU A N 1
ATOM 4102 C CA . LEU A 1 530 ? -22.692 -9.635 -16.550 1.00 96.62 530 LEU A CA 1
ATOM 4103 C C . LEU A 1 530 ? -23.529 -8.603 -15.773 1.00 9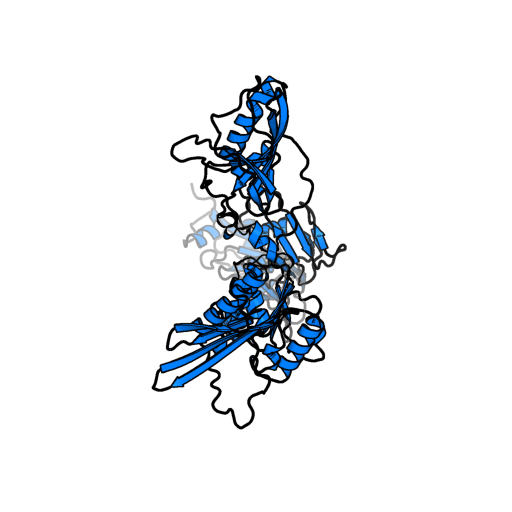6.62 530 LEU A C 1
ATOM 4105 O O . LEU A 1 530 ? -23.646 -8.705 -14.554 1.00 96.62 530 LEU A O 1
ATOM 4109 N N . GLY A 1 531 ? -24.094 -7.596 -16.447 1.00 97.25 531 GLY A N 1
ATOM 4110 C CA . GLY A 1 531 ? -24.799 -6.495 -15.789 1.00 97.25 531 GLY A CA 1
ATOM 4111 C C . GLY A 1 531 ? -23.874 -5.541 -15.023 1.00 97.25 531 GLY A C 1
ATOM 4112 O O . GLY A 1 531 ? -24.350 -4.782 -14.180 1.00 97.25 531 GLY A O 1
ATOM 4113 N N . VAL A 1 532 ? -22.570 -5.556 -15.309 1.00 98.19 532 VAL A N 1
ATOM 4114 C CA . VAL A 1 532 ? -21.571 -4.744 -14.607 1.00 98.19 532 VAL A CA 1
ATOM 4115 C C . VAL A 1 532 ? -21.567 -3.321 -15.180 1.00 98.19 532 VAL A C 1
ATOM 4117 O O . VAL A 1 532 ? -21.354 -3.156 -16.383 1.00 98.19 532 VAL A O 1
ATOM 4120 N N . PRO A 1 533 ? -21.807 -2.278 -14.362 1.00 98.25 533 PRO A N 1
ATOM 4121 C CA . PRO A 1 533 ? -21.624 -0.895 -14.790 1.00 98.25 533 PRO A CA 1
ATOM 4122 C C . PRO A 1 533 ? -20.143 -0.586 -15.034 1.00 98.25 533 PRO A C 1
ATOM 4124 O O . PRO A 1 533 ? -19.264 -1.094 -14.331 1.00 98.25 533 PRO A O 1
ATOM 4127 N N . PHE A 1 534 ? -19.865 0.276 -16.009 1.00 98.50 534 PHE A N 1
ATOM 4128 C CA . PHE A 1 534 ? -18.497 0.647 -16.355 1.00 98.50 534 PHE A CA 1
ATOM 4129 C C . PHE A 1 534 ? -18.364 2.104 -16.788 1.00 98.50 534 PHE A C 1
ATOM 4131 O O . PHE A 1 534 ? -19.336 2.742 -17.188 1.00 98.50 534 PHE A O 1
ATOM 4138 N N . ILE A 1 535 ? -17.137 2.617 -16.731 1.00 98.56 535 ILE A N 1
ATOM 4139 C CA . ILE A 1 535 ? -16.758 3.913 -17.297 1.00 98.56 535 ILE A CA 1
ATOM 4140 C C . ILE A 1 535 ? -15.643 3.704 -18.318 1.00 98.56 535 ILE A C 1
ATOM 4142 O O . ILE A 1 535 ? -14.578 3.201 -17.969 1.00 98.56 535 ILE A O 1
ATOM 4146 N N . ASP A 1 536 ? -15.881 4.118 -19.559 1.00 97.25 536 ASP A N 1
ATOM 4147 C CA . ASP A 1 536 ? -14.860 4.270 -20.596 1.00 97.25 536 ASP A CA 1
ATOM 4148 C C . ASP A 1 536 ? -14.295 5.683 -20.567 1.00 97.25 536 ASP A C 1
ATOM 4150 O O . ASP A 1 536 ? -15.038 6.670 -20.515 1.00 97.25 536 ASP A O 1
ATOM 4154 N N . VAL A 1 537 ? -12.973 5.768 -20.616 1.00 95.06 537 VAL A N 1
ATOM 4155 C CA . VAL A 1 537 ? -12.258 7.030 -20.753 1.00 95.06 537 VAL A CA 1
ATOM 4156 C C . VAL A 1 537 ? -11.613 7.134 -22.130 1.00 95.06 537 VAL A C 1
ATOM 4158 O O . VAL A 1 537 ? -11.116 6.160 -22.695 1.00 95.06 537 VAL A O 1
ATOM 4161 N N . GLY A 1 538 ? -11.598 8.343 -22.677 1.00 87.25 538 GLY A N 1
ATOM 4162 C CA . GLY A 1 538 ? -10.936 8.652 -23.938 1.00 87.25 538 GLY A CA 1
ATOM 4163 C C . GLY A 1 538 ? -10.210 9.985 -23.875 1.00 87.25 538 GLY A C 1
ATOM 4164 O O . GLY A 1 538 ? -10.583 10.870 -23.106 1.00 87.25 538 GLY A O 1
ATOM 4165 N N . MET A 1 539 ? -9.176 10.120 -24.697 1.00 84.62 539 MET A N 1
ATOM 4166 C CA . MET A 1 539 ? -8.419 11.351 -24.872 1.00 84.62 539 MET A CA 1
ATOM 4167 C C . MET A 1 539 ? -8.107 11.512 -26.358 1.00 84.62 539 MET A C 1
ATOM 4169 O O . MET A 1 539 ? -7.613 10.578 -26.983 1.00 84.62 539 MET A O 1
ATOM 4173 N N . GLY A 1 540 ? -8.420 12.678 -26.913 1.00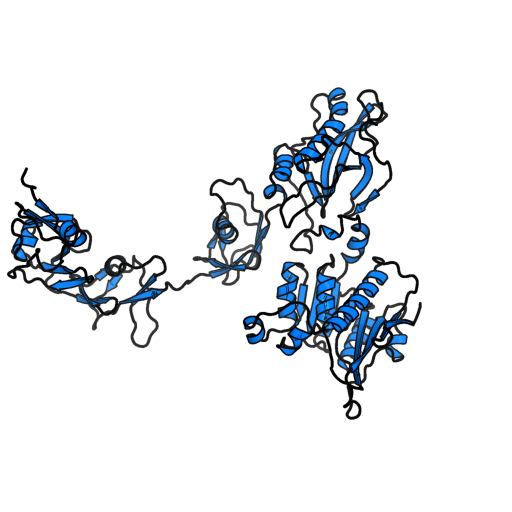 82.50 540 GLY A N 1
ATOM 4174 C CA . GLY A 1 540 ? -8.050 13.058 -28.273 1.00 82.50 540 GLY A CA 1
ATOM 4175 C C . GLY A 1 540 ? -7.300 14.375 -28.226 1.00 82.50 540 GLY A C 1
ATOM 4176 O O . GLY A 1 540 ? -7.919 15.409 -27.979 1.00 82.50 540 GLY A O 1
ATOM 4177 N N . LEU A 1 541 ? -5.981 14.328 -28.407 1.00 79.75 541 LEU A N 1
ATOM 4178 C CA . LEU A 1 541 ? -5.132 15.516 -28.467 1.00 79.75 541 LEU A CA 1
ATOM 4179 C C . LEU A 1 541 ? -4.670 15.747 -29.904 1.00 79.75 541 LEU A C 1
ATOM 4181 O O . LEU A 1 541 ? -4.460 14.800 -30.663 1.00 79.75 541 LEU A O 1
ATOM 4185 N N . GLU A 1 542 ? -4.493 17.011 -30.258 1.00 78.12 542 GLU A N 1
ATOM 4186 C CA . GLU A 1 542 ? -4.018 17.445 -31.563 1.00 78.12 542 GLU A CA 1
ATOM 4187 C C . GLU A 1 542 ? -3.024 18.596 -31.392 1.00 78.12 542 GLU A C 1
ATOM 4189 O O . GLU A 1 542 ? -3.297 19.598 -30.724 1.00 78.12 542 GLU A O 1
ATOM 4194 N N . LEU A 1 543 ? -1.848 18.457 -32.005 1.00 74.00 543 LEU A N 1
ATOM 4195 C CA . LEU A 1 543 ? -0.872 19.535 -32.092 1.00 74.00 543 LEU A CA 1
ATOM 4196 C C . LEU A 1 543 ? -1.225 20.420 -33.290 1.00 74.00 543 LEU A C 1
ATOM 4198 O O . LEU A 1 543 ? -0.978 20.046 -34.435 1.00 74.00 543 LEU A O 1
ATOM 4202 N N . SER A 1 544 ? -1.755 21.612 -33.026 1.00 74.69 544 SER A N 1
ATOM 4203 C CA . SER A 1 544 ? -2.092 22.591 -34.060 1.00 74.69 544 SER A CA 1
ATOM 4204 C C . SER A 1 544 ? -1.508 23.961 -33.714 1.00 74.69 544 SER A C 1
ATOM 4206 O O . SER A 1 544 ? -1.460 24.378 -32.557 1.00 74.69 544 SER A O 1
ATOM 4208 N N . ASN A 1 545 ? -0.992 24.667 -34.725 1.00 75.62 545 ASN A N 1
ATOM 4209 C CA . ASN A 1 545 ? -0.421 26.014 -34.576 1.00 75.62 545 ASN A CA 1
ATOM 4210 C C . ASN A 1 545 ? 0.661 26.144 -33.475 1.00 75.62 545 ASN A C 1
ATOM 4212 O O . ASN A 1 545 ? 0.800 27.197 -32.860 1.00 75.62 545 ASN A O 1
ATOM 4216 N N . GLY A 1 546 ? 1.432 25.078 -33.218 1.00 76.94 546 GLY A N 1
ATOM 4217 C CA . GLY A 1 546 ? 2.487 25.063 -32.194 1.00 76.94 546 GLY A CA 1
ATOM 4218 C C . GLY A 1 546 ? 1.993 24.899 -30.749 1.00 76.94 546 GLY A C 1
ATOM 4219 O O . GLY A 1 546 ? 2.794 25.017 -29.826 1.00 76.94 546 GLY A O 1
ATOM 4220 N N . SER A 1 547 ? 0.707 24.607 -30.545 1.00 77.81 547 SER A N 1
ATOM 4221 C CA . SER A 1 547 ? 0.088 24.374 -29.235 1.00 77.81 547 SER A CA 1
ATOM 4222 C C . SER A 1 547 ? -0.758 23.099 -29.239 1.00 77.81 547 SER A C 1
ATOM 4224 O O . SER A 1 547 ? -1.230 22.667 -30.290 1.00 77.81 547 SER A O 1
ATOM 4226 N N . LEU A 1 548 ? -0.935 22.475 -28.075 1.00 79.06 548 LEU A N 1
ATOM 4227 C CA . LEU A 1 548 ? -1.718 21.247 -27.948 1.00 79.06 548 LEU A CA 1
ATOM 4228 C C . LEU A 1 548 ? -3.168 21.583 -27.582 1.00 79.06 548 LEU A C 1
ATOM 4230 O O . LEU A 1 548 ? -3.430 22.115 -26.503 1.00 79.06 548 LEU A O 1
ATOM 4234 N N . GLY A 1 549 ? -4.100 21.268 -28.476 1.00 75.75 549 GLY A N 1
ATOM 4235 C CA . GLY A 1 549 ? -5.536 21.272 -28.201 1.00 75.75 549 GLY A CA 1
ATOM 4236 C C . GLY A 1 549 ? -6.030 19.852 -27.950 1.00 75.75 549 GLY A C 1
ATOM 4237 O O . GLY A 1 549 ? -5.375 18.884 -28.339 1.00 75.75 549 GLY A O 1
ATOM 4238 N N . GLY A 1 550 ? -7.180 19.696 -27.303 1.00 82.06 550 GLY A N 1
ATOM 4239 C CA . GLY A 1 550 ? -7.772 18.375 -27.184 1.00 82.06 550 GLY A CA 1
ATOM 4240 C C . GLY A 1 550 ? -8.994 18.279 -26.294 1.00 82.06 550 GLY A C 1
ATOM 4241 O O . GLY A 1 550 ? -9.460 19.256 -25.705 1.00 82.06 550 GLY A O 1
ATOM 4242 N N . ILE A 1 551 ? -9.506 17.057 -26.219 1.00 82.44 551 ILE A N 1
ATOM 4243 C CA . ILE A 1 551 ? -10.727 16.710 -25.506 1.00 82.44 551 ILE A CA 1
ATOM 4244 C C . ILE A 1 551 ? -10.529 15.438 -24.682 1.00 82.44 551 ILE A C 1
ATOM 4246 O O . ILE A 1 551 ? -9.992 14.433 -25.157 1.00 82.44 551 ILE A O 1
ATOM 4250 N N . LEU A 1 552 ? -10.980 15.485 -23.433 1.00 89.44 552 LEU A N 1
ATOM 4251 C CA . LEU A 1 552 ? -11.130 14.329 -22.557 1.00 89.44 552 LEU A CA 1
ATOM 4252 C C . LEU A 1 552 ? -12.579 13.877 -22.592 1.00 89.44 552 LEU A C 1
ATOM 4254 O O . LEU A 1 552 ? -13.484 14.711 -22.635 1.00 89.44 552 LEU A O 1
ATOM 4258 N N . ARG A 1 553 ? -12.802 12.569 -22.547 1.00 91.19 553 ARG A N 1
ATOM 4259 C CA . ARG A 1 553 ? -14.129 11.959 -22.571 1.00 91.19 553 ARG A CA 1
ATOM 4260 C C . ARG A 1 553 ? -14.261 10.947 -21.448 1.00 91.19 553 ARG A C 1
ATOM 4262 O O . ARG A 1 553 ? -13.408 10.076 -21.310 1.00 91.19 553 ARG A O 1
ATOM 4269 N N . VAL A 1 554 ? -15.385 11.009 -20.745 1.00 96.00 554 VAL A N 1
ATOM 4270 C CA . VAL A 1 554 ? -15.834 10.011 -19.774 1.00 96.00 554 VAL A CA 1
ATOM 4271 C C . VAL A 1 554 ? -17.230 9.555 -20.186 1.00 96.00 554 VAL A C 1
ATOM 4273 O O . VAL A 1 554 ? -18.174 10.344 -20.164 1.00 96.00 554 VAL A O 1
ATOM 4276 N N . THR A 1 555 ? -17.374 8.289 -20.567 1.00 95.75 555 THR A N 1
ATOM 4277 C CA . THR A 1 555 ? -18.657 7.682 -20.947 1.00 95.75 555 THR A CA 1
ATOM 4278 C C . THR A 1 555 ? -19.003 6.585 -19.952 1.00 95.75 555 THR A C 1
ATOM 4280 O O . THR A 1 555 ? -18.226 5.662 -19.734 1.00 95.75 555 THR A O 1
ATOM 4283 N N . THR A 1 556 ? -20.170 6.685 -19.335 1.00 97.62 556 THR A N 1
ATOM 4284 C CA . THR A 1 556 ? -20.642 5.804 -18.268 1.00 97.62 556 THR A CA 1
ATOM 4285 C C . THR A 1 556 ? -21.740 4.902 -18.794 1.00 97.62 556 THR A C 1
ATOM 4287 O O . THR A 1 556 ? -22.756 5.384 -19.273 1.00 97.62 556 THR A O 1
ATOM 4290 N N . SER A 1 557 ? -21.590 3.598 -18.620 1.00 97.69 557 SER A N 1
ATOM 4291 C CA . SER A 1 557 ? -22.621 2.612 -18.916 1.00 97.69 557 SER A CA 1
ATOM 4292 C C . SER A 1 557 ? -23.176 2.029 -17.627 1.00 97.69 557 SER A C 1
ATOM 4294 O O . SER A 1 557 ? -22.429 1.584 -16.751 1.00 97.69 557 SER A O 1
ATOM 4296 N N . THR A 1 558 ? -24.497 1.995 -17.512 1.00 97.00 558 THR A N 1
ATOM 4297 C CA . THR A 1 558 ? -25.199 1.309 -16.426 1.00 97.00 558 THR A CA 1
ATOM 4298 C C . THR A 1 558 ? -26.200 0.304 -17.000 1.00 97.00 558 THR A C 1
ATOM 4300 O O . THR A 1 558 ? -26.562 0.377 -18.176 1.00 97.00 558 THR A O 1
ATOM 4303 N N . PRO A 1 559 ? -26.691 -0.665 -16.207 1.00 95.00 559 PRO A N 1
ATOM 4304 C CA . PRO A 1 559 ? -27.813 -1.507 -16.630 1.00 95.00 559 PRO A CA 1
ATOM 4305 C C . PRO A 1 559 ? -29.055 -0.722 -17.069 1.00 95.00 559 PRO A C 1
ATOM 4307 O O . PRO A 1 559 ? -29.785 -1.195 -17.932 1.00 95.00 559 PRO A O 1
ATOM 4310 N N . ALA A 1 560 ? -29.271 0.473 -16.512 1.00 93.12 560 ALA A N 1
ATOM 4311 C CA . ALA A 1 560 ? -30.401 1.333 -16.855 1.00 93.12 560 ALA A CA 1
ATOM 4312 C C . ALA A 1 560 ? -30.158 2.209 -18.099 1.00 93.12 560 ALA A C 1
ATOM 4314 O O . ALA A 1 560 ? -31.120 2.637 -18.730 1.00 93.12 560 ALA A O 1
ATOM 4315 N N . LYS A 1 561 ? -28.894 2.486 -18.448 1.00 92.81 561 LYS A N 1
ATOM 4316 C CA . LYS A 1 561 ? -28.512 3.432 -19.504 1.00 92.81 561 LYS A CA 1
ATOM 4317 C C . LYS A 1 561 ? -27.201 2.992 -20.160 1.00 92.81 561 LYS A C 1
ATOM 4319 O O . LYS A 1 561 ? -26.116 3.240 -19.632 1.00 92.81 561 LYS A O 1
ATOM 4324 N N . ARG A 1 562 ? -27.297 2.332 -21.317 1.00 94.94 562 ARG A N 1
ATOM 4325 C CA . ARG A 1 562 ? -26.137 1.806 -22.076 1.00 94.94 562 ARG A CA 1
ATOM 4326 C C . ARG A 1 562 ? -26.280 1.877 -23.592 1.00 94.94 562 ARG A C 1
ATOM 4328 O O . ARG A 1 562 ? -25.325 1.652 -24.316 1.00 94.94 562 ARG A O 1
ATOM 4335 N N . GLU A 1 563 ? -27.447 2.241 -24.102 1.00 92.69 563 GLU A N 1
ATOM 4336 C CA . GLU A 1 563 ? -27.715 2.380 -25.531 1.00 92.69 563 GLU A CA 1
ATOM 4337 C C . GLU A 1 563 ? -26.834 3.451 -26.196 1.00 92.69 563 GLU A C 1
ATOM 4339 O O . GLU A 1 563 ? -26.392 3.276 -27.329 1.00 92.69 563 GLU A O 1
ATOM 4344 N N . HIS A 1 564 ? -26.505 4.524 -25.469 1.00 88.62 564 HIS A N 1
ATOM 4345 C CA . HIS A 1 564 ? -25.651 5.609 -25.959 1.00 88.62 564 HIS A CA 1
ATOM 4346 C C . HIS A 1 564 ? -24.202 5.158 -26.232 1.00 88.62 564 HIS A C 1
ATOM 4348 O O . HIS A 1 564 ? -23.541 5.727 -27.101 1.00 88.62 564 HIS A O 1
ATOM 4354 N N . VAL A 1 565 ? -23.723 4.106 -25.552 1.00 90.38 565 VAL A N 1
ATOM 4355 C CA . VAL A 1 565 ? -22.404 3.496 -25.802 1.00 90.38 565 VAL A CA 1
ATOM 4356 C C . VAL A 1 565 ? -22.306 3.024 -27.250 1.00 90.38 565 VAL A C 1
ATOM 4358 O O . VAL A 1 565 ? -21.353 3.364 -27.951 1.00 90.38 565 VAL A O 1
ATOM 4361 N N . HIS A 1 566 ? -23.337 2.314 -27.711 1.00 88.44 566 HIS A N 1
ATOM 4362 C CA . HIS A 1 566 ? -23.435 1.770 -29.068 1.00 88.44 566 HIS A CA 1
ATOM 4363 C C . HIS A 1 566 ? -23.907 2.808 -30.097 1.00 88.44 566 HIS A C 1
ATOM 4365 O O . HIS A 1 566 ? -23.763 2.594 -31.297 1.00 88.44 566 HIS A O 1
ATOM 4371 N N . ALA A 1 567 ? -24.411 3.962 -29.646 1.00 85.88 567 ALA A N 1
ATOM 4372 C CA . ALA A 1 567 ? -24.816 5.090 -30.490 1.00 85.88 567 ALA A CA 1
ATOM 4373 C C . ALA A 1 567 ? -23.662 6.064 -30.825 1.00 85.88 567 ALA A C 1
ATOM 4375 O O . ALA A 1 567 ? -23.907 7.209 -31.205 1.00 85.88 567 ALA A O 1
ATOM 4376 N N . GLY A 1 568 ? -22.406 5.628 -30.679 1.00 79.62 568 GLY A N 1
ATOM 4377 C CA . GLY A 1 568 ? -21.221 6.383 -31.106 1.00 79.62 568 GLY A CA 1
ATOM 4378 C C . GLY A 1 568 ? -20.512 7.185 -30.012 1.00 79.62 568 GLY A C 1
ATOM 4379 O O . GLY A 1 568 ? -19.593 7.943 -30.322 1.00 79.62 568 GLY A O 1
ATOM 4380 N N . ARG A 1 569 ? -20.880 7.026 -28.730 1.00 84.75 569 ARG A N 1
ATOM 4381 C CA . ARG A 1 569 ? -20.133 7.646 -27.614 1.00 84.75 569 ARG A CA 1
ATOM 4382 C C . ARG A 1 569 ? -18.805 6.951 -27.323 1.00 84.75 569 ARG A C 1
ATOM 4384 O O . ARG A 1 569 ? -17.885 7.596 -26.818 1.00 84.75 569 ARG A O 1
ATOM 4391 N N . ILE A 1 570 ? -18.698 5.666 -27.658 1.00 84.00 570 ILE A N 1
ATOM 4392 C CA . ILE A 1 570 ? -17.456 4.891 -27.612 1.00 84.00 570 ILE A CA 1
ATOM 4393 C C . ILE A 1 570 ? -17.083 4.491 -29.040 1.00 84.00 570 ILE A C 1
ATOM 4395 O O . ILE A 1 570 ? -17.930 4.040 -29.808 1.00 84.00 570 ILE A O 1
ATOM 4399 N N . SER A 1 571 ? -15.808 4.666 -29.397 1.00 78.31 571 SER A N 1
ATOM 4400 C CA . SER A 1 571 ? -15.291 4.184 -30.680 1.00 78.31 571 SER A CA 1
ATOM 4401 C C . SER A 1 571 ? -14.844 2.730 -30.556 1.00 78.31 571 SER A C 1
ATOM 4403 O O . SER A 1 571 ? -14.015 2.404 -29.704 1.00 78.31 571 SER A O 1
ATOM 4405 N N . PHE A 1 572 ? -15.380 1.879 -31.431 1.00 78.44 572 PHE A N 1
ATOM 4406 C CA . PHE A 1 572 ? -15.005 0.467 -31.565 1.00 78.44 572 PHE A CA 1
ATOM 4407 C C . PHE A 1 572 ? -14.176 0.184 -32.823 1.00 78.44 572 PHE A C 1
ATOM 4409 O O . PHE A 1 572 ? -13.601 -0.894 -32.948 1.00 78.44 572 PHE A O 1
ATOM 4416 N N . ALA A 1 573 ? -14.105 1.138 -33.754 1.00 63.56 573 ALA A N 1
ATOM 4417 C CA . ALA A 1 573 ? -13.272 1.010 -34.938 1.00 63.56 573 ALA A CA 1
ATOM 4418 C C . ALA A 1 573 ? -11.807 1.233 -34.538 1.00 63.56 573 ALA A C 1
ATOM 4420 O O . ALA A 1 573 ? -11.442 2.321 -34.091 1.00 63.56 573 ALA A O 1
ATOM 4421 N N . GLY A 1 574 ? -10.981 0.193 -34.673 1.00 52.81 574 GLY A N 1
ATOM 4422 C CA . GLY A 1 574 ? -9.527 0.337 -34.616 1.00 52.81 574 GLY A CA 1
ATOM 4423 C C . GLY A 1 574 ? -9.060 1.152 -35.819 1.00 52.81 574 GLY A C 1
ATOM 4424 O O . GLY A 1 574 ? -9.628 1.004 -36.903 1.00 52.81 574 GLY A O 1
ATOM 4425 N N . GLY A 1 575 ? -8.070 2.025 -35.621 1.00 46.94 575 GLY A N 1
ATOM 4426 C CA . GLY A 1 575 ? -7.555 2.928 -36.652 1.00 46.94 575 GLY A CA 1
ATOM 4427 C C . GLY A 1 575 ? -7.247 2.187 -37.954 1.00 46.94 575 GLY A C 1
ATOM 4428 O O . GLY A 1 575 ? -6.224 1.519 -38.085 1.00 46.94 575 GLY A O 1
ATOM 4429 N N . GLY A 1 576 ? -8.164 2.278 -38.918 1.00 36.69 576 GLY A N 1
ATOM 4430 C CA . GLY A 1 576 ? -7.946 1.793 -40.273 1.00 36.69 576 GLY A CA 1
ATOM 4431 C C . GLY A 1 576 ? -6.929 2.677 -40.991 1.00 36.69 576 GLY A C 1
ATOM 4432 O O . GLY A 1 576 ? -6.578 3.756 -40.521 1.00 36.69 576 GLY A O 1
ATOM 4433 N N . ALA A 1 577 ? -6.511 2.270 -42.191 1.00 32.50 577 ALA A N 1
ATOM 4434 C CA . ALA A 1 577 ? -5.551 2.988 -43.041 1.00 32.50 577 ALA A CA 1
ATOM 4435 C C . ALA A 1 577 ? -5.934 4.449 -43.415 1.00 32.50 577 ALA A C 1
ATOM 4437 O O . ALA A 1 577 ? -5.192 5.103 -44.142 1.00 32.50 577 ALA A O 1
ATOM 4438 N N . GLN A 1 578 ? -7.074 4.964 -42.939 1.00 32.59 578 GLN A N 1
ATOM 4439 C CA . GLN A 1 578 ? -7.505 6.361 -43.063 1.00 32.59 578 GLN A CA 1
ATOM 4440 C C . GLN A 1 578 ? -7.256 7.215 -41.803 1.00 32.59 578 GLN A C 1
ATOM 4442 O O . GLN A 1 578 ? -7.371 8.432 -41.898 1.00 32.59 578 GLN A O 1
ATOM 4447 N N . ASP A 1 579 ? -6.866 6.629 -40.664 1.00 41.03 579 ASP A N 1
ATOM 4448 C CA . ASP A 1 579 ? -6.725 7.331 -39.373 1.00 41.03 579 ASP A CA 1
ATOM 4449 C C . ASP A 1 579 ? -5.255 7.585 -38.982 1.00 41.03 579 ASP A C 1
ATOM 4451 O O . ASP A 1 579 ? -4.851 7.544 -37.822 1.00 41.03 579 ASP A O 1
ATOM 4455 N N . VAL A 1 580 ? -4.420 7.863 -39.988 1.00 29.83 580 VAL A N 1
ATOM 4456 C CA . VAL A 1 580 ? -2.972 8.141 -39.854 1.00 29.83 580 VAL A CA 1
ATOM 4457 C C . VAL A 1 580 ? -2.695 9.441 -39.064 1.00 29.83 580 VAL A C 1
ATOM 4459 O O . VAL A 1 580 ? -1.550 9.743 -38.736 1.00 29.83 580 VAL A O 1
ATOM 4462 N N . TYR A 1 581 ? -3.745 10.197 -38.725 1.00 37.53 581 TYR A N 1
ATOM 4463 C CA . TYR A 1 581 ? -3.693 11.448 -37.965 1.00 37.53 581 TYR A CA 1
ATOM 4464 C C . TYR A 1 581 ? -4.187 11.330 -36.514 1.00 37.53 581 TYR A C 1
ATOM 4466 O O . TYR A 1 581 ? -4.127 12.325 -35.790 1.00 37.53 581 TYR A O 1
ATOM 4474 N N . ALA A 1 582 ? -4.623 10.151 -36.048 1.00 48.53 582 ALA A N 1
ATOM 4475 C CA . ALA A 1 582 ? -4.916 9.930 -34.632 1.00 48.53 582 ALA A CA 1
ATOM 4476 C C . ALA A 1 582 ? -3.606 9.976 -33.830 1.00 48.53 582 ALA A C 1
ATOM 4478 O O . ALA A 1 582 ? -2.894 8.982 -33.671 1.00 48.53 582 ALA A O 1
ATOM 4479 N N . SER A 1 583 ? -3.233 11.169 -33.374 1.00 54.19 583 SER A N 1
ATOM 4480 C CA . SER A 1 583 ? -2.000 11.356 -32.627 1.00 54.19 583 SER A CA 1
ATOM 4481 C C . SER A 1 583 ? -2.138 10.661 -31.265 1.00 54.19 583 SER A C 1
ATOM 4483 O O . SER A 1 583 ? -3.002 11.011 -30.464 1.00 54.19 583 SER A O 1
ATOM 4485 N N . ASN A 1 584 ? -1.302 9.653 -30.978 1.00 67.19 584 ASN A N 1
ATOM 4486 C CA . ASN A 1 584 ? -1.258 8.972 -29.670 1.00 67.19 584 ASN A CA 1
ATOM 4487 C C . ASN A 1 584 ? -0.570 9.852 -28.602 1.00 67.19 584 ASN A C 1
ATOM 4489 O O . ASN A 1 584 ? 0.216 9.383 -27.775 1.00 67.19 584 ASN A O 1
ATOM 4493 N N . ILE A 1 585 ? -0.784 11.168 -28.683 1.00 80.75 585 ILE A N 1
ATOM 4494 C CA . ILE A 1 585 ? -0.197 12.145 -27.779 1.00 80.75 585 ILE A CA 1
ATOM 4495 C C . ILE A 1 585 ? -0.922 12.021 -26.447 1.00 80.75 585 ILE A C 1
ATOM 4497 O O . ILE A 1 585 ? -2.145 12.108 -26.368 1.00 80.75 585 ILE A O 1
ATOM 4501 N N . GLN A 1 586 ? -0.143 11.843 -25.388 1.00 84.94 586 GLN A N 1
ATOM 4502 C CA . GLN A 1 586 ? -0.635 11.825 -24.023 1.00 84.94 586 GLN A CA 1
ATOM 4503 C C . GLN A 1 586 ? 0.314 12.609 -23.128 1.00 84.94 586 GLN A C 1
ATOM 4505 O O . GLN A 1 586 ? 1.533 12.522 -23.278 1.00 84.94 586 GLN A O 1
ATOM 4510 N N . VAL A 1 587 ? -0.255 13.328 -22.167 1.00 89.12 587 VAL A N 1
ATOM 4511 C CA . VAL A 1 587 ? 0.473 14.096 -21.152 1.00 89.12 587 VAL A CA 1
ATOM 4512 C C . VAL A 1 587 ? -0.065 13.749 -19.762 1.00 89.12 587 VAL A C 1
ATOM 4514 O O . VAL A 1 587 ? -1.229 13.365 -19.611 1.00 89.12 587 VAL A O 1
ATOM 4517 N N . ALA A 1 588 ? 0.809 13.794 -18.756 1.00 94.06 588 ALA A N 1
ATOM 4518 C CA . ALA A 1 588 ? 0.525 13.311 -17.403 1.00 94.06 588 ALA A CA 1
ATOM 4519 C C . ALA A 1 588 ? -0.668 14.014 -16.741 1.00 94.06 588 ALA A C 1
ATOM 4521 O O . ALA A 1 588 ? -1.542 13.361 -16.175 1.00 94.06 588 ALA A O 1
ATOM 4522 N N . ASP A 1 589 ? -0.720 15.338 -16.842 1.00 93.94 589 ASP A N 1
ATOM 4523 C CA . ASP A 1 589 ? -1.756 16.194 -16.268 1.00 93.94 589 ASP A CA 1
ATOM 4524 C C . ASP A 1 589 ? -3.144 15.896 -16.848 1.00 93.94 589 ASP A C 1
ATOM 4526 O O . ASP A 1 589 ? -4.102 15.732 -16.091 1.00 93.94 589 ASP A O 1
ATOM 4530 N N . LEU A 1 590 ? -3.255 15.735 -18.169 1.00 94.31 590 LEU A N 1
ATOM 4531 C CA . LEU A 1 590 ? -4.525 15.380 -18.808 1.00 94.31 590 LEU A CA 1
ATOM 4532 C C . LEU A 1 590 ? -4.945 13.932 -18.519 1.00 94.31 590 LEU A C 1
ATOM 4534 O O . LEU A 1 590 ? -6.137 13.668 -18.359 1.00 94.31 590 LEU A O 1
ATOM 4538 N N . ASN A 1 591 ? -3.995 13.000 -18.387 1.00 96.19 591 ASN A N 1
ATOM 4539 C CA . ASN A 1 591 ? -4.284 11.633 -17.936 1.00 96.19 591 ASN A CA 1
ATOM 4540 C C . ASN A 1 591 ? -4.816 11.615 -16.496 1.00 96.19 591 ASN A C 1
ATOM 4542 O O . ASN A 1 591 ? -5.810 10.944 -16.212 1.00 96.19 591 ASN A O 1
ATOM 4546 N N . ALA A 1 592 ? -4.188 12.381 -15.603 1.00 97.75 592 ALA A N 1
ATOM 4547 C CA . ALA A 1 592 ? -4.626 12.525 -14.222 1.00 97.75 592 ALA A CA 1
ATOM 4548 C C . ALA A 1 592 ? -6.009 13.189 -14.134 1.00 97.75 592 ALA A C 1
ATOM 4550 O O . ALA A 1 592 ? -6.871 12.718 -13.393 1.00 97.75 592 ALA A O 1
ATOM 4551 N N . LEU A 1 593 ? -6.262 14.239 -14.925 1.00 97.00 593 LEU A N 1
ATOM 4552 C CA . LEU A 1 593 ? -7.566 14.901 -14.970 1.00 97.00 593 LEU A CA 1
ATOM 4553 C C . LEU A 1 593 ? -8.669 13.951 -15.456 1.00 97.00 593 LEU A C 1
ATOM 4555 O O . LEU A 1 593 ? -9.726 13.878 -14.830 1.00 97.00 593 LEU A O 1
ATOM 4559 N N . ASN A 1 594 ? -8.422 13.184 -16.521 1.00 96.75 594 ASN A N 1
ATOM 4560 C CA . ASN A 1 594 ? -9.396 12.221 -17.040 1.00 96.75 594 ASN A CA 1
ATOM 4561 C C . ASN A 1 594 ? -9.716 11.124 -16.007 1.00 96.75 594 ASN A C 1
ATOM 4563 O O . ASN A 1 594 ? -10.881 10.790 -15.780 1.00 96.75 594 ASN A O 1
ATOM 4567 N N . ALA A 1 595 ? -8.690 10.626 -15.307 1.00 98.38 595 ALA A N 1
ATOM 4568 C CA . ALA A 1 595 ? -8.848 9.676 -14.209 1.00 98.38 595 ALA A CA 1
ATOM 4569 C C . ALA A 1 595 ? -9.683 10.257 -13.059 1.00 98.38 595 ALA A C 1
ATOM 4571 O O . ALA A 1 595 ? -10.592 9.592 -12.558 1.00 98.38 595 ALA A O 1
ATOM 4572 N N . CYS A 1 596 ? -9.423 11.508 -12.670 1.00 98.44 596 CYS A N 1
ATOM 4573 C CA . CYS A 1 596 ? -10.211 12.217 -11.664 1.00 98.44 596 CYS A CA 1
ATOM 4574 C C . CYS A 1 596 ? -11.686 12.310 -12.067 1.00 98.44 596 CYS A C 1
ATOM 4576 O O . CYS A 1 596 ? -12.553 11.986 -11.255 1.00 98.44 596 CYS A O 1
ATOM 4578 N N . LEU A 1 597 ? -11.984 12.704 -13.311 1.00 97.44 597 LEU A N 1
ATOM 4579 C CA . LEU A 1 597 ? -13.359 12.787 -13.814 1.00 97.44 597 LEU A CA 1
ATOM 4580 C C . LEU A 1 597 ? -14.061 11.418 -13.752 1.00 97.44 597 LEU A C 1
ATOM 4582 O O . LEU A 1 597 ? -15.182 11.322 -13.248 1.00 97.44 597 LEU A O 1
ATOM 4586 N N . ALA A 1 598 ? -13.381 10.349 -14.173 1.00 98.44 598 ALA A N 1
ATOM 4587 C CA . ALA A 1 598 ? -13.909 8.987 -14.120 1.00 98.44 598 ALA A CA 1
ATOM 4588 C C . ALA A 1 598 ? -14.172 8.506 -12.681 1.00 98.44 598 ALA A C 1
ATOM 4590 O O . ALA A 1 598 ? -15.257 8.008 -12.376 1.00 98.44 598 ALA A O 1
ATOM 4591 N N . VAL A 1 599 ? -13.214 8.686 -11.767 1.00 98.56 599 VAL A N 1
ATOM 4592 C CA . VAL A 1 599 ? -13.346 8.258 -10.363 1.00 98.56 599 VAL A CA 1
ATOM 4593 C C . VAL A 1 599 ? -14.410 9.073 -9.628 1.00 98.56 599 VAL A C 1
ATOM 4595 O O . VAL A 1 599 ? -15.167 8.510 -8.834 1.00 98.56 599 VAL A O 1
ATOM 4598 N N . VAL A 1 600 ? -14.527 10.376 -9.907 1.00 97.69 600 VAL A N 1
ATOM 4599 C CA . VAL A 1 600 ? -15.624 11.209 -9.389 1.00 97.69 600 VAL A CA 1
ATOM 4600 C C . VAL A 1 600 ? -16.965 10.673 -9.873 1.00 97.69 600 VAL A C 1
ATOM 4602 O O . VAL A 1 600 ? -17.881 10.531 -9.059 1.00 97.69 600 VAL A O 1
ATOM 4605 N N . LYS A 1 601 ? -17.086 10.315 -11.156 1.00 97.81 601 LYS A N 1
ATOM 4606 C CA . LYS A 1 601 ? -18.331 9.756 -11.687 1.00 97.81 601 LYS A CA 1
ATOM 4607 C C . LYS A 1 601 ? -18.672 8.393 -11.079 1.00 97.81 601 LYS A C 1
ATOM 4609 O O . LYS A 1 601 ? -19.815 8.179 -10.684 1.00 97.81 601 LYS A O 1
ATOM 4614 N N . TRP A 1 602 ? -17.703 7.502 -10.897 1.00 98.31 602 TRP A N 1
ATOM 4615 C CA . TRP A 1 602 ? -17.921 6.245 -10.169 1.00 98.31 602 TRP A CA 1
ATOM 4616 C C . TRP A 1 602 ? -18.407 6.489 -8.732 1.00 98.31 602 TRP A C 1
ATOM 4618 O O . TRP A 1 602 ? -19.407 5.917 -8.295 1.00 98.31 602 TRP A O 1
ATOM 4628 N N . LYS A 1 603 ? -17.763 7.409 -8.007 1.00 97.12 603 LYS A N 1
ATOM 4629 C CA . LYS A 1 603 ? -18.162 7.789 -6.645 1.00 97.12 603 LYS A CA 1
ATOM 4630 C C . LYS A 1 603 ? -19.559 8.418 -6.590 1.00 97.12 603 LYS A C 1
ATOM 4632 O O . LYS A 1 603 ? -20.289 8.171 -5.631 1.00 97.12 603 LYS A O 1
ATOM 4637 N N . LYS A 1 604 ? -19.967 9.182 -7.606 1.00 96.12 604 LYS A N 1
ATOM 4638 C CA . LYS A 1 604 ? -21.352 9.658 -7.773 1.00 96.12 604 LYS A CA 1
ATOM 4639 C C . LYS A 1 604 ? -22.341 8.493 -7.901 1.00 96.12 604 LYS A C 1
ATOM 4641 O O . LYS A 1 604 ? -23.306 8.445 -7.145 1.00 96.12 604 LYS A O 1
ATOM 4646 N N . LEU A 1 605 ? -22.057 7.507 -8.761 1.00 96.19 605 LEU A N 1
ATOM 4647 C CA . LEU A 1 605 ? -22.909 6.317 -8.938 1.00 96.19 605 LEU A CA 1
ATOM 4648 C C . LEU A 1 605 ? -23.074 5.498 -7.650 1.00 96.19 605 LEU A C 1
ATOM 4650 O O . LEU A 1 605 ? -24.116 4.884 -7.433 1.00 96.19 605 LEU A O 1
ATOM 4654 N N . ARG A 1 606 ? -22.057 5.487 -6.781 1.00 95.31 606 ARG A N 1
ATOM 4655 C CA . ARG A 1 606 ? -22.111 4.833 -5.461 1.00 95.31 606 ARG A CA 1
ATOM 4656 C C . ARG A 1 606 ? -22.660 5.732 -4.350 1.00 95.31 606 ARG A C 1
ATOM 4658 O O . ARG A 1 606 ? -22.681 5.339 -3.186 1.00 95.31 606 ARG A O 1
ATOM 4665 N N . GLY A 1 607 ? -23.114 6.940 -4.681 1.00 91.88 607 GLY A N 1
ATOM 4666 C CA . GLY A 1 607 ? -23.687 7.889 -3.728 1.00 91.88 607 GLY A CA 1
ATOM 4667 C C . GLY A 1 607 ? -22.680 8.439 -2.715 1.00 91.88 607 GLY A C 1
ATOM 4668 O O . GLY A 1 607 ? -23.085 8.889 -1.639 1.00 91.88 607 GLY A O 1
ATOM 4669 N N . PHE A 1 608 ? -21.382 8.379 -3.017 1.00 91.12 608 PHE A N 1
ATOM 4670 C CA . PHE A 1 608 ? -20.342 9.063 -2.248 1.00 91.12 608 PHE A CA 1
ATOM 4671 C C . PHE A 1 608 ? -20.404 10.573 -2.514 1.00 91.12 608 PHE A C 1
ATOM 4673 O O . PHE A 1 608 ? -20.403 11.373 -1.581 1.00 91.12 608 PHE A O 1
ATOM 4680 N N . TYR A 1 609 ? -20.527 10.960 -3.787 1.00 91.06 609 TYR A N 1
ATOM 4681 C CA . TYR A 1 609 ? -20.810 12.337 -4.193 1.00 91.06 609 TYR A CA 1
ATOM 4682 C C . TYR A 1 609 ? -22.280 12.500 -4.574 1.00 91.06 609 TYR A C 1
ATOM 4684 O O . TYR A 1 609 ? -22.938 11.549 -4.988 1.00 91.06 609 TYR A O 1
ATOM 4692 N N . ARG A 1 610 ? -22.790 13.728 -4.456 1.00 86.75 610 ARG A N 1
ATOM 4693 C CA . ARG A 1 610 ? -24.110 14.080 -4.990 1.00 86.75 610 ARG A CA 1
ATOM 4694 C C . ARG A 1 610 ? -24.068 14.043 -6.518 1.00 86.75 610 ARG A C 1
ATOM 4696 O O . ARG A 1 610 ? -23.130 14.574 -7.113 1.00 86.75 610 ARG A O 1
ATOM 4703 N N . ASP A 1 611 ? -25.105 13.478 -7.126 1.00 90.19 611 ASP A N 1
ATOM 4704 C CA . ASP A 1 611 ? -25.278 13.420 -8.577 1.00 90.19 611 ASP A CA 1
ATOM 4705 C C . ASP A 1 611 ? -26.667 13.947 -8.950 1.00 90.19 611 ASP A C 1
ATOM 4707 O O . ASP A 1 611 ? -27.665 13.253 -8.792 1.00 90.19 611 ASP A O 1
ATOM 4711 N N . LEU A 1 612 ? -26.748 15.225 -9.327 1.00 82.19 612 LEU A N 1
ATOM 4712 C CA . LEU A 1 612 ? -28.024 15.874 -9.661 1.00 82.19 612 LEU A CA 1
ATOM 4713 C C . LEU A 1 612 ? -28.356 15.762 -11.151 1.00 82.19 612 LEU A C 1
ATOM 4715 O O . LEU A 1 612 ? -29.526 15.696 -11.509 1.00 82.19 612 LEU A O 1
ATOM 4719 N N . GLU A 1 613 ? -27.328 15.733 -11.998 1.00 81.38 613 GLU A N 1
ATOM 4720 C CA . GLU A 1 613 ? -27.464 15.719 -13.457 1.00 81.38 613 GLU A CA 1
ATOM 4721 C C . GLU A 1 613 ? -27.595 14.294 -14.011 1.00 81.38 613 GLU A C 1
ATOM 4723 O O . GLU A 1 613 ? -28.118 14.113 -15.107 1.00 81.38 613 GLU A O 1
ATOM 4728 N N . ASN A 1 614 ? -27.137 13.277 -13.265 1.00 87.81 614 ASN A N 1
ATOM 4729 C CA . ASN A 1 614 ? -27.166 11.869 -13.679 1.00 87.81 614 ASN A CA 1
ATOM 4730 C C . ASN A 1 614 ? -26.587 11.666 -15.091 1.00 87.81 614 ASN A C 1
ATOM 4732 O O . ASN A 1 614 ? -27.086 10.862 -15.887 1.00 87.81 614 ASN A O 1
ATOM 4736 N N . GLU A 1 615 ? -25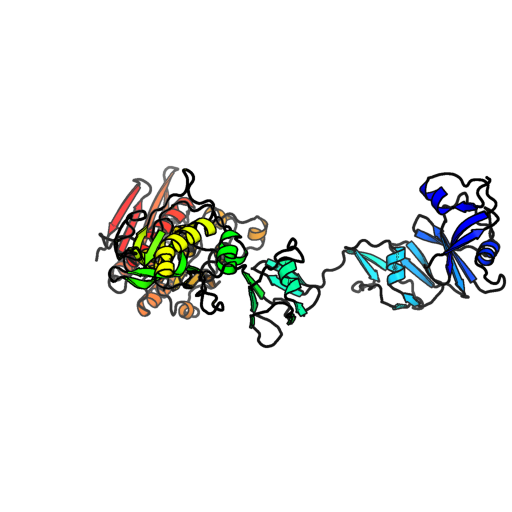.528 12.414 -15.415 1.00 90.94 615 GLU A N 1
ATOM 4737 C CA . GLU A 1 615 ? -24.920 12.411 -16.741 1.00 90.94 615 GLU A CA 1
ATOM 4738 C C . GLU A 1 615 ? -24.309 11.045 -17.053 1.00 90.94 615 GLU A C 1
ATOM 4740 O O . GLU A 1 615 ? -23.648 10.460 -16.198 1.00 90.94 615 GLU A O 1
ATOM 4745 N N . HIS A 1 616 ? -24.499 10.520 -18.260 1.00 94.12 616 HIS A N 1
ATOM 4746 C CA . HIS A 1 616 ? -23.803 9.302 -18.697 1.00 94.12 616 HIS A CA 1
ATOM 4747 C C . HIS A 1 616 ? -22.665 9.599 -19.666 1.00 94.12 616 HIS A C 1
ATOM 4749 O O . HIS A 1 616 ? -21.883 8.717 -20.007 1.00 94.12 616 HIS A O 1
ATOM 4755 N N . HIS A 1 617 ? -22.501 10.857 -20.050 1.00 91.44 617 HIS A N 1
ATOM 4756 C CA . HIS A 1 617 ? -21.399 11.286 -20.881 1.00 91.44 617 HIS A CA 1
ATOM 4757 C C . HIS A 1 617 ? -20.912 12.658 -20.434 1.00 91.44 617 HIS A C 1
ATOM 4759 O O . HIS A 1 617 ? -21.717 13.558 -20.197 1.00 91.44 617 HIS A O 1
ATOM 4765 N N . SER A 1 618 ? -19.598 12.816 -20.322 1.00 91.38 618 SER A N 1
ATOM 4766 C CA . SER A 1 618 ? -18.966 14.092 -20.018 1.00 91.38 618 SER A CA 1
ATOM 4767 C C . SER A 1 618 ? -17.734 14.303 -20.885 1.00 91.38 618 SER A C 1
ATOM 4769 O O . SER A 1 618 ? -16.982 13.359 -21.153 1.00 91.38 618 SER A O 1
ATOM 4771 N N . THR A 1 619 ? -17.526 15.542 -21.319 1.00 87.94 619 THR A N 1
ATOM 4772 C CA . THR A 1 619 ? -16.344 15.944 -22.081 1.00 87.94 619 THR A CA 1
ATOM 4773 C C . THR A 1 619 ? -15.711 17.194 -21.502 1.00 87.94 619 THR A C 1
ATOM 4775 O O . THR A 1 619 ? -16.427 18.147 -21.197 1.00 87.94 619 THR A O 1
ATOM 4778 N N . TYR A 1 620 ? -14.383 17.218 -21.424 1.00 87.94 620 TYR A N 1
ATOM 4779 C CA . TYR A 1 620 ? -13.605 18.406 -21.078 1.00 87.94 620 TYR A CA 1
ATOM 4780 C C . TYR A 1 620 ? -12.731 18.821 -22.261 1.00 87.94 620 TYR A C 1
ATOM 4782 O O . TYR A 1 620 ? -11.877 18.040 -22.679 1.00 87.94 620 TYR A O 1
ATOM 4790 N N . THR A 1 621 ? -12.920 20.033 -22.777 1.00 82.19 621 THR A N 1
ATOM 4791 C CA . THR A 1 621 ? -12.118 20.576 -23.886 1.00 82.19 621 THR A CA 1
ATOM 4792 C C . THR A 1 621 ? -11.087 21.572 -23.359 1.00 82.19 621 THR A C 1
ATOM 4794 O O . THR A 1 621 ? -11.436 22.493 -22.613 1.00 82.19 621 THR A O 1
ATOM 4797 N N . THR A 1 622 ? -9.813 21.385 -23.721 1.00 83.25 622 THR A N 1
ATOM 4798 C CA . THR A 1 622 ? -8.682 22.125 -23.133 1.00 83.25 622 THR A CA 1
ATOM 4799 C C . THR A 1 622 ? -8.623 23.593 -23.554 1.00 83.25 622 THR A C 1
ATOM 4801 O O . THR A 1 622 ? -8.221 24.435 -22.756 1.00 83.25 622 THR A O 1
ATOM 4804 N N . ASP A 1 623 ? -9.051 23.914 -24.775 1.00 76.19 623 ASP A N 1
ATOM 4805 C CA . ASP A 1 623 ? -8.968 25.252 -25.372 1.00 76.19 623 ASP A CA 1
ATOM 4806 C C . ASP A 1 623 ? -9.825 26.299 -24.641 1.00 76.19 623 ASP A C 1
ATOM 4808 O O . ASP A 1 623 ? -9.374 27.414 -24.379 1.00 76.19 623 ASP A O 1
ATOM 4812 N N . GLY A 1 624 ? -11.049 25.928 -24.272 1.00 75.12 624 GLY A N 1
ATOM 4813 C CA . GLY A 1 624 ? -12.012 26.770 -23.570 1.00 75.12 624 GLY A CA 1
ATOM 4814 C C . GLY A 1 624 ? -12.194 26.410 -22.098 1.00 75.12 624 GLY A C 1
ATOM 4815 O O . GLY A 1 624 ? -13.017 27.034 -21.432 1.00 75.12 624 GLY A O 1
ATOM 4816 N N . SER A 1 625 ? -11.481 25.396 -21.589 1.00 81.81 625 SER A N 1
ATOM 4817 C CA . SER A 1 625 ? -11.744 24.790 -20.271 1.00 81.81 625 SER A CA 1
ATOM 4818 C C . SER A 1 625 ? -13.222 24.423 -20.075 1.00 81.81 625 SER A C 1
ATOM 4820 O O . SER A 1 625 ? -13.804 24.629 -19.008 1.00 81.81 625 SER A O 1
ATOM 4822 N N . LEU A 1 626 ? -13.846 23.909 -21.134 1.00 76.88 626 LEU A N 1
ATOM 4823 C CA . LEU A 1 626 ? -15.284 23.684 -21.190 1.00 76.88 626 LEU A CA 1
ATOM 4824 C C . LEU A 1 626 ? -15.615 22.256 -20.753 1.00 76.88 626 LEU A C 1
ATOM 4826 O O . LEU A 1 626 ? -15.185 21.306 -21.402 1.00 76.88 626 LEU A O 1
ATOM 4830 N N . LEU A 1 627 ? -16.412 22.114 -19.689 1.00 88.00 627 LEU A N 1
ATOM 4831 C CA . LEU A 1 627 ? -16.972 20.835 -19.249 1.00 88.00 627 LEU A CA 1
ATOM 4832 C C . LEU A 1 627 ? -18.437 20.731 -19.692 1.00 88.00 627 LEU A C 1
ATOM 4834 O O . LEU A 1 627 ? -19.269 21.532 -19.264 1.00 88.00 627 LEU A O 1
ATOM 4838 N N . LEU A 1 628 ? -18.755 19.746 -20.530 1.00 79.00 628 LEU A N 1
ATOM 4839 C CA . LEU A 1 628 ? -20.114 19.479 -21.008 1.00 79.00 628 LEU A CA 1
ATOM 4840 C C . LEU A 1 628 ? -20.589 18.117 -20.524 1.00 79.00 628 LEU A C 1
ATOM 4842 O O . LEU A 1 628 ? -19.848 17.142 -20.601 1.00 79.00 628 LEU A O 1
ATOM 4846 N N . ASN A 1 629 ? -21.844 18.055 -20.087 1.00 86.31 629 ASN A N 1
ATOM 4847 C CA . ASN A 1 629 ? -22.514 16.829 -19.670 1.00 86.31 629 ASN A CA 1
ATOM 4848 C C . ASN A 1 629 ? -23.641 16.486 -20.649 1.00 86.31 629 ASN A C 1
ATOM 4850 O O . ASN A 1 629 ? -24.289 17.375 -21.202 1.00 86.31 629 ASN A O 1
ATOM 4854 N N . GLY A 1 630 ? -23.891 15.196 -20.847 1.00 81.69 630 GLY A N 1
ATOM 4855 C CA . GLY A 1 630 ? -24.918 14.688 -21.745 1.00 81.69 630 GLY A CA 1
ATOM 4856 C C . GLY A 1 630 ? -25.435 13.311 -21.336 1.00 81.69 630 GLY A C 1
ATOM 4857 O O . GLY A 1 630 ? -24.980 12.710 -20.360 1.00 81.69 630 GLY A O 1
ATOM 4858 N N . ASP A 1 631 ? -26.400 12.824 -22.115 1.00 81.62 631 ASP A N 1
ATOM 4859 C CA . ASP A 1 631 ? -27.027 11.507 -21.960 1.00 81.62 631 ASP A CA 1
ATOM 4860 C C . ASP A 1 631 ? -27.612 11.288 -20.548 1.00 81.62 631 ASP A C 1
ATOM 4862 O O . ASP A 1 631 ? -27.361 10.276 -19.897 1.00 81.62 631 ASP A O 1
ATOM 4866 N N . GLN A 1 632 ? -28.383 12.270 -20.066 1.00 79.31 632 GLN A N 1
ATOM 4867 C CA . GLN A 1 632 ? -29.050 12.227 -18.760 1.00 79.31 632 GLN A CA 1
ATOM 4868 C C . GLN A 1 632 ? -30.067 11.074 -18.675 1.00 79.31 632 GLN A C 1
ATOM 4870 O O . GLN A 1 632 ? -30.576 10.597 -19.698 1.00 79.31 632 GLN A O 1
ATOM 4875 N N . SER A 1 633 ? -30.302 10.608 -17.445 1.00 63.72 633 SER A N 1
ATOM 4876 C CA . SER A 1 633 ? -31.235 9.510 -17.126 1.00 63.72 633 SER A CA 1
ATOM 4877 C C . SER A 1 633 ? -32.663 9.988 -16.952 1.00 63.72 633 SER A C 1
ATOM 4879 O O . SER A 1 633 ? -32.831 11.077 -16.360 1.00 63.72 633 SER A O 1
#

InterPro domains:
  IPR027802 Multi-ubiquitin domain [PF14452] (33-96)
  IPR027802 Multi-ubiquitin domain [PF14452] (101-166)
  IPR027802 Multi-ubiquitin domain [PF14452] (172-237)
  IPR035985 Ubiquitin-activating enzyme-like [SSF69572] (412-539)
  IPR046741 Domain of unknown function DUF6791 [PF20590] (250-400)

Sequence (633 aa):
MKNTFDDVGDAIREDRPLREALAYRIRFGLEGLNFRNIDVPDPVPTGRQILDSAGLDRRGDYLLYALLVSGDFEDIRLDETVDLRGKGAERFIAFKSDRDFKFALNDRQMAWGHPELNGSVLYDLAEVLPEEAIFLEVRGGEDRLIEPHDKINLDAPGIERFITAPRPQKGYVIVVNAVEEGVPDKHVTFEQVVKLSHPNAPAEANVKFSMTYRNAASHPHAGELAEGGTVEVKKQGRFSMSRELFSLNADLAQLRTEGYFVRIQGNLLVMREVPYVDSQCRVRTGTLVSSLDLAGDRTRKPETHVIHWDGDFPCSATGAPLLCISHQSSNTDLGYGLTAKHSFSSKPNPDGYSDYYTKMATYATILAGPAAVLQPGISPRVIRGVDEDDGASVFNYLDTASSRVGLGALTSKLEGEVVGILGVGGTGGYILDLVAKTPVKEIRLFDDDEFLSHNAFRAPGAPSLEELRDAPKKVDYLKSIYERMHRGIKAHPVKVNAETLGLLDGLTFAFISMDAGEEKSVVIAKLEALGVPFIDVGMGLELSNGSLGGILRVTTSTPAKREHVHAGRISFAGGGAQDVYASNIQVADLNALNACLAVVKWKKLRGFYRDLENEHHSTYTTDGSLLLNGDQS

Foldseek 3Di:
DAPQEWELLVCLVVVHFTDDHQWYWAWEAEQADPTDIFTQRDQWDALLSVCVSVVHDSPFQKWKWFQAPVLATDTGDRRGTDRSRPGRGRYMYMYRANDWFWAAEQNHIHTHRDQKDALLRSCVSNVADPQKFKWWDDVPDDTHTHDRGDIDGRPDPDHTYMYIDGDPLPFQWEQEQNDTDGDNAQKAAPVNSVCRVCVPDDPPDPFFKWKWKACFPDPVNIDTHGHGGITGHDSYIYMYIDRDLLSVEVLSVVCVVLQFQWDAQQQKIKTWQQWFAALVLDIDIWMKIDGFDDDFSYGDFRPALKIFIGDHFGAASNSHGPCVFFDDQPWADQAPPDIGRGMGGDAPDPVGGRGPNRSVVVVSCVRCVRVCVVPPPDGSRHHDDDDDDPDDFQWPTGDSPCRVVSNNVLLVLQQAFAEEQADCQALSLLLCVVCLSGRHPAYEYEEQAFDAPVSQQRHPDHDDPVSRVVRHQSQVVSCVVSCNTGVRYHYDNDQQDPVCLCVCPPGQEYEAEDDAEQSVVVNVVSCVVNQHKYKYKDKFWACDPNDIWIKIKIAIDGNVAHVVVVVPSGHNDDDDPVVPRRPPDGGRVVSNVNSVVNVVVVSCVSVSDPDPQQFRMWMAIPVVRDIDGDDGD

Secondary structure (DSSP, 8-state):
---S-EEHHHHHHTT-PPPP-S-EEEEEEESSS--EEEEES-SS-BHHHHHHHTT--TTS-EEEEEE-TTSPEEE--TTSB--TTTS---EEEEEE-S--EEEEETTEEEEESSSEEEHHHHHHHHT--TTEEEEE--TTSPPEEE-TT-EEE--SSS-EEEEEEEPP--PEEEEETTEEEEESSSEEEHHHHHHHH-TT--TT-----EEEEEEESSSSSEEE--TT-EEEEEEEEEEEEEPPHHHH-HHHHHHHHTTB-EEEETTEEEEEEEEEE-TTS-EEEEEEEEE--EETTEEPPPS--EEEEESSPPB-TTS-B-GGGEEE---EEEETTEEESEEEE--SSTT--SSHHHHHHHHHHHHHHHHHHHSTT--SB------S-----SBSS---HHHHTT-HHHHGGGTT-EEEEE--SSHHHHHHHHHTTS--SEEEEE---B--HHHHTTSSS---HHHHHS--BHHHHHHHHHTTTBTTEEEE-S--STTTGGGGTT-SEEEE-PPSSHHHHHHHHHHHHTT--EEEEEEEEEEETTEEEEEEEEEEE-SSS-HHIIIIIS------TT-TT------HHHHHHHHHHHHHHHHHHTTSS--SS--SEEEEETTTTEEEEE---